Protein AF-A0A932XY97-F1 (afdb_monomer_lite)

Sequence (439 aa):
MEPKPVITNLTKGFKPEEYVVFQGKSLRSVSRAFGKSMSEMTKAYLKWALGGNNLRARRLILNDAQDRLHHLEELAASGALVVDRVNWLRRYLEAFYGYCEGAGISFAEGALLQAEVSPGCQTLGVQDTKTGEIRFIHTEEDASSYGGSEDGYRYKLVQMDLKGRSIRFFAYRGLCGWGPAFGLNETTGLVQAVDDLMLREAYEQGVLWANAVAFMTLDSGDIKTIEKLFLKIESLPGMKFTGGYSIHFAQLGDLPLMRSVEFGGDKIKWLEPDKVRNRLIIAQTNCPLDPEIQPFSVTSPPQKGEYWGRAGAQLYVEMRERQLRLVTIGATVDWLKKNMDESIKKGLEILADPYADVGKSVGGQGRDSFYYTGLPSRWTVAHLVSYVGRDEIGFYVGKLTPKTIKGREYALKFKKNYKFAGKELWKLAERERRIFFKQ

Secondary structure (DSSP, 8-state):
-PPPPEEEEEEES--GGGEEEEE-SSHHHHHHHHHHHHHHHHHHHHHHHTTT--HHHHHHHHHHHHHHHHHHHHHHHHTTTEETTEEHHHHHHHHHHHHHHHHT--HHHHHHHHH----EEEEEEEEETTT--EEEEEEEE-GGGTT--GGG---EEEEEEETTEEEEEEE-TT--SS-SSEEEETTTTEEEEEEE--BGGGGS--SEEHHHHHHHHHHH--HHHHHHHHHHHHTSTT--EESEEEEEEEE-SSS-EEEEEEEETTEEEEPPPEEETTEEEEEEESS-SSTTSPBPSSSSPPPTT----HHHHHHHHHHHHHHHHHHHHHHHS----SSHHHHHHHHHHHHHSTTS--B----TTS-PPB---SSSPTTEEEEEEEEE-SSEEEEEEEESPPPP-TT-TTTT---S-GGGHHHHHHHHHHHHHHHHT--

pLDDT: mean 76.59, std 20.19, range [33.69, 98.0]

Structure (mmCIF, N/CA/C/O backbone):
data_AF-A0A932XY97-F1
#
_entry.id   AF-A0A932XY97-F1
#
loop_
_atom_site.group_PDB
_atom_site.id
_atom_site.type_symbol
_atom_site.label_atom_id
_atom_site.label_alt_id
_atom_site.label_comp_id
_atom_site.label_asym_id
_atom_site.label_entity_id
_atom_site.label_seq_id
_atom_site.pdbx_PDB_ins_code
_atom_site.Cartn_x
_atom_site.Cartn_y
_atom_site.Cartn_z
_atom_site.occupancy
_atom_site.B_iso_or_equiv
_atom_site.auth_seq_id
_atom_site.auth_comp_id
_atom_site.auth_asym_id
_atom_site.auth_atom_id
_atom_site.pdbx_PDB_model_num
ATOM 1 N N . MET A 1 1 ? -29.409 -13.462 -2.166 1.00 41.69 1 MET A N 1
ATOM 2 C CA . MET A 1 1 ? -28.404 -12.416 -2.443 1.00 41.69 1 MET A CA 1
ATOM 3 C C . MET A 1 1 ? -27.903 -11.950 -1.097 1.00 41.69 1 MET A C 1
ATOM 5 O O . MET A 1 1 ? -28.739 -11.569 -0.289 1.00 41.69 1 MET A O 1
ATOM 9 N N . GLU A 1 2 ? -26.604 -12.067 -0.828 1.00 46.44 2 GLU A N 1
ATOM 10 C CA . GLU A 1 2 ? -26.027 -11.476 0.383 1.00 46.44 2 GLU A CA 1
ATOM 11 C C . GLU A 1 2 ? -26.197 -9.948 0.324 1.00 46.44 2 GLU A C 1
ATOM 13 O O . GLU A 1 2 ? -26.080 -9.369 -0.766 1.00 46.44 2 GLU A O 1
ATOM 18 N N . PRO A 1 3 ? -26.557 -9.292 1.441 1.00 54.91 3 PRO A N 1
ATOM 19 C CA . PRO A 1 3 ? -26.663 -7.842 1.482 1.00 54.91 3 PRO A CA 1
ATOM 20 C C . PRO A 1 3 ? -25.299 -7.225 1.157 1.00 54.91 3 PRO A C 1
ATOM 22 O O . PRO A 1 3 ? -24.269 -7.666 1.660 1.00 54.91 3 PRO A O 1
ATOM 25 N N . LYS A 1 4 ? -25.290 -6.214 0.281 1.00 65.25 4 LYS A N 1
ATOM 26 C CA . LYS A 1 4 ? -24.067 -5.464 -0.009 1.00 65.25 4 LYS A CA 1
ATOM 27 C C . LYS A 1 4 ? -23.635 -4.696 1.242 1.00 65.25 4 LYS A C 1
ATOM 29 O O . LYS A 1 4 ? -24.511 -4.156 1.921 1.00 65.25 4 LYS A O 1
ATOM 34 N N . PRO A 1 5 ? -22.326 -4.599 1.509 1.00 71.56 5 PRO A N 1
ATOM 35 C CA . PRO A 1 5 ? -21.837 -3.855 2.655 1.00 71.56 5 PRO A CA 1
ATOM 36 C C . PRO A 1 5 ? -22.220 -2.377 2.571 1.00 71.56 5 PRO A C 1
ATOM 38 O O . PRO A 1 5 ? -22.234 -1.783 1.486 1.00 71.56 5 PRO A O 1
ATOM 41 N N . VAL A 1 6 ? -22.523 -1.780 3.723 1.00 82.19 6 VAL A N 1
ATOM 42 C CA . VAL A 1 6 ? -22.791 -0.344 3.837 1.00 82.19 6 VAL A CA 1
ATOM 43 C C . VAL A 1 6 ? -21.454 0.384 3.886 1.00 82.19 6 VAL A C 1
ATOM 45 O O . VAL A 1 6 ? -20.749 0.350 4.888 1.00 82.19 6 VAL A O 1
ATOM 48 N N . ILE A 1 7 ? -21.081 1.033 2.786 1.00 80.88 7 ILE A N 1
ATOM 49 C CA . ILE A 1 7 ? -19.817 1.766 2.681 1.00 80.88 7 ILE A CA 1
ATOM 50 C C . ILE A 1 7 ? -20.102 3.266 2.739 1.00 80.88 7 ILE A C 1
ATOM 52 O O . ILE A 1 7 ? -20.727 3.822 1.834 1.00 80.88 7 ILE A O 1
ATOM 56 N N . THR A 1 8 ? -19.603 3.925 3.785 1.00 80.81 8 THR A N 1
ATOM 57 C CA . THR A 1 8 ? -19.674 5.382 3.938 1.00 80.81 8 THR A CA 1
ATOM 58 C C . THR A 1 8 ? -18.327 6.006 3.621 1.00 80.81 8 THR A C 1
ATOM 60 O O . THR A 1 8 ? -17.334 5.785 4.315 1.00 80.81 8 THR A O 1
ATOM 63 N N . ASN A 1 9 ? -18.309 6.823 2.570 1.00 74.69 9 ASN A N 1
ATOM 64 C CA . ASN A 1 9 ? -17.102 7.457 2.061 1.00 74.69 9 ASN A CA 1
ATOM 65 C C . ASN A 1 9 ? -17.102 8.942 2.393 1.00 74.69 9 ASN A C 1
ATOM 67 O O . ASN A 1 9 ? -18.002 9.677 1.986 1.00 74.69 9 ASN A O 1
ATOM 71 N N . LEU A 1 10 ? -16.073 9.384 3.108 1.00 73.06 10 LEU A N 1
ATOM 72 C CA . LEU A 1 10 ? -15.916 10.773 3.517 1.00 73.06 10 LEU A CA 1
ATOM 73 C C . LEU A 1 10 ? -14.577 11.301 3.006 1.00 73.06 10 LEU A C 1
ATOM 75 O O . LEU A 1 10 ? -13.529 10.705 3.236 1.00 73.06 10 LEU A O 1
ATOM 79 N N . THR A 1 11 ? -14.598 12.434 2.312 1.00 74.62 11 THR A N 1
ATOM 80 C CA . THR A 1 11 ? -13.390 13.033 1.729 1.00 74.62 11 THR A CA 1
ATOM 81 C C . THR A 1 11 ? -13.267 14.486 2.149 1.00 74.62 11 THR A C 1
ATOM 83 O O . THR A 1 11 ? -14.241 15.235 2.049 1.00 74.62 11 THR A O 1
ATOM 86 N N . LYS A 1 12 ? -12.077 14.919 2.577 1.00 75.06 12 LYS A N 1
ATOM 87 C CA . LYS A 1 12 ? -11.835 16.310 2.990 1.00 75.06 12 LYS A CA 1
ATOM 88 C C . LYS A 1 12 ? -10.550 16.877 2.400 1.00 75.06 12 LYS A C 1
ATOM 90 O O . LYS A 1 12 ? -9.508 16.232 2.420 1.00 75.06 12 LYS A O 1
ATOM 95 N N . GLY A 1 13 ? -10.617 18.121 1.929 1.00 69.31 13 GLY A N 1
ATOM 96 C CA . GLY A 1 13 ? -9.443 18.848 1.435 1.00 69.31 13 GLY A CA 1
ATOM 97 C C . GLY A 1 13 ? -9.002 18.467 0.020 1.00 69.31 13 GLY A C 1
ATOM 98 O O . GLY A 1 13 ? -7.906 18.844 -0.372 1.00 69.31 13 GLY A O 1
ATOM 99 N N . PHE A 1 14 ? -9.833 17.746 -0.739 1.00 74.31 14 PHE A N 1
ATOM 100 C CA . PHE A 1 14 ? -9.612 17.475 -2.161 1.00 74.31 14 PHE A CA 1
ATOM 101 C C . PHE A 1 14 ? -10.379 18.492 -3.008 1.00 74.31 14 PHE A C 1
ATOM 103 O O . PHE A 1 14 ? -11.571 18.715 -2.777 1.00 74.31 14 PHE A O 1
ATOM 110 N N . LYS A 1 15 ? -9.711 19.091 -3.996 1.00 80.31 15 LYS A N 1
ATOM 111 C CA . LYS A 1 15 ? -10.370 19.883 -5.042 1.00 80.31 15 LYS A CA 1
ATOM 112 C C . LYS A 1 15 ? -11.173 18.954 -5.971 1.00 80.31 15 LYS A C 1
ATOM 114 O O . LYS A 1 15 ? -10.835 17.770 -6.071 1.00 80.31 15 LYS A O 1
ATOM 119 N N . PRO A 1 16 ? -12.211 19.448 -6.671 1.00 77.94 16 PRO A N 1
ATOM 120 C CA . PRO A 1 16 ? -13.032 18.621 -7.563 1.00 77.94 16 PRO A CA 1
ATOM 121 C C . PRO A 1 16 ? -12.229 17.801 -8.587 1.00 77.94 16 PRO A C 1
ATOM 123 O O . PRO A 1 16 ? -12.571 16.660 -8.869 1.00 77.94 16 PRO A O 1
ATOM 126 N N . GLU A 1 17 ? -11.128 18.341 -9.108 1.00 80.75 17 GLU A N 1
ATOM 127 C CA . GLU A 1 17 ? -10.237 17.690 -10.079 1.00 80.75 17 GLU A CA 1
ATOM 128 C C . GLU A 1 17 ? -9.288 16.629 -9.481 1.00 80.75 17 GLU A C 1
ATOM 130 O O . GLU A 1 17 ? -8.595 15.905 -10.214 1.00 80.75 17 GLU A O 1
ATOM 135 N N . GLU A 1 18 ? -9.240 16.540 -8.152 1.00 81.81 18 GLU A N 1
ATOM 136 C CA . GLU A 1 18 ? -8.378 15.638 -7.385 1.00 81.81 18 GLU A CA 1
ATOM 137 C C . GLU A 1 18 ? -9.121 14.401 -6.879 1.00 81.81 18 GLU A C 1
ATOM 139 O O . GLU A 1 18 ? -8.466 13.435 -6.489 1.00 81.81 18 GLU A O 1
ATOM 144 N N . TYR A 1 19 ? -10.457 14.411 -6.913 1.00 87.94 19 TYR A N 1
ATOM 145 C CA . TYR A 1 19 ? -11.273 13.211 -6.768 1.00 87.94 19 TYR A CA 1
ATOM 146 C C . TYR A 1 19 ? -11.819 12.793 -8.132 1.00 87.94 19 TYR A C 1
ATOM 148 O O . TYR A 1 19 ? -12.673 13.462 -8.708 1.00 87.94 19 TYR A O 1
ATOM 156 N N . VAL A 1 20 ? -11.301 11.692 -8.671 1.00 89.75 20 VAL A N 1
ATOM 157 C CA . VAL A 1 20 ? -11.606 11.256 -10.039 1.00 89.75 20 VAL A CA 1
ATOM 158 C C . VAL A 1 20 ? -12.188 9.852 -10.056 1.00 89.75 20 VAL A C 1
ATOM 160 O O . VAL A 1 20 ? -11.660 8.935 -9.429 1.00 89.75 20 VAL A O 1
ATOM 163 N N . VAL A 1 21 ? -13.269 9.685 -10.814 1.00 92.25 21 VAL A N 1
ATOM 164 C CA . VAL A 1 21 ? -13.944 8.400 -11.015 1.00 92.25 21 VAL A CA 1
ATOM 165 C C . VAL A 1 21 ? -13.761 7.978 -12.467 1.00 92.25 21 VAL A C 1
ATOM 167 O O . VAL A 1 21 ? -14.040 8.750 -13.386 1.00 92.25 21 VAL A O 1
ATOM 170 N N . PHE A 1 22 ? -13.298 6.751 -12.682 1.00 93.56 22 PHE A N 1
ATOM 171 C CA . PHE A 1 22 ? -13.131 6.167 -14.008 1.00 93.56 22 PHE A CA 1
ATOM 172 C C . PHE A 1 22 ? -13.967 4.905 -14.128 1.00 93.56 22 PHE A C 1
ATOM 174 O O . PHE A 1 22 ? -13.867 4.010 -13.295 1.00 93.56 22 PHE A O 1
ATOM 181 N N . GLN A 1 23 ? -14.745 4.812 -15.203 1.00 94.00 23 GLN A N 1
ATOM 182 C CA . GLN A 1 23 ? -15.601 3.664 -15.476 1.00 94.00 23 GLN A CA 1
ATOM 183 C C . GLN A 1 23 ? -15.196 3.011 -16.791 1.00 94.00 23 GLN A C 1
ATOM 185 O O . GLN A 1 23 ? -14.923 3.696 -17.780 1.00 94.00 23 GLN A O 1
ATOM 190 N N . GLY A 1 24 ? -15.170 1.682 -16.832 1.00 89.44 24 GLY A N 1
ATOM 191 C CA . GLY A 1 24 ? -14.836 0.983 -18.066 1.00 89.44 24 GLY A CA 1
ATOM 192 C C . GLY A 1 24 ? -15.078 -0.516 -18.037 1.00 89.44 24 GLY A C 1
ATOM 193 O O . GLY A 1 24 ? -15.420 -1.121 -17.025 1.00 89.44 24 GLY A O 1
ATOM 194 N N . LYS A 1 25 ? -14.922 -1.131 -19.212 1.00 87.62 25 LYS A N 1
ATOM 195 C CA . LYS A 1 25 ? -15.189 -2.564 -19.418 1.00 87.62 25 LYS A CA 1
ATOM 196 C C . LYS A 1 25 ? -13.968 -3.448 -19.165 1.00 87.62 25 LYS A C 1
ATOM 198 O O . LYS A 1 25 ? -14.131 -4.644 -18.957 1.00 87.62 25 LYS A O 1
ATOM 203 N N . SER A 1 26 ? -12.764 -2.878 -19.208 1.00 92.12 26 SER A N 1
ATOM 204 C CA . SER A 1 26 ? -11.504 -3.598 -19.008 1.00 92.12 26 SER A CA 1
ATOM 205 C C . SER A 1 26 ? -10.545 -2.793 -18.142 1.00 92.12 26 SER A C 1
ATOM 207 O O . SER A 1 26 ? -10.554 -1.558 -18.188 1.00 92.12 26 SER A O 1
ATOM 209 N N . LEU A 1 27 ? -9.687 -3.500 -17.408 1.00 92.06 27 LEU A N 1
ATOM 210 C CA . LEU A 1 27 ? -8.672 -2.900 -16.549 1.00 92.06 27 LEU A CA 1
ATOM 211 C C . LEU A 1 27 ? -7.762 -1.959 -17.347 1.00 92.06 27 LEU A C 1
ATOM 213 O O . LEU A 1 27 ? -7.686 -0.777 -17.032 1.00 92.06 27 LEU A O 1
ATOM 217 N N . ARG A 1 28 ? -7.221 -2.427 -18.480 1.00 94.44 28 ARG A N 1
ATOM 218 C CA . ARG A 1 28 ? -6.397 -1.605 -19.382 1.00 94.44 28 ARG A CA 1
ATOM 219 C C . ARG A 1 28 ? -7.088 -0.307 -19.815 1.00 94.44 28 ARG A C 1
ATOM 221 O O . ARG A 1 28 ? -6.457 0.745 -19.816 1.00 94.44 28 ARG A O 1
ATOM 228 N N . SER A 1 29 ? -8.381 -0.349 -20.161 1.00 94.12 29 SER A N 1
ATOM 229 C CA . SER A 1 29 ? -9.116 0.858 -20.586 1.00 94.12 29 SER A CA 1
ATOM 230 C C . SER A 1 29 ? -9.297 1.884 -19.464 1.00 94.12 29 SER A C 1
ATOM 232 O O . SER A 1 29 ? -9.122 3.080 -19.698 1.00 94.12 29 SER A O 1
ATOM 234 N N . VAL A 1 30 ? -9.604 1.423 -18.248 1.00 94.12 30 VAL A N 1
ATOM 235 C CA . VAL A 1 30 ? -9.778 2.290 -17.074 1.00 94.12 30 VAL A CA 1
ATOM 236 C C . VAL A 1 30 ? -8.433 2.866 -16.641 1.00 94.12 30 VAL A C 1
ATOM 238 O O . VAL A 1 30 ? -8.319 4.074 -16.434 1.00 94.12 30 VAL A O 1
ATOM 241 N N . SER A 1 31 ? -7.384 2.042 -16.614 1.00 94.94 31 SER A N 1
ATOM 242 C CA . SER A 1 31 ? -6.025 2.490 -16.314 1.00 94.94 31 SER A CA 1
ATOM 243 C C . SER A 1 31 ? -5.492 3.470 -17.358 1.00 94.94 31 SER A C 1
ATOM 245 O O . SER A 1 31 ? -4.802 4.415 -16.992 1.00 94.94 31 SER A O 1
ATOM 247 N N . ARG A 1 32 ? -5.874 3.342 -18.637 1.00 96.25 32 ARG A N 1
ATOM 248 C CA . ARG A 1 32 ? -5.558 4.339 -19.675 1.00 96.25 32 ARG A CA 1
ATOM 249 C C . ARG A 1 32 ? -6.229 5.683 -19.429 1.00 96.25 32 ARG A C 1
ATOM 251 O O . ARG A 1 32 ? -5.584 6.722 -19.569 1.00 96.25 32 ARG A O 1
ATOM 258 N N . ALA A 1 33 ? -7.497 5.693 -19.027 1.00 95.25 33 ALA A N 1
ATOM 259 C CA . ALA A 1 33 ? -8.173 6.932 -18.644 1.00 95.25 33 ALA A CA 1
ATOM 260 C C . ALA A 1 33 ? -7.510 7.582 -17.415 1.00 95.25 33 ALA A C 1
ATOM 262 O O . ALA A 1 33 ? -7.283 8.795 -17.399 1.00 95.25 33 ALA A O 1
ATOM 263 N N . PHE A 1 34 ? -7.121 6.768 -16.431 1.00 94.00 34 PHE A N 1
ATOM 264 C CA . PHE A 1 34 ? -6.375 7.224 -15.262 1.00 94.00 34 PHE A CA 1
ATOM 265 C C . PHE A 1 34 ? -5.002 7.801 -15.631 1.00 94.00 34 PHE A C 1
ATOM 267 O O . PHE A 1 34 ? -4.706 8.936 -15.259 1.00 94.00 34 PHE A O 1
ATOM 274 N N . GLY A 1 35 ? -4.210 7.094 -16.440 1.00 94.88 35 GLY A N 1
ATOM 275 C CA . GLY A 1 35 ? -2.922 7.574 -16.945 1.00 94.88 35 GLY A CA 1
ATOM 276 C C . GLY A 1 35 ? -3.045 8.915 -17.663 1.00 94.88 35 GLY A C 1
ATOM 277 O O . GLY A 1 35 ? -2.283 9.838 -17.385 1.00 94.88 35 GLY A O 1
ATOM 278 N N . LYS A 1 36 ? -4.082 9.085 -18.495 1.00 95.62 36 LYS A N 1
ATOM 279 C CA . LYS A 1 36 ? -4.372 10.363 -19.166 1.00 95.62 36 LYS A CA 1
ATOM 280 C C . LYS A 1 36 ? -4.625 11.497 -18.171 1.00 95.62 36 LYS A C 1
ATOM 282 O O . LYS A 1 36 ? -4.100 12.592 -18.349 1.00 95.62 36 LYS A O 1
ATOM 287 N N . SER A 1 37 ? -5.375 11.233 -17.102 1.00 92.44 37 SER A N 1
ATOM 288 C CA . SER A 1 37 ? -5.637 12.203 -16.024 1.00 92.44 37 SER A CA 1
ATOM 289 C C . SER A 1 37 ? -4.392 12.546 -15.191 1.00 92.44 37 SER A C 1
ATOM 291 O O . SER A 1 37 ? -4.345 13.603 -14.557 1.00 92.44 37 SER A O 1
ATOM 293 N N . MET A 1 38 ? -3.378 11.674 -15.200 1.00 90.62 38 MET A N 1
ATOM 294 C CA . MET A 1 38 ? -2.110 11.843 -14.483 1.00 90.62 38 MET A CA 1
ATOM 295 C C . MET A 1 38 ? -0.938 12.274 -15.387 1.00 90.62 38 MET A C 1
ATOM 297 O O . MET A 1 38 ? 0.156 12.468 -14.857 1.00 90.62 38 MET A O 1
ATOM 301 N N . SER A 1 39 ? -1.133 12.441 -16.708 1.00 93.00 39 SER A N 1
ATOM 302 C CA . SER A 1 39 ? -0.068 12.676 -17.714 1.00 93.00 39 SER A CA 1
ATOM 303 C C . SER A 1 39 ? 0.929 13.750 -17.285 1.00 93.00 39 SER A C 1
ATOM 305 O O . SER A 1 39 ? 2.121 13.477 -17.154 1.00 93.00 39 SER A O 1
ATOM 307 N N . GLU A 1 40 ? 0.448 14.961 -17.001 1.00 90.25 40 GLU A N 1
ATOM 308 C CA . GLU A 1 40 ? 1.329 16.100 -16.714 1.00 90.25 40 GLU A CA 1
ATOM 309 C C . GLU A 1 40 ? 2.114 15.915 -15.413 1.00 90.25 40 GLU A C 1
ATOM 311 O O . GLU A 1 40 ? 3.310 16.205 -15.342 1.00 90.25 40 GLU A O 1
ATOM 316 N N . MET A 1 41 ? 1.472 15.358 -14.383 1.00 86.38 41 MET A N 1
ATOM 317 C CA . MET A 1 41 ? 2.133 15.082 -13.107 1.00 86.38 41 MET A CA 1
ATOM 318 C C . MET A 1 41 ? 3.172 13.969 -13.244 1.00 86.38 41 MET A C 1
ATOM 320 O O . MET A 1 41 ? 4.249 14.066 -12.656 1.00 86.38 41 MET A O 1
ATOM 324 N N . THR A 1 42 ? 2.867 12.956 -14.054 1.00 89.50 42 THR A N 1
ATOM 325 C CA . THR A 1 42 ? 3.742 11.817 -14.345 1.00 89.50 42 THR A CA 1
ATOM 326 C C . THR A 1 42 ? 4.968 12.251 -15.131 1.00 89.50 42 THR A C 1
ATOM 328 O O . THR A 1 42 ? 6.085 11.985 -14.703 1.00 89.50 42 THR A O 1
ATOM 331 N N . LYS A 1 43 ? 4.793 13.008 -16.219 1.00 90.75 43 LYS A N 1
ATOM 332 C CA . LYS A 1 43 ? 5.906 13.536 -17.026 1.00 90.75 43 LYS A CA 1
ATOM 333 C C . LYS A 1 43 ? 6.808 14.466 -16.225 1.00 90.75 43 LYS A C 1
ATOM 335 O O . LYS A 1 43 ? 8.029 14.413 -16.353 1.00 90.75 43 LYS A O 1
ATOM 340 N N . ALA A 1 44 ? 6.226 15.303 -15.369 1.00 86.56 44 ALA A N 1
ATOM 341 C CA . ALA A 1 44 ? 7.009 16.164 -14.495 1.00 86.56 44 ALA A CA 1
ATOM 342 C C . ALA A 1 44 ? 7.803 15.368 -13.446 1.00 86.56 44 ALA A C 1
ATOM 344 O O . ALA A 1 44 ? 8.952 15.714 -13.175 1.00 86.56 44 ALA A O 1
ATOM 345 N N . TYR A 1 45 ? 7.227 14.299 -12.887 1.00 84.12 45 TYR A N 1
ATOM 346 C CA . TYR A 1 45 ? 7.944 13.423 -11.961 1.00 84.12 45 TYR A CA 1
ATOM 347 C C . TYR A 1 45 ? 9.041 12.620 -12.659 1.00 84.12 45 TYR A C 1
ATOM 349 O O . TYR A 1 45 ? 10.160 12.569 -12.166 1.00 84.12 45 TYR A O 1
ATOM 357 N N . LEU A 1 46 ? 8.772 12.103 -13.857 1.00 87.06 46 LEU A N 1
ATOM 358 C CA . LEU A 1 46 ? 9.764 11.441 -14.698 1.00 87.06 46 LEU A CA 1
ATOM 359 C C . LEU A 1 46 ? 10.943 12.364 -15.024 1.00 87.06 46 LEU A C 1
ATOM 361 O O . LEU A 1 46 ? 12.100 11.964 -14.923 1.00 87.06 46 LEU A O 1
ATOM 365 N N . LYS A 1 47 ? 10.668 13.631 -15.363 1.00 87.00 47 LYS A N 1
ATOM 366 C CA . LYS A 1 47 ? 11.711 14.641 -15.588 1.00 87.00 47 LYS A CA 1
ATOM 367 C C . LYS A 1 47 ? 12.570 14.861 -14.341 1.00 87.00 47 LYS A C 1
ATOM 369 O O . LYS A 1 47 ? 13.771 15.077 -14.483 1.00 87.00 47 LYS A O 1
ATOM 374 N N . TRP A 1 48 ? 11.966 14.830 -13.154 1.00 82.69 48 TRP A N 1
ATOM 375 C CA . TRP A 1 48 ? 12.686 14.908 -11.884 1.00 82.69 48 TRP A CA 1
ATOM 376 C C . TRP A 1 48 ? 13.525 13.645 -11.635 1.00 82.69 48 TRP A C 1
ATOM 378 O O . TRP A 1 48 ? 14.719 13.776 -11.388 1.00 82.69 48 TRP A O 1
ATOM 388 N N . ALA A 1 49 ? 12.953 12.449 -11.814 1.00 78.62 49 ALA A N 1
ATOM 389 C CA . ALA A 1 49 ? 13.633 11.163 -11.617 1.00 78.62 49 ALA A CA 1
ATOM 390 C C . ALA A 1 49 ? 14.837 10.979 -12.562 1.00 78.62 49 ALA A C 1
ATOM 392 O O . ALA A 1 49 ? 15.882 10.466 -12.178 1.00 78.62 49 ALA A O 1
ATOM 393 N N . LEU A 1 50 ? 14.726 11.466 -13.801 1.00 82.19 50 LEU A N 1
ATOM 394 C CA . LEU A 1 50 ? 15.815 11.477 -14.787 1.00 82.19 50 LEU A CA 1
ATOM 395 C C . LEU A 1 50 ? 16.685 12.750 -14.723 1.00 82.19 50 LEU A C 1
ATOM 397 O O . LEU A 1 50 ? 17.602 12.927 -15.541 1.00 82.19 50 LEU A O 1
ATOM 401 N N . GLY A 1 51 ? 16.378 13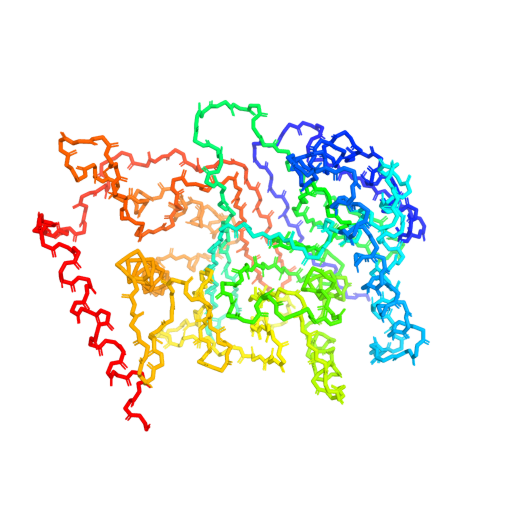.675 -13.811 1.00 78.62 51 GLY A N 1
ATOM 402 C CA . GLY A 1 51 ? 17.059 14.956 -13.644 1.00 78.62 51 GLY A CA 1
ATOM 403 C C . GLY A 1 51 ? 18.536 14.781 -13.285 1.00 78.62 51 GLY A C 1
ATOM 404 O O . GLY A 1 51 ? 18.916 13.815 -12.639 1.00 78.62 51 GLY A O 1
ATOM 405 N N . GLY A 1 52 ? 19.402 15.683 -13.758 1.00 71.62 52 GLY A N 1
ATOM 406 C CA . GLY A 1 52 ? 20.850 15.639 -13.479 1.00 71.62 52 GLY A CA 1
ATOM 407 C C . GLY A 1 52 ? 21.651 14.569 -14.240 1.00 71.62 52 GLY A C 1
ATOM 408 O O . GLY A 1 52 ? 22.864 14.705 -14.374 1.00 71.62 52 GLY A O 1
ATOM 409 N N . ASN A 1 53 ? 20.995 13.556 -14.813 1.00 77.75 53 ASN A N 1
ATOM 410 C CA . ASN A 1 53 ? 21.650 12.508 -15.596 1.00 77.75 53 ASN A CA 1
ATOM 411 C C . ASN A 1 53 ? 21.936 12.944 -17.043 1.00 77.75 53 ASN A C 1
ATOM 413 O O . ASN A 1 53 ? 21.067 13.495 -17.726 1.00 77.75 53 ASN A O 1
ATOM 417 N N . ASN A 1 54 ? 23.137 12.636 -17.545 1.00 82.31 54 ASN A N 1
ATOM 418 C CA . ASN A 1 54 ? 23.469 12.800 -18.964 1.00 82.31 54 ASN A CA 1
ATOM 419 C C . ASN A 1 54 ? 22.748 11.749 -19.839 1.00 82.31 54 ASN A C 1
ATOM 421 O O . ASN A 1 54 ? 22.201 10.766 -19.337 1.00 82.31 54 ASN A O 1
ATOM 425 N N . LEU A 1 55 ? 22.755 11.936 -21.165 1.00 85.62 55 LEU A N 1
ATOM 426 C CA . LEU A 1 55 ? 22.042 11.053 -22.104 1.00 85.62 55 LEU A CA 1
ATOM 427 C C . LEU A 1 55 ? 22.454 9.576 -21.992 1.00 85.62 55 LEU A C 1
ATOM 429 O O . LEU A 1 55 ? 21.604 8.694 -22.100 1.00 85.62 55 LEU A O 1
ATOM 433 N N . ARG A 1 56 ? 23.743 9.299 -21.751 1.00 83.69 56 ARG A N 1
ATOM 434 C CA . ARG A 1 56 ? 24.254 7.930 -21.603 1.00 83.69 56 ARG A CA 1
ATOM 435 C C . ARG A 1 56 ? 23.719 7.279 -20.329 1.00 83.69 56 ARG A C 1
ATOM 437 O O . ARG A 1 56 ? 23.233 6.156 -20.396 1.00 83.69 56 ARG A O 1
ATOM 444 N N . ALA A 1 57 ? 23.766 7.989 -19.203 1.00 83.50 57 ALA A N 1
ATOM 445 C CA . ALA A 1 57 ? 23.242 7.514 -17.925 1.00 83.50 57 ALA A CA 1
ATOM 446 C C . ALA A 1 57 ? 21.733 7.246 -18.002 1.00 83.50 57 ALA A C 1
ATOM 448 O O . ALA A 1 57 ? 21.276 6.188 -17.586 1.00 83.50 57 ALA A O 1
ATOM 449 N N . ARG A 1 58 ? 20.967 8.146 -18.634 1.00 87.62 58 ARG A N 1
ATOM 450 C CA . ARG A 1 58 ? 19.524 7.948 -18.856 1.00 87.62 58 ARG A CA 1
ATOM 451 C C . ARG A 1 58 ? 19.221 6.693 -19.666 1.00 87.62 58 ARG A C 1
ATOM 453 O O . ARG A 1 58 ? 18.332 5.941 -19.293 1.00 87.62 58 ARG A O 1
ATOM 460 N N . ARG A 1 59 ? 19.962 6.449 -20.753 1.00 88.75 59 ARG A N 1
ATOM 461 C CA . ARG A 1 59 ? 19.777 5.240 -21.568 1.00 88.75 59 ARG A CA 1
ATOM 462 C C . ARG A 1 59 ? 20.049 3.969 -20.760 1.00 88.75 59 ARG A C 1
ATOM 464 O O . ARG A 1 59 ? 19.291 3.021 -20.888 1.00 88.75 59 ARG A O 1
ATOM 471 N N . LEU A 1 60 ? 21.094 3.957 -19.931 1.00 87.12 60 LEU A N 1
ATOM 472 C CA . LEU A 1 60 ? 21.405 2.804 -19.080 1.00 87.12 60 LEU A CA 1
ATOM 473 C C . LEU A 1 60 ? 20.291 2.528 -18.063 1.00 87.12 60 LEU A C 1
ATOM 475 O O . LEU A 1 60 ? 19.860 1.389 -17.950 1.00 87.12 60 LEU A O 1
ATOM 479 N N . ILE A 1 61 ? 19.782 3.570 -17.398 1.00 86.25 61 ILE A N 1
ATOM 480 C CA . ILE A 1 61 ? 18.669 3.456 -16.442 1.00 86.25 61 ILE A CA 1
ATOM 481 C C . ILE A 1 61 ? 17.408 2.906 -17.122 1.00 86.25 61 ILE A C 1
ATOM 483 O O . ILE A 1 61 ? 16.745 2.028 -16.582 1.00 86.25 61 ILE A O 1
ATOM 487 N N . LEU A 1 62 ? 17.069 3.409 -18.312 1.00 90.12 62 LEU A N 1
ATOM 488 C CA . LEU A 1 62 ? 15.875 2.958 -19.029 1.00 90.12 62 LEU A CA 1
ATOM 489 C C . LEU A 1 62 ? 16.018 1.535 -19.584 1.00 90.12 62 LEU A C 1
ATOM 491 O O . LEU A 1 62 ? 15.033 0.806 -19.602 1.00 90.12 62 LEU A O 1
ATOM 495 N N . ASN A 1 63 ? 17.218 1.126 -20.0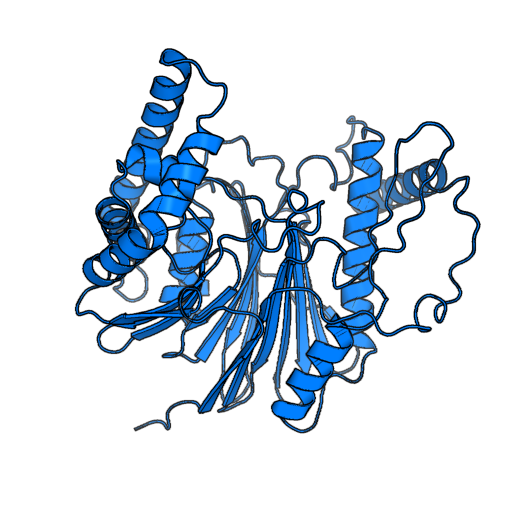02 1.00 90.75 63 ASN A N 1
ATOM 496 C CA . ASN A 1 63 ? 17.470 -0.260 -20.397 1.00 90.75 63 ASN A CA 1
ATOM 497 C C . ASN A 1 63 ? 17.306 -1.210 -19.200 1.00 90.75 63 ASN A C 1
ATOM 499 O O . ASN A 1 63 ? 16.582 -2.189 -19.315 1.00 90.75 63 ASN A O 1
ATOM 503 N N . ASP A 1 64 ? 17.880 -0.869 -18.040 1.00 87.31 64 ASP A N 1
ATOM 504 C CA . ASP A 1 64 ? 17.712 -1.638 -16.795 1.00 87.31 64 ASP A CA 1
ATOM 505 C C . ASP A 1 64 ? 16.227 -1.762 -16.406 1.00 87.31 64 ASP A C 1
ATOM 507 O O . ASP A 1 64 ? 15.734 -2.853 -16.132 1.00 87.31 64 ASP A O 1
ATOM 511 N N . ALA A 1 65 ? 15.469 -0.662 -16.473 1.00 89.12 65 ALA A N 1
ATOM 512 C CA . ALA A 1 65 ? 14.031 -0.679 -16.207 1.00 89.12 65 ALA A CA 1
ATOM 513 C C . ALA A 1 65 ? 13.246 -1.557 -17.203 1.00 89.12 65 ALA A C 1
ATOM 515 O O . ALA A 1 65 ? 12.292 -2.235 -16.814 1.00 89.12 65 ALA A O 1
ATOM 516 N N . GLN A 1 66 ? 13.642 -1.564 -18.479 1.00 92.12 66 GLN A N 1
ATOM 517 C CA . GLN A 1 66 ? 13.031 -2.402 -19.512 1.00 92.12 66 GLN A CA 1
ATOM 518 C C . GLN A 1 66 ? 13.326 -3.891 -19.291 1.00 92.12 66 GLN A C 1
ATOM 520 O O . GLN A 1 66 ? 12.413 -4.707 -19.422 1.00 92.12 66 GLN A O 1
ATOM 525 N N . ASP A 1 67 ? 14.559 -4.241 -18.926 1.00 89.75 67 ASP A N 1
ATOM 526 C CA . ASP A 1 67 ? 14.955 -5.622 -18.628 1.00 89.75 67 ASP A CA 1
ATOM 527 C C . ASP A 1 67 ? 14.179 -6.154 -17.410 1.00 89.75 67 ASP A C 1
ATOM 529 O O . ASP A 1 67 ? 13.648 -7.266 -17.426 1.00 89.75 67 ASP A O 1
ATOM 533 N N . ARG A 1 68 ? 13.991 -5.320 -16.378 1.00 87.31 68 ARG A N 1
ATOM 534 C CA . ARG A 1 68 ? 13.153 -5.664 -15.215 1.00 87.31 68 ARG A CA 1
ATOM 535 C C . ARG A 1 68 ? 11.688 -5.882 -15.578 1.00 87.31 68 ARG A C 1
ATOM 537 O O . ARG A 1 68 ? 11.064 -6.810 -15.065 1.00 87.31 68 ARG A O 1
ATOM 544 N N . LEU A 1 69 ? 11.128 -5.034 -16.441 1.00 93.44 69 LEU A N 1
ATOM 545 C CA . LEU A 1 69 ? 9.765 -5.224 -16.939 1.00 93.44 69 LEU A CA 1
ATOM 546 C C . LEU A 1 69 ? 9.646 -6.556 -17.691 1.00 93.44 69 LEU A C 1
ATOM 548 O O . LEU A 1 69 ? 8.665 -7.271 -17.496 1.00 93.44 69 LEU A O 1
ATOM 552 N N . HIS A 1 70 ? 10.654 -6.917 -18.486 1.00 94.00 70 HIS A N 1
ATOM 553 C CA . HIS A 1 70 ? 10.659 -8.182 -19.213 1.00 94.00 70 HIS A CA 1
ATOM 554 C C . HIS A 1 70 ? 10.608 -9.395 -18.275 1.00 94.00 70 HIS A C 1
ATOM 556 O O . HIS A 1 70 ? 9.792 -10.291 -18.478 1.00 94.00 70 HIS A O 1
ATOM 562 N N . HIS A 1 71 ? 11.371 -9.393 -17.178 1.00 91.25 71 HIS A N 1
ATOM 563 C CA . HIS A 1 71 ? 11.284 -10.473 -16.189 1.00 91.25 71 HIS A CA 1
ATOM 564 C C . HIS A 1 71 ? 9.886 -10.591 -15.550 1.00 91.25 71 HIS A C 1
ATOM 566 O O . HIS A 1 71 ? 9.405 -11.702 -15.309 1.00 91.25 71 HIS A O 1
ATOM 572 N N . LEU A 1 72 ? 9.188 -9.474 -15.300 1.00 92.81 72 LEU A N 1
ATOM 573 C CA . LEU A 1 72 ? 7.792 -9.521 -14.840 1.00 92.81 72 LEU A CA 1
ATOM 574 C C . LEU A 1 72 ? 6.849 -10.101 -15.900 1.00 92.81 72 LEU A C 1
ATOM 576 O O . LEU A 1 72 ? 5.931 -10.852 -15.559 1.00 92.81 72 LEU A O 1
ATOM 580 N N . GLU A 1 73 ? 7.056 -9.764 -17.173 1.00 95.94 73 GLU A N 1
ATOM 581 C CA . GLU A 1 73 ? 6.291 -10.314 -18.296 1.00 95.94 73 GLU A CA 1
ATOM 582 C C . GLU A 1 73 ? 6.470 -11.832 -18.401 1.00 95.94 73 GLU A C 1
ATOM 584 O O . GLU A 1 73 ? 5.479 -12.557 -18.519 1.00 95.94 73 GLU A O 1
ATOM 589 N N . GLU A 1 74 ? 7.703 -12.329 -18.290 1.00 95.31 74 GLU A N 1
ATOM 590 C CA . GLU A 1 74 ? 8.020 -13.762 -18.278 1.00 95.31 74 GLU A CA 1
ATOM 591 C C . GLU A 1 74 ? 7.366 -14.475 -17.086 1.00 95.31 74 GLU A C 1
ATOM 593 O O . GLU A 1 74 ? 6.716 -15.519 -17.241 1.00 95.31 74 GLU A O 1
ATOM 598 N N . LEU A 1 75 ? 7.445 -13.876 -15.893 1.00 94.00 75 LEU A N 1
ATOM 599 C CA . LEU A 1 75 ? 6.801 -14.399 -14.689 1.00 94.00 75 LEU A CA 1
ATOM 600 C C . LEU A 1 75 ? 5.271 -14.465 -14.857 1.00 94.00 75 LEU A C 1
ATOM 602 O O . LEU A 1 75 ? 4.638 -15.462 -14.499 1.00 94.00 75 LEU A O 1
ATOM 606 N N . ALA A 1 76 ? 4.663 -13.448 -15.469 1.00 96.12 76 ALA A N 1
ATOM 607 C CA . ALA A 1 76 ? 3.235 -13.432 -15.777 1.00 96.12 76 ALA A CA 1
ATOM 608 C C . ALA A 1 76 ? 2.853 -14.418 -16.896 1.00 96.12 76 ALA A C 1
ATOM 610 O O . ALA A 1 76 ? 1.746 -14.971 -16.884 1.00 96.12 76 ALA A O 1
ATOM 611 N N . ALA A 1 77 ? 3.726 -14.645 -17.877 1.00 96.69 77 ALA A N 1
ATOM 612 C CA . ALA A 1 77 ? 3.509 -15.584 -18.975 1.00 96.69 77 ALA A CA 1
ATOM 613 C C . ALA A 1 77 ? 3.540 -17.039 -18.490 1.00 96.69 77 ALA A C 1
ATOM 615 O O . ALA A 1 77 ? 2.661 -17.815 -18.866 1.00 96.69 77 ALA A O 1
ATOM 616 N N . SER A 1 78 ? 4.471 -17.373 -17.591 1.00 95.19 78 SER A N 1
ATOM 617 C CA . SER A 1 78 ? 4.602 -18.712 -16.993 1.00 95.19 78 SER A CA 1
ATOM 618 C C . SER A 1 78 ? 3.423 -19.116 -16.097 1.00 95.19 78 SER A C 1
ATOM 620 O O . SER A 1 78 ? 3.249 -20.292 -15.787 1.00 95.19 78 SER A O 1
ATOM 622 N N . GLY A 1 79 ? 2.601 -18.152 -15.667 1.00 94.19 79 GLY A N 1
ATOM 623 C CA . GLY A 1 79 ? 1.507 -18.403 -14.731 1.00 94.19 79 GLY A CA 1
ATOM 624 C C . GLY A 1 79 ? 1.975 -18.630 -13.290 1.00 94.19 79 GLY A C 1
ATOM 625 O O . GLY A 1 79 ? 1.219 -19.177 -12.487 1.00 94.19 79 GLY A O 1
ATOM 626 N N . ALA A 1 80 ? 3.188 -18.188 -12.943 1.00 92.44 80 ALA A N 1
ATOM 627 C CA . ALA A 1 80 ? 3.769 -18.369 -11.614 1.00 92.44 80 ALA A CA 1
ATOM 628 C C . ALA A 1 80 ? 2.888 -17.826 -10.478 1.00 92.44 80 ALA A C 1
ATOM 630 O O . ALA A 1 80 ? 2.854 -18.420 -9.407 1.00 92.44 80 ALA A O 1
ATOM 631 N N . LEU A 1 81 ? 2.129 -16.752 -10.718 1.00 95.75 81 LEU A N 1
ATOM 632 C CA . LEU A 1 81 ? 1.236 -16.117 -9.736 1.00 95.75 81 LEU A CA 1
ATOM 633 C C . LEU A 1 81 ? -0.253 -16.302 -10.080 1.00 95.75 81 LEU A C 1
ATOM 635 O O . LEU A 1 81 ? -1.072 -15.392 -9.927 1.00 95.75 81 LEU A O 1
ATOM 639 N N . VAL A 1 82 ? -0.611 -17.492 -10.575 1.00 97.56 82 VAL A N 1
ATOM 640 C CA . VAL A 1 82 ? -2.009 -17.919 -10.720 1.00 97.56 82 VAL A CA 1
ATOM 641 C C . VAL A 1 82 ? -2.524 -18.453 -9.382 1.00 97.56 82 VAL A C 1
ATOM 643 O O . VAL A 1 82 ? -2.092 -19.509 -8.922 1.00 97.56 82 VAL A O 1
ATOM 646 N N . VAL A 1 83 ? -3.487 -17.751 -8.787 1.00 97.06 83 VAL A N 1
ATOM 647 C CA . VAL A 1 83 ? -4.197 -18.150 -7.560 1.00 97.06 83 VAL A CA 1
ATOM 648 C C . VAL A 1 83 ? -5.693 -18.060 -7.826 1.00 97.06 83 VAL A C 1
ATOM 650 O O . VAL A 1 83 ? -6.154 -17.098 -8.436 1.00 97.06 83 VAL A O 1
ATOM 653 N N . ASP A 1 84 ? -6.447 -19.086 -7.425 1.00 94.75 84 ASP A N 1
ATOM 654 C CA . ASP A 1 84 ? -7.898 -19.178 -7.647 1.00 94.75 84 ASP A CA 1
ATOM 655 C C . ASP A 1 84 ? -8.302 -18.921 -9.115 1.00 94.75 84 ASP A C 1
ATOM 657 O O . ASP A 1 84 ? -9.300 -18.274 -9.425 1.00 94.75 84 ASP A O 1
ATOM 661 N N . ARG A 1 85 ? -7.499 -19.472 -10.043 1.00 95.75 85 ARG A N 1
ATOM 662 C CA . ARG A 1 85 ? -7.635 -19.352 -11.512 1.00 95.75 85 ARG A CA 1
ATOM 663 C C . ARG A 1 85 ? -7.442 -17.934 -12.067 1.00 95.75 85 ARG A C 1
ATOM 665 O O . ARG A 1 85 ? -7.672 -17.716 -13.255 1.00 95.75 85 ARG A O 1
ATOM 672 N N . VAL A 1 86 ? -6.983 -16.985 -11.254 1.00 96.81 86 VAL A N 1
ATOM 673 C CA . VAL A 1 86 ? -6.665 -15.616 -11.674 1.00 96.81 86 VAL A CA 1
ATOM 674 C C . VAL A 1 86 ? -5.153 -15.430 -11.690 1.00 96.81 86 VAL A C 1
ATOM 676 O O . VAL A 1 86 ? -4.476 -15.698 -10.704 1.00 96.81 86 VAL A O 1
ATOM 679 N N . ASN A 1 87 ? -4.614 -14.958 -12.816 1.00 97.31 87 ASN A N 1
ATOM 680 C CA . ASN A 1 87 ? -3.220 -14.529 -12.909 1.00 97.31 87 ASN A CA 1
ATOM 681 C C . ASN A 1 87 ? -3.113 -13.071 -12.449 1.00 97.31 87 ASN A C 1
ATOM 683 O O . ASN A 1 87 ? -3.405 -12.149 -13.216 1.00 97.31 87 ASN A O 1
ATOM 687 N N . TRP A 1 88 ? -2.740 -12.869 -11.189 1.00 95.75 88 TRP A N 1
ATOM 688 C CA . TRP A 1 88 ? -2.756 -11.548 -10.560 1.00 95.75 88 TRP A CA 1
ATOM 689 C C . TRP A 1 88 ? -1.687 -10.614 -11.127 1.00 95.75 88 TRP A C 1
ATOM 691 O O . TRP A 1 88 ? -1.971 -9.444 -11.383 1.00 95.75 88 TRP A O 1
ATOM 701 N N . LEU A 1 89 ? -0.505 -11.142 -11.454 1.00 96.12 89 LEU A N 1
ATOM 702 C CA . LEU A 1 89 ? 0.558 -10.339 -12.055 1.00 96.12 89 LEU A CA 1
ATOM 703 C C . LEU A 1 89 ? 0.199 -9.876 -13.470 1.00 96.12 89 LEU A C 1
ATOM 705 O O . LEU A 1 89 ? 0.457 -8.732 -13.835 1.00 96.12 89 LEU A O 1
ATOM 709 N N . ARG A 1 90 ? -0.476 -10.718 -14.263 1.00 97.12 90 ARG A N 1
ATOM 710 C CA . ARG A 1 90 ? -0.982 -10.306 -15.581 1.00 97.12 90 ARG A CA 1
ATOM 711 C C . ARG A 1 90 ? -1.986 -9.161 -15.471 1.00 97.12 90 ARG A C 1
ATOM 713 O O . ARG A 1 90 ? -1.956 -8.255 -16.297 1.00 97.12 90 ARG A O 1
ATOM 720 N N . ARG A 1 91 ? -2.848 -9.174 -14.451 1.00 94.88 91 ARG A N 1
ATOM 721 C CA . ARG A 1 91 ? -3.788 -8.073 -14.196 1.00 94.88 91 ARG A CA 1
ATOM 722 C C . ARG A 1 91 ? -3.055 -6.783 -13.833 1.00 94.88 91 ARG A C 1
ATOM 724 O O . ARG A 1 91 ? -3.389 -5.739 -14.386 1.00 94.88 91 ARG A O 1
ATOM 731 N N . TYR A 1 92 ? -2.025 -6.854 -12.988 1.00 95.75 92 TYR A N 1
ATOM 732 C CA . TYR A 1 92 ? -1.147 -5.707 -12.737 1.00 95.75 92 TYR A CA 1
ATOM 733 C C . TYR A 1 92 ? -0.541 -5.162 -14.038 1.00 95.75 92 TYR A C 1
ATOM 735 O O . TYR A 1 92 ? -0.675 -3.973 -14.323 1.00 95.75 92 TYR A O 1
ATOM 743 N N . LEU A 1 93 ? 0.038 -6.028 -14.877 1.00 96.62 93 LEU A N 1
ATOM 744 C CA . LEU A 1 93 ? 0.628 -5.618 -16.154 1.00 96.62 93 LEU A CA 1
ATOM 745 C C . LEU A 1 93 ? -0.408 -4.983 -17.102 1.00 96.62 93 LEU A C 1
ATOM 747 O O . LEU A 1 93 ? -0.124 -3.971 -17.738 1.00 96.62 93 LEU A O 1
ATOM 751 N N . GLU A 1 94 ? -1.642 -5.496 -17.161 1.00 96.06 94 GLU A N 1
ATOM 752 C CA . GLU A 1 94 ? -2.730 -4.863 -17.925 1.00 96.06 94 GLU A CA 1
ATOM 753 C C . GLU A 1 94 ? -3.014 -3.425 -17.466 1.00 96.06 94 GLU A C 1
ATOM 755 O O . GLU A 1 94 ? -3.209 -2.537 -18.307 1.00 96.06 94 GLU A O 1
ATOM 760 N N . ALA A 1 95 ? -3.032 -3.186 -16.151 1.00 95.44 95 ALA A N 1
ATOM 761 C CA . ALA A 1 95 ? -3.194 -1.849 -15.589 1.00 95.44 95 ALA A CA 1
ATOM 762 C C . ALA A 1 95 ? -1.984 -0.958 -15.896 1.00 95.44 95 ALA A C 1
ATOM 764 O O . ALA A 1 95 ? -2.152 0.183 -16.331 1.00 95.44 95 ALA A O 1
ATOM 765 N N . PHE A 1 96 ? -0.776 -1.495 -15.728 1.00 96.38 96 PHE A N 1
ATOM 766 C CA . PHE A 1 96 ? 0.488 -0.826 -16.013 1.00 96.38 96 PHE A CA 1
ATOM 767 C C . PHE A 1 96 ? 0.573 -0.324 -17.459 1.00 96.38 96 PHE A C 1
ATOM 769 O O . PHE A 1 96 ? 0.786 0.872 -17.682 1.00 96.38 96 PHE A O 1
ATOM 776 N N . TYR A 1 97 ? 0.334 -1.189 -18.451 1.00 97.81 97 TYR A N 1
ATOM 777 C CA . TYR A 1 97 ? 0.377 -0.775 -19.856 1.00 97.81 97 TYR A CA 1
ATOM 778 C C . TYR A 1 97 ? -0.709 0.242 -20.176 1.00 97.81 97 TYR A C 1
ATOM 780 O O . TYR A 1 97 ? -0.436 1.230 -20.856 1.00 97.81 97 TYR A O 1
ATOM 788 N N . GLY A 1 98 ? -1.929 0.029 -19.666 1.00 97.12 98 GLY A N 1
ATOM 789 C CA . GLY A 1 98 ? -3.014 0.992 -19.825 1.00 97.12 98 GLY A CA 1
ATOM 790 C C . GLY A 1 98 ? -2.595 2.370 -19.322 1.00 97.12 98 GLY A C 1
ATOM 791 O O . GLY A 1 98 ? -2.692 3.350 -20.059 1.00 97.12 98 GLY A O 1
ATOM 792 N N . TYR A 1 99 ? -2.055 2.441 -18.106 1.00 96.62 99 TYR A N 1
ATOM 793 C CA . TYR A 1 99 ? -1.570 3.684 -17.515 1.00 96.62 99 TYR A CA 1
ATOM 794 C C . TYR A 1 99 ? -0.486 4.363 -18.353 1.00 96.62 99 TYR A C 1
ATOM 796 O O . TYR A 1 99 ? -0.623 5.550 -18.647 1.00 96.62 99 TYR A O 1
ATOM 804 N N . CYS A 1 100 ? 0.550 3.633 -18.779 1.00 97.19 100 CYS A N 1
ATOM 805 C CA . CYS A 1 100 ? 1.647 4.198 -19.572 1.00 97.19 100 CYS A CA 1
ATOM 806 C C . CYS A 1 100 ? 1.150 4.781 -20.903 1.00 97.19 100 CYS A C 1
ATOM 808 O O . CYS A 1 100 ? 1.492 5.912 -21.252 1.00 97.19 100 CYS A O 1
ATOM 810 N N . GLU A 1 101 ? 0.269 4.057 -21.602 1.00 98.00 101 GLU A N 1
ATOM 811 C CA . GLU A 1 101 ? -0.379 4.540 -22.829 1.00 98.00 101 GLU A CA 1
ATOM 812 C C . GLU A 1 101 ? -1.173 5.825 -22.586 1.00 98.00 101 GLU A C 1
ATOM 814 O O . GLU A 1 101 ? -1.130 6.753 -23.390 1.00 98.00 101 GLU A O 1
ATOM 819 N N . GLY A 1 102 ? -1.911 5.883 -21.475 1.00 97.12 102 GLY A N 1
ATOM 820 C CA . GLY A 1 102 ? -2.701 7.049 -21.097 1.00 97.12 102 GLY A CA 1
ATOM 821 C C . GLY A 1 102 ? -1.837 8.256 -20.748 1.00 97.12 102 GLY A C 1
ATOM 822 O O . GLY A 1 102 ? -2.122 9.369 -21.186 1.00 97.12 102 GLY A O 1
ATOM 823 N N . ALA A 1 103 ? -0.780 8.032 -19.969 1.00 96.19 103 ALA A N 1
ATOM 824 C CA . ALA A 1 103 ? 0.158 9.062 -19.540 1.00 96.19 103 ALA A CA 1
ATOM 825 C C . ALA A 1 103 ? 1.065 9.548 -20.684 1.00 96.19 103 ALA A C 1
ATOM 827 O O . ALA A 1 103 ? 1.651 10.626 -20.581 1.00 96.19 103 ALA A O 1
ATOM 828 N N . GLY A 1 104 ? 1.166 8.789 -21.781 1.00 97.31 104 GLY A N 1
ATOM 829 C CA . GLY A 1 104 ? 2.022 9.115 -22.918 1.00 97.31 104 GLY A CA 1
ATOM 830 C C . GLY A 1 104 ? 3.505 9.012 -22.569 1.00 97.31 104 GLY A C 1
ATOM 831 O O . GLY A 1 104 ? 4.270 9.914 -22.909 1.00 97.31 104 GLY A O 1
ATOM 832 N N . ILE A 1 105 ? 3.876 7.949 -21.854 1.00 96.00 105 ILE A N 1
ATOM 833 C CA . ILE A 1 105 ? 5.259 7.578 -21.526 1.00 96.00 105 ILE A CA 1
ATOM 834 C C . ILE A 1 105 ? 5.558 6.181 -22.079 1.00 96.00 105 ILE A C 1
ATOM 836 O O . ILE A 1 105 ? 4.646 5.374 -22.280 1.00 96.00 105 ILE A O 1
ATOM 840 N N . SER A 1 106 ? 6.829 5.886 -22.329 1.00 97.12 106 SER A N 1
ATOM 841 C CA . SER A 1 106 ? 7.267 4.538 -22.699 1.00 97.12 106 SER A CA 1
ATOM 842 C C . SER A 1 106 ? 7.122 3.559 -21.530 1.00 97.12 106 SER A C 1
ATOM 844 O O . SER A 1 106 ? 7.073 3.954 -20.364 1.00 97.12 106 SER A O 1
ATOM 846 N N . PHE A 1 107 ? 7.083 2.259 -21.826 1.00 97.00 107 PHE A N 1
ATOM 847 C CA . PHE A 1 107 ? 7.002 1.235 -20.783 1.00 97.00 107 PHE A CA 1
ATOM 848 C C . PHE A 1 107 ? 8.272 1.170 -19.929 1.00 97.00 107 PHE A C 1
ATOM 850 O O . PHE A 1 107 ? 8.164 0.978 -18.726 1.00 97.00 107 PHE A O 1
ATOM 857 N N . ALA A 1 108 ? 9.450 1.435 -20.499 1.00 94.50 108 ALA A N 1
ATOM 858 C CA . ALA A 1 108 ? 10.690 1.573 -19.735 1.00 94.50 108 ALA A CA 1
ATOM 859 C C . ALA A 1 108 ? 10.629 2.738 -18.728 1.00 94.50 108 ALA A C 1
ATOM 861 O O . ALA A 1 108 ? 10.992 2.586 -17.564 1.00 94.50 108 ALA A O 1
ATOM 862 N N . GLU A 1 109 ? 10.120 3.901 -19.152 1.00 94.44 109 GLU A N 1
ATOM 863 C CA . GLU A 1 109 ? 9.904 5.044 -18.254 1.00 94.44 109 GLU A CA 1
ATOM 864 C C . GLU A 1 109 ? 8.851 4.728 -17.189 1.00 94.44 109 GLU A C 1
ATOM 866 O O . GLU A 1 109 ? 9.026 5.090 -16.031 1.00 94.44 109 GLU A O 1
ATOM 871 N N . GLY A 1 110 ? 7.775 4.028 -17.556 1.00 93.19 110 GLY A N 1
ATOM 872 C CA . GLY A 1 110 ? 6.782 3.543 -16.604 1.00 93.19 110 GLY A CA 1
ATOM 873 C C . GLY A 1 110 ? 7.393 2.606 -15.565 1.00 93.19 110 GLY A C 1
ATOM 874 O O . GLY A 1 110 ? 7.181 2.809 -14.375 1.00 93.19 110 GLY A O 1
ATOM 875 N N . ALA A 1 111 ? 8.170 1.613 -16.001 1.00 91.62 111 ALA A N 1
ATOM 876 C CA . ALA A 1 111 ? 8.818 0.624 -15.142 1.00 91.62 111 ALA A CA 1
ATOM 877 C C . ALA A 1 111 ? 9.776 1.280 -14.141 1.00 91.62 111 ALA A C 1
ATOM 879 O O . ALA A 1 111 ? 9.740 0.948 -12.959 1.00 91.62 111 ALA A O 1
ATOM 880 N N . LEU A 1 112 ? 10.544 2.283 -14.583 1.00 88.25 112 LEU A N 1
ATOM 881 C CA . LEU A 1 112 ? 11.382 3.101 -13.703 1.00 88.25 112 LEU A CA 1
ATOM 882 C C . LEU A 1 112 ? 10.565 3.730 -12.564 1.00 88.25 112 LEU A C 1
ATOM 884 O O . LEU A 1 112 ? 11.000 3.714 -11.419 1.00 88.25 112 LEU A O 1
ATOM 888 N N . LEU A 1 113 ? 9.382 4.274 -12.869 1.00 86.81 113 LEU A N 1
ATOM 889 C CA . LEU A 1 113 ? 8.524 4.914 -11.867 1.00 86.81 113 LEU A CA 1
ATOM 890 C C . LEU A 1 113 ? 7.802 3.912 -10.954 1.00 86.81 113 LEU A C 1
ATOM 892 O O . LEU A 1 113 ? 7.466 4.270 -9.832 1.00 86.81 113 LEU A O 1
ATOM 896 N N . GLN A 1 114 ? 7.537 2.683 -11.416 1.00 86.69 114 GLN A N 1
ATOM 897 C CA . GLN A 1 114 ? 6.907 1.634 -10.598 1.00 86.69 114 GLN A CA 1
ATOM 898 C C . GLN A 1 114 ? 7.882 0.936 -9.651 1.00 86.69 114 GLN A C 1
ATOM 900 O O . GLN A 1 114 ? 7.448 0.364 -8.653 1.00 86.69 114 GLN A O 1
ATOM 905 N N . ALA A 1 115 ? 9.171 0.911 -9.982 1.00 72.25 115 ALA A N 1
ATOM 906 C CA . ALA A 1 115 ? 10.148 0.124 -9.245 1.00 72.25 115 ALA A CA 1
ATOM 907 C C . ALA A 1 115 ? 10.448 0.695 -7.848 1.00 72.25 115 ALA A C 1
ATOM 909 O O . ALA A 1 115 ? 10.830 -0.067 -6.968 1.00 72.25 115 ALA A O 1
ATOM 910 N N . GLU A 1 116 ? 10.255 1.997 -7.614 1.00 63.56 116 GLU A N 1
ATOM 911 C CA . GLU A 1 116 ? 10.649 2.624 -6.350 1.00 63.56 116 GLU A CA 1
ATOM 912 C C . GLU A 1 116 ? 9.795 3.855 -6.026 1.00 63.56 116 GLU A C 1
ATOM 914 O O . GLU A 1 116 ? 9.726 4.803 -6.808 1.00 63.56 116 GLU A O 1
ATOM 919 N N . VAL A 1 117 ? 9.180 3.866 -4.841 1.00 59.34 117 VAL A N 1
ATOM 920 C CA . VAL A 1 117 ? 8.657 5.077 -4.193 1.00 59.34 117 VAL A CA 1
ATOM 921 C C . VAL A 1 117 ? 8.935 4.936 -2.702 1.00 59.34 117 VAL A C 1
ATOM 923 O O . VAL A 1 117 ? 8.574 3.912 -2.135 1.00 59.34 117 VAL A O 1
ATOM 926 N N . SER A 1 118 ? 9.542 5.954 -2.083 1.00 61.06 118 SER A N 1
ATOM 927 C CA . SER A 1 118 ? 9.828 5.965 -0.642 1.00 61.06 118 SER A CA 1
ATOM 928 C C . SER A 1 118 ? 9.135 7.145 0.053 1.00 61.06 118 SER A C 1
ATOM 930 O O . SER A 1 118 ? 9.768 8.173 0.323 1.00 61.06 118 SER A O 1
ATOM 932 N N . PRO A 1 119 ? 7.803 7.081 0.255 1.00 59.41 119 PRO A N 1
ATOM 933 C CA . PRO A 1 119 ? 7.120 8.015 1.134 1.00 59.41 119 PRO A CA 1
ATOM 934 C C . PRO A 1 119 ? 7.371 7.623 2.598 1.00 59.41 119 PRO A C 1
ATOM 936 O O . PRO A 1 119 ? 7.446 6.444 2.945 1.00 59.41 119 PRO A O 1
ATOM 939 N N . GLY A 1 120 ? 7.485 8.612 3.486 1.00 73.44 120 GLY A N 1
ATOM 940 C CA . GLY A 1 120 ? 7.415 8.320 4.918 1.00 73.44 120 GLY A CA 1
ATOM 941 C C . GLY A 1 120 ? 5.975 7.959 5.277 1.00 73.44 120 GLY A C 1
ATOM 942 O O . GLY A 1 120 ? 5.049 8.510 4.689 1.00 73.44 120 GLY A O 1
ATOM 943 N N . CYS A 1 121 ? 5.753 7.054 6.221 1.00 82.31 121 CYS A N 1
ATOM 944 C CA . CYS A 1 121 ? 4.400 6.614 6.551 1.00 82.31 121 CYS A CA 1
ATOM 945 C C . CYS A 1 121 ? 4.307 6.026 7.961 1.00 82.31 121 CYS A C 1
ATOM 947 O O . CYS A 1 121 ? 5.310 5.671 8.594 1.00 82.31 121 CYS A O 1
ATOM 949 N N . GLN A 1 122 ? 3.086 6.011 8.489 1.00 86.06 122 GLN A N 1
ATOM 950 C CA . GLN A 1 122 ? 2.782 5.435 9.795 1.00 86.06 122 GLN A CA 1
ATOM 951 C C . GLN A 1 122 ? 1.369 4.850 9.791 1.00 86.06 122 GLN A C 1
ATOM 953 O O . GLN A 1 122 ? 0.426 5.532 9.377 1.00 86.06 122 GLN A O 1
ATOM 958 N N . THR A 1 123 ? 1.204 3.654 10.362 1.00 91.75 123 THR A N 1
ATOM 959 C CA . THR A 1 123 ? -0.096 2.986 10.517 1.00 91.75 123 THR A CA 1
ATOM 960 C C . THR A 1 123 ? -0.355 2.566 11.960 1.00 91.75 123 THR A C 1
ATOM 962 O O . THR A 1 123 ? 0.496 1.991 12.637 1.00 91.75 123 THR A O 1
ATOM 965 N N . LEU A 1 124 ? -1.583 2.803 12.422 1.00 91.81 124 LEU A N 1
ATOM 966 C CA . LEU A 1 124 ? -2.143 2.248 13.650 1.00 91.81 124 LEU A CA 1
ATOM 967 C C . LEU A 1 124 ? -3.439 1.495 13.332 1.00 91.81 124 LEU A C 1
ATOM 969 O O . LEU A 1 124 ? -4.445 2.110 12.975 1.00 91.81 124 LEU A O 1
ATOM 973 N N . GLY A 1 125 ? -3.425 0.179 13.525 1.00 94.31 125 GLY A N 1
ATOM 974 C CA . GLY A 1 125 ? -4.605 -0.684 13.523 1.00 94.31 125 GLY A CA 1
ATOM 975 C C . GLY A 1 125 ? -4.980 -1.093 14.947 1.00 94.31 125 GLY A C 1
ATOM 976 O O . GLY A 1 125 ? -4.114 -1.474 15.734 1.00 94.31 125 GLY A O 1
ATOM 977 N N . VAL A 1 126 ? -6.262 -1.021 15.303 1.00 95.00 126 VAL A N 1
ATOM 978 C CA . VAL A 1 126 ? -6.779 -1.480 16.601 1.00 95.00 126 VAL A CA 1
ATOM 979 C C . VAL A 1 126 ? -8.040 -2.300 16.385 1.00 95.00 126 VAL A C 1
ATOM 981 O O . VAL A 1 126 ? -9.036 -1.782 15.882 1.00 95.00 126 VAL A O 1
ATOM 984 N N . GLN A 1 127 ? -8.028 -3.549 16.836 1.00 94.81 127 GLN A N 1
ATOM 985 C CA . GLN A 1 127 ? -9.179 -4.445 16.795 1.00 94.81 127 GLN A CA 1
ATOM 986 C C . GLN A 1 127 ? -9.687 -4.753 18.208 1.00 94.81 127 GLN A C 1
ATOM 988 O O . GLN A 1 127 ? -8.909 -5.118 19.095 1.00 94.81 127 GLN A O 1
ATOM 993 N N . ASP A 1 128 ? -10.998 -4.622 18.428 1.00 92.50 128 ASP A N 1
ATOM 994 C CA . ASP A 1 128 ? -11.639 -5.062 19.672 1.00 92.50 128 ASP A CA 1
ATOM 995 C C . ASP A 1 128 ? -11.771 -6.591 19.677 1.00 92.50 128 ASP A C 1
ATOM 997 O O . ASP A 1 128 ? -12.401 -7.181 18.806 1.00 92.50 128 ASP A O 1
ATOM 1001 N N . THR A 1 129 ? -11.206 -7.249 20.687 1.00 91.19 129 THR A N 1
ATOM 1002 C CA . THR A 1 129 ? -11.275 -8.717 20.828 1.00 91.19 129 THR A CA 1
ATOM 1003 C C . THR A 1 129 ? -12.679 -9.269 21.099 1.00 91.19 129 THR A C 1
ATOM 1005 O O . THR A 1 129 ? -12.885 -10.471 20.950 1.00 91.19 129 THR A O 1
ATOM 1008 N N . LYS A 1 130 ? -13.634 -8.436 21.535 1.00 88.75 130 LYS A N 1
ATOM 1009 C CA . LYS A 1 130 ? -15.016 -8.844 21.832 1.00 88.75 130 LYS A CA 1
ATOM 1010 C C . LYS A 1 130 ? -15.931 -8.715 20.623 1.00 88.75 130 LYS A C 1
ATOM 1012 O O . LYS A 1 130 ? -16.714 -9.622 20.372 1.00 88.75 130 LYS A O 1
ATOM 1017 N N . THR A 1 131 ? -15.874 -7.578 19.931 1.00 89.12 131 THR A N 1
ATOM 1018 C CA . THR A 1 131 ? -16.758 -7.288 18.788 1.00 89.12 131 THR A CA 1
ATOM 1019 C C . THR A 1 131 ? -16.110 -7.620 17.448 1.00 89.12 131 THR A C 1
ATOM 1021 O O . THR A 1 131 ? -16.806 -7.743 16.448 1.00 89.12 131 THR A O 1
ATOM 1024 N N . GLY A 1 132 ? -14.783 -7.759 17.408 1.00 91.88 132 GLY A N 1
ATOM 1025 C CA . GLY A 1 132 ? -14.006 -7.942 16.184 1.00 91.88 132 GLY A CA 1
ATOM 1026 C C . GLY A 1 132 ? -13.843 -6.671 15.354 1.00 91.88 132 GLY A C 1
ATOM 1027 O O . GLY A 1 132 ? -13.049 -6.681 14.424 1.00 91.88 132 GLY A O 1
ATOM 1028 N N . GLU A 1 133 ? -14.539 -5.583 15.687 1.00 93.81 133 GLU A N 1
ATOM 1029 C CA . GLU A 1 133 ? -14.486 -4.312 14.965 1.00 93.81 133 GLU A CA 1
ATOM 1030 C C . GLU A 1 133 ? -13.078 -3.720 14.949 1.00 93.81 133 GLU A C 1
ATOM 1032 O O . GLU A 1 133 ? -12.395 -3.651 15.981 1.00 93.81 133 GLU A O 1
ATOM 1037 N N . ILE A 1 134 ? -12.689 -3.194 13.793 1.00 94.88 134 ILE A N 1
ATOM 1038 C CA . ILE A 1 134 ? -11.339 -2.699 13.550 1.00 94.88 134 ILE A CA 1
ATOM 1039 C C . ILE A 1 134 ? -11.379 -1.199 13.272 1.00 94.88 134 ILE A C 1
ATOM 1041 O O . ILE A 1 134 ? -12.259 -0.706 12.568 1.00 94.88 134 ILE A O 1
ATOM 1045 N N . ARG A 1 135 ? -10.415 -0.460 13.819 1.00 93.19 135 ARG A N 1
ATOM 1046 C CA . ARG A 1 135 ? -10.153 0.935 13.463 1.00 93.19 135 ARG A CA 1
ATOM 1047 C C . ARG A 1 135 ? -8.740 1.080 12.929 1.00 93.19 135 ARG A C 1
ATOM 1049 O O . ARG A 1 135 ? -7.810 0.496 13.478 1.00 93.19 135 ARG A O 1
ATOM 1056 N N . PHE A 1 136 ? -8.603 1.888 11.888 1.00 91.25 136 PHE A N 1
ATOM 1057 C CA . PHE A 1 136 ? -7.340 2.168 11.220 1.00 91.25 136 PHE A CA 1
ATOM 1058 C C . PHE A 1 136 ? -7.088 3.669 11.154 1.00 91.25 136 PHE A C 1
ATOM 1060 O O . PHE A 1 136 ? -7.990 4.445 10.840 1.00 91.25 136 PHE A O 1
ATOM 1067 N N . ILE A 1 137 ? -5.853 4.064 11.437 1.00 89.25 137 ILE A N 1
ATOM 1068 C CA . ILE A 1 137 ? -5.278 5.357 11.083 1.00 89.25 137 ILE A CA 1
ATOM 1069 C C . ILE A 1 137 ? -4.053 5.048 10.246 1.00 89.25 137 ILE A C 1
ATOM 1071 O O . ILE A 1 137 ? -3.228 4.236 10.651 1.00 89.25 137 ILE A O 1
ATOM 1075 N N . HIS A 1 138 ? -3.923 5.723 9.118 1.00 91.12 138 HIS A N 1
ATOM 1076 C CA . HIS A 1 138 ? -2.700 5.711 8.337 1.00 91.12 138 HIS A CA 1
ATOM 1077 C C . HIS A 1 138 ? -2.373 7.138 7.895 1.00 91.12 138 HIS A C 1
ATOM 1079 O O . HIS A 1 138 ? -3.281 7.920 7.593 1.00 91.12 138 HIS A O 1
ATOM 1085 N N . THR A 1 139 ? -1.092 7.490 7.874 1.00 84.88 139 THR A N 1
ATOM 1086 C CA . THR A 1 139 ? -0.607 8.798 7.425 1.00 84.88 139 THR A CA 1
ATOM 1087 C C . THR A 1 139 ? 0.503 8.651 6.406 1.00 84.88 139 THR A C 1
ATOM 1089 O O . THR A 1 139 ? 1.442 7.898 6.636 1.00 84.88 139 THR A O 1
ATOM 1092 N N . GLU A 1 140 ? 0.432 9.478 5.371 1.00 82.88 140 GLU A N 1
ATOM 1093 C CA . GLU A 1 140 ? 1.464 9.660 4.353 1.00 82.88 140 GLU A CA 1
ATOM 1094 C C . GLU A 1 140 ? 2.308 10.886 4.676 1.00 82.88 140 GLU A C 1
ATOM 1096 O O . GLU A 1 140 ? 1.745 11.935 4.991 1.00 82.88 140 GLU A O 1
ATOM 1101 N N . GLU A 1 141 ? 3.630 10.795 4.561 1.00 76.69 141 GLU A N 1
ATOM 1102 C CA . GLU A 1 141 ? 4.599 11.836 4.912 1.00 76.69 141 GLU A CA 1
ATOM 1103 C C . GLU A 1 141 ? 5.492 12.214 3.720 1.00 76.69 141 GLU A C 1
ATOM 1105 O O . GLU A 1 141 ? 6.079 11.357 3.059 1.00 76.69 141 GLU A O 1
ATOM 1110 N N . ASP A 1 142 ? 5.665 13.519 3.480 1.00 68.50 142 ASP A N 1
ATOM 1111 C CA . ASP A 1 142 ? 6.570 14.039 2.447 1.00 68.50 142 ASP A CA 1
ATOM 1112 C C . ASP A 1 142 ? 7.448 15.172 2.999 1.00 68.50 142 ASP A C 1
ATOM 1114 O O . ASP A 1 142 ? 7.004 16.306 3.214 1.00 68.50 142 ASP A O 1
ATOM 1118 N N . ALA A 1 143 ? 8.736 14.880 3.189 1.00 51.19 143 ALA A N 1
ATOM 1119 C CA . ALA A 1 143 ? 9.716 15.848 3.674 1.00 51.19 143 ALA A CA 1
ATOM 1120 C C . ALA A 1 143 ? 10.021 16.971 2.659 1.00 51.19 143 ALA A C 1
ATOM 1122 O O . ALA A 1 143 ? 10.510 18.031 3.058 1.00 51.19 143 ALA A O 1
ATOM 1123 N N . SER A 1 144 ? 9.718 16.780 1.366 1.00 48.16 144 SER A N 1
ATOM 1124 C CA . SER A 1 144 ? 9.960 17.780 0.312 1.00 48.16 144 SER A CA 1
ATOM 1125 C C . SER A 1 144 ? 8.974 18.954 0.342 1.00 48.16 144 SER A C 1
ATOM 1127 O O . SER A 1 144 ? 9.205 19.979 -0.296 1.00 48.16 144 SER A O 1
ATOM 1129 N N . SER A 1 145 ? 7.919 18.852 1.153 1.00 46.88 145 SER A N 1
ATOM 1130 C CA . SER A 1 145 ? 6.845 19.847 1.266 1.00 46.88 145 SER A CA 1
ATOM 1131 C C . SER A 1 145 ? 7.107 20.955 2.296 1.00 46.88 145 SER A C 1
ATOM 1133 O O . SER A 1 145 ? 6.197 21.672 2.723 1.00 46.88 145 SER A O 1
ATOM 1135 N N . TYR A 1 146 ? 8.365 21.121 2.711 1.00 33.91 146 TYR A N 1
ATOM 1136 C CA . TYR A 1 146 ? 8.792 22.197 3.600 1.00 33.91 146 TYR A CA 1
ATOM 1137 C C . TYR A 1 146 ? 8.711 23.546 2.865 1.00 33.91 146 TYR A C 1
ATOM 1139 O O . TYR A 1 146 ? 9.599 23.903 2.096 1.00 33.91 146 TYR A O 1
ATOM 1147 N N . GLY A 1 147 ? 7.623 24.294 3.074 1.00 35.28 147 GLY A N 1
ATOM 1148 C CA . GLY A 1 147 ? 7.446 25.611 2.446 1.00 35.28 147 GLY A CA 1
ATOM 1149 C C . GLY A 1 147 ? 6.026 26.174 2.403 1.00 35.28 147 GLY A C 1
ATOM 1150 O O . GLY A 1 147 ? 5.868 27.340 2.059 1.00 35.28 147 GLY A O 1
ATOM 1151 N N . GLY A 1 148 ? 4.993 25.405 2.767 1.00 33.72 148 GLY A N 1
ATOM 1152 C CA . GLY A 1 148 ? 3.633 25.943 2.900 1.00 33.72 148 GLY A CA 1
ATOM 1153 C C . GLY A 1 148 ? 2.988 26.433 1.598 1.00 33.72 148 GLY A C 1
ATOM 1154 O O . GLY A 1 148 ? 1.981 27.132 1.665 1.00 33.72 148 GLY A O 1
ATOM 1155 N N . SER A 1 149 ? 3.518 26.079 0.422 1.00 37.09 149 SER A N 1
ATOM 1156 C CA . SER A 1 149 ? 2.789 26.294 -0.825 1.00 37.09 149 SER A CA 1
ATOM 1157 C C . SER A 1 149 ? 1.751 25.183 -1.005 1.00 37.09 149 SER A C 1
ATOM 1159 O O . SER A 1 149 ? 2.077 24.000 -1.099 1.00 37.09 149 SER A O 1
ATOM 1161 N N . GLU A 1 150 ? 0.477 25.573 -1.085 1.00 39.97 150 GLU A N 1
ATOM 1162 C CA . GLU A 1 150 ? -0.636 24.691 -1.472 1.00 39.97 150 GLU A CA 1
ATOM 1163 C C . GLU A 1 150 ? -0.431 24.053 -2.867 1.00 39.97 150 GLU A C 1
ATOM 1165 O O . GLU A 1 150 ? -1.099 23.080 -3.211 1.00 39.97 150 GLU A O 1
ATOM 1170 N N . ASP A 1 151 ? 0.537 24.551 -3.646 1.00 38.53 151 ASP A N 1
ATOM 1171 C CA . ASP A 1 151 ? 0.881 24.111 -5.003 1.00 38.53 151 ASP A CA 1
ATOM 1172 C C . ASP A 1 151 ? 1.764 22.842 -5.072 1.00 38.53 151 ASP A C 1
ATOM 1174 O O . ASP A 1 151 ? 2.060 22.343 -6.163 1.00 38.53 151 ASP A O 1
ATOM 1178 N N . GLY A 1 152 ? 2.214 22.306 -3.929 1.00 41.84 152 GLY A N 1
ATOM 1179 C CA . GLY A 1 152 ? 3.185 21.202 -3.871 1.00 41.84 152 GLY A CA 1
ATOM 1180 C C . GLY A 1 152 ? 2.622 19.784 -4.053 1.00 41.84 152 GLY A C 1
ATOM 1181 O O . GLY A 1 152 ? 3.360 18.884 -4.465 1.00 41.84 152 GLY A O 1
ATOM 1182 N N . TYR A 1 153 ? 1.329 19.555 -3.795 1.00 53.28 153 TYR A N 1
ATOM 1183 C CA . TYR A 1 153 ? 0.784 18.195 -3.682 1.00 53.28 153 TYR A CA 1
ATOM 1184 C C . TYR A 1 153 ? 0.056 17.712 -4.938 1.00 53.28 153 TYR A C 1
ATOM 1186 O O . TYR A 1 153 ? -0.979 18.236 -5.333 1.00 53.28 153 TYR A O 1
ATOM 1194 N N . ARG A 1 154 ? 0.584 16.641 -5.543 1.00 66.56 154 ARG A N 1
ATOM 1195 C CA . ARG A 1 154 ? 0.143 16.057 -6.826 1.00 66.56 154 ARG A CA 1
ATOM 1196 C C . ARG A 1 154 ? -0.483 14.667 -6.661 1.00 66.56 154 ARG A C 1
ATOM 1198 O O . ARG A 1 154 ? -0.196 13.758 -7.439 1.00 66.56 154 ARG A O 1
ATOM 1205 N N . TYR A 1 155 ? -1.300 14.504 -5.624 1.00 76.88 155 TYR A N 1
ATOM 1206 C CA . TYR A 1 155 ? -2.018 13.263 -5.329 1.00 76.88 155 TYR A CA 1
ATOM 1207 C C . TYR A 1 155 ? -3.488 13.368 -5.711 1.00 76.88 155 TYR A C 1
ATOM 1209 O O . TYR A 1 155 ? -4.109 14.423 -5.527 1.00 76.88 155 TYR A O 1
ATOM 1217 N N . LYS A 1 156 ? -4.049 12.254 -6.182 1.00 86.00 156 LYS A N 1
ATOM 1218 C CA . LYS A 1 156 ? -5.483 12.122 -6.450 1.00 86.00 156 LYS A CA 1
ATOM 1219 C C . LYS A 1 156 ? -6.080 11.007 -5.611 1.00 86.00 156 LYS A C 1
ATOM 1221 O O . LYS A 1 156 ? -5.449 9.976 -5.403 1.00 86.00 156 LYS A O 1
ATOM 1226 N N . LEU A 1 157 ? -7.314 11.206 -5.175 1.00 87.88 157 LEU A N 1
ATOM 1227 C CA . LEU A 1 157 ? -8.168 10.113 -4.745 1.00 87.88 157 LEU A CA 1
ATOM 1228 C C . LEU A 1 157 ? -8.873 9.580 -5.990 1.00 87.88 157 LEU A C 1
ATOM 1230 O O . LEU A 1 157 ? -9.520 10.330 -6.722 1.00 87.88 157 LEU A O 1
ATOM 1234 N N . VAL A 1 158 ? -8.709 8.295 -6.260 1.00 91.44 158 VAL A N 1
ATOM 1235 C CA . VAL A 1 158 ? -9.170 7.677 -7.501 1.00 91.44 158 VAL A CA 1
ATOM 1236 C C . VAL A 1 158 ? -10.162 6.583 -7.168 1.00 91.44 158 VAL A C 1
ATOM 1238 O O . VAL A 1 158 ? -9.884 5.752 -6.310 1.00 91.44 158 VAL A O 1
ATOM 1241 N N . GLN A 1 159 ? -11.290 6.557 -7.868 1.00 92.69 159 GLN A N 1
ATOM 1242 C CA . GLN A 1 159 ? -12.197 5.416 -7.907 1.00 92.69 159 GLN A CA 1
ATOM 1243 C C . GLN A 1 159 ? -12.177 4.803 -9.308 1.00 92.69 159 GLN A C 1
ATOM 1245 O O . GLN A 1 159 ? -12.299 5.507 -10.313 1.00 92.69 159 GLN A O 1
ATOM 1250 N N . MET A 1 160 ? -12.004 3.488 -9.375 1.00 92.06 160 MET A N 1
ATOM 1251 C CA . MET A 1 160 ? -12.032 2.712 -10.609 1.00 92.06 160 MET A CA 1
ATOM 1252 C C . MET A 1 160 ? -13.173 1.704 -10.558 1.00 92.06 160 MET A C 1
ATOM 1254 O O . MET A 1 160 ? -13.113 0.740 -9.795 1.00 92.06 160 MET A O 1
ATOM 1258 N N . ASP A 1 161 ? -14.162 1.903 -11.427 1.00 92.31 161 ASP A N 1
ATOM 1259 C CA . ASP A 1 161 ? -15.303 1.011 -11.591 1.00 92.31 161 ASP A CA 1
ATOM 1260 C C . ASP A 1 161 ? -15.118 0.151 -12.851 1.00 92.31 161 ASP A C 1
ATOM 1262 O O . ASP A 1 161 ? -15.111 0.625 -13.994 1.00 92.31 161 ASP A O 1
ATOM 1266 N N . LEU A 1 162 ? -14.998 -1.151 -12.636 1.00 89.38 162 LEU A N 1
ATOM 1267 C CA . LEU A 1 162 ? -15.020 -2.201 -13.647 1.00 89.38 162 LEU A CA 1
ATOM 1268 C C . LEU A 1 162 ? -16.312 -3.012 -13.499 1.00 89.38 162 LEU A C 1
ATOM 1270 O O . LEU A 1 162 ? -16.996 -2.964 -12.476 1.00 89.38 162 LEU A O 1
ATOM 1274 N N . LYS A 1 163 ? -16.663 -3.817 -14.509 1.00 83.56 163 LYS A N 1
ATOM 1275 C CA . LYS A 1 163 ? -17.838 -4.699 -14.419 1.00 83.56 163 LYS A CA 1
ATOM 1276 C C . LYS A 1 163 ? -17.708 -5.641 -13.2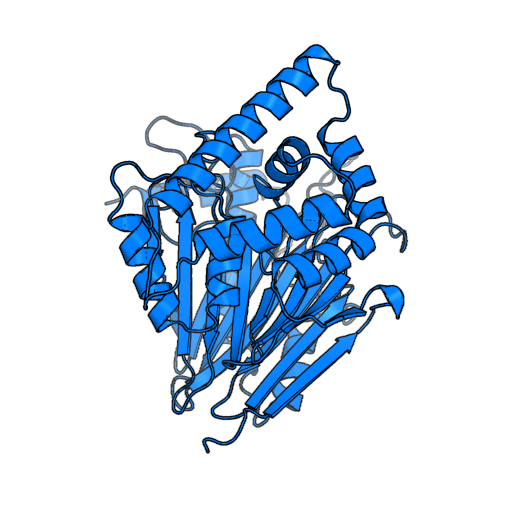11 1.00 83.56 163 LYS A C 1
ATOM 1278 O O . LYS A 1 163 ? -16.950 -6.605 -13.259 1.00 83.56 163 LYS A O 1
ATOM 1283 N N . GLY A 1 164 ? -18.478 -5.365 -12.157 1.00 82.31 164 GLY A N 1
ATOM 1284 C CA . GLY A 1 164 ? -18.488 -6.149 -10.921 1.00 82.31 164 GLY A CA 1
ATOM 1285 C C . GLY A 1 164 ? -17.294 -5.917 -9.992 1.00 82.31 164 GLY A C 1
ATOM 1286 O O . GLY A 1 164 ? -17.106 -6.732 -9.098 1.00 82.31 164 GLY A O 1
ATOM 1287 N N . ARG A 1 165 ? -16.491 -4.859 -10.193 1.00 87.81 165 ARG A N 1
ATOM 1288 C CA . ARG A 1 165 ? -15.428 -4.449 -9.259 1.00 87.81 165 ARG A CA 1
ATOM 1289 C C . ARG A 1 165 ? -15.391 -2.929 -9.118 1.00 87.81 165 ARG A C 1
ATOM 1291 O O . ARG A 1 165 ? -15.404 -2.235 -10.124 1.00 87.81 165 ARG A O 1
ATOM 1298 N N . SER A 1 166 ? -15.297 -2.430 -7.897 1.00 92.12 166 SER A N 1
ATOM 1299 C CA . SER A 1 166 ? -15.076 -1.020 -7.567 1.00 92.12 166 SER A CA 1
ATOM 1300 C C . SER A 1 166 ? -13.938 -0.938 -6.561 1.00 92.12 166 SER A C 1
ATOM 1302 O O . SER A 1 166 ? -13.967 -1.630 -5.539 1.00 92.12 166 SER A O 1
ATOM 1304 N N . ILE A 1 167 ? -12.923 -0.134 -6.873 1.00 93.00 167 ILE A N 1
ATOM 1305 C CA . ILE A 1 167 ? -11.756 0.079 -6.013 1.00 93.00 167 ILE A CA 1
ATOM 1306 C C . ILE A 1 167 ? -11.501 1.577 -5.894 1.00 93.00 167 ILE A C 1
ATOM 1308 O O . ILE A 1 167 ? -11.335 2.262 -6.908 1.00 93.00 167 ILE A O 1
ATOM 1312 N N . ARG A 1 168 ? -11.419 2.079 -4.659 1.00 92.31 168 ARG A N 1
ATOM 1313 C CA . ARG A 1 168 ? -10.986 3.445 -4.346 1.00 92.31 168 ARG A CA 1
ATOM 1314 C C . ARG A 1 168 ? -9.594 3.427 -3.727 1.00 92.31 168 ARG A C 1
ATOM 1316 O O . ARG A 1 168 ? -9.316 2.591 -2.881 1.00 92.31 168 ARG A O 1
ATOM 1323 N N . PHE A 1 169 ? -8.718 4.347 -4.110 1.00 92.00 169 PHE A N 1
ATOM 1324 C CA . PHE A 1 169 ? -7.346 4.387 -3.603 1.00 92.00 169 PHE A CA 1
ATOM 1325 C C . PHE A 1 169 ? -6.724 5.777 -3.715 1.00 92.00 169 PHE A C 1
ATOM 1327 O O . PHE A 1 169 ? -7.126 6.597 -4.547 1.00 92.00 169 PHE A O 1
ATOM 1334 N N . PHE A 1 170 ? -5.727 6.033 -2.874 1.00 88.50 170 PHE A N 1
ATOM 1335 C CA . PHE A 1 170 ? -4.892 7.225 -2.952 1.00 88.50 170 PHE A CA 1
ATOM 1336 C C . PHE A 1 170 ? -3.736 6.996 -3.931 1.00 88.50 170 PHE A C 1
ATOM 1338 O O . PHE A 1 170 ? -3.017 6.003 -3.840 1.00 88.50 170 PHE A O 1
ATOM 1345 N N . ALA A 1 171 ? -3.593 7.887 -4.911 1.00 87.94 171 ALA A N 1
ATOM 1346 C CA . ALA A 1 171 ? -2.724 7.685 -6.062 1.00 87.94 171 ALA A CA 1
ATOM 1347 C C . ALA A 1 171 ? -1.543 8.662 -6.098 1.00 87.94 171 ALA A C 1
ATOM 1349 O O . ALA A 1 171 ? -1.735 9.884 -6.105 1.00 87.94 171 ALA A O 1
ATOM 1350 N N . TYR A 1 172 ? -0.334 8.109 -6.241 1.00 83.88 172 TYR A N 1
ATOM 1351 C CA . TYR A 1 172 ? 0.894 8.859 -6.507 1.00 83.88 172 TYR A CA 1
ATOM 1352 C C . TYR A 1 172 ? 1.067 9.144 -7.997 1.00 83.88 172 TYR A C 1
ATOM 1354 O O . TYR A 1 172 ? 0.619 8.402 -8.875 1.00 83.88 172 TYR A O 1
ATOM 1362 N N . ARG A 1 173 ? 1.776 10.235 -8.288 1.00 80.12 173 ARG A N 1
ATOM 1363 C CA . ARG A 1 173 ? 2.270 10.541 -9.633 1.00 80.12 173 ARG A CA 1
ATOM 1364 C C . ARG A 1 173 ? 3.223 9.437 -10.110 1.00 80.12 173 ARG A C 1
ATOM 1366 O O . ARG A 1 173 ? 4.109 9.040 -9.366 1.00 80.12 173 ARG A O 1
ATOM 1373 N N . GLY A 1 174 ? 3.056 8.968 -11.345 1.00 82.12 174 GLY A N 1
ATOM 1374 C CA . GLY A 1 174 ? 3.895 7.911 -11.916 1.00 82.12 174 GLY A CA 1
ATOM 1375 C C . GLY A 1 174 ? 3.490 6.478 -11.573 1.00 82.12 174 GLY A C 1
ATOM 1376 O O . GLY A 1 174 ? 4.003 5.565 -12.214 1.00 82.12 174 GLY A O 1
ATOM 1377 N N . LEU A 1 175 ? 2.545 6.265 -10.648 1.00 87.75 175 LEU A N 1
ATOM 1378 C CA . LEU A 1 175 ? 2.076 4.930 -10.273 1.00 87.75 175 LEU A CA 1
ATOM 1379 C C . LEU A 1 175 ? 0.781 4.534 -10.991 1.00 87.75 175 LEU A C 1
ATOM 1381 O O . LEU A 1 175 ? -0.130 5.352 -11.133 1.00 87.75 175 LEU A O 1
ATOM 1385 N N . CYS A 1 176 ? 0.687 3.276 -11.445 1.00 82.38 176 CYS A N 1
ATOM 1386 C CA . CYS A 1 176 ? -0.372 2.837 -12.358 1.00 82.38 176 CYS A CA 1
ATOM 1387 C C . CYS A 1 176 ? -1.664 2.383 -11.664 1.00 82.38 176 CYS A C 1
ATOM 1389 O O . CYS A 1 176 ? -2.665 2.149 -12.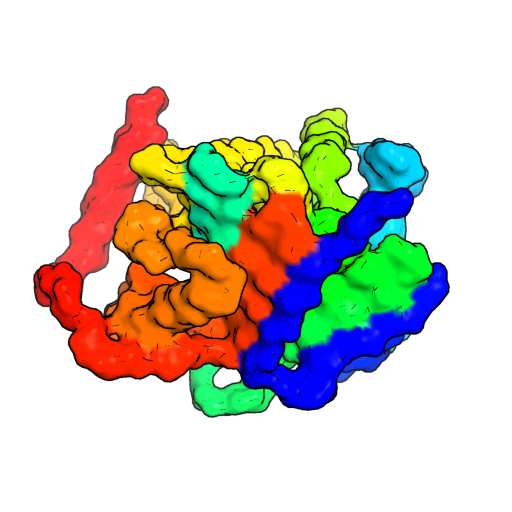345 1.00 82.38 176 CYS A O 1
ATOM 1391 N N . GLY A 1 177 ? -1.679 2.326 -10.330 1.00 68.94 177 GLY A N 1
ATOM 1392 C CA . GLY A 1 177 ? -2.892 2.124 -9.538 1.00 68.94 177 GLY A CA 1
ATOM 1393 C C . GLY A 1 177 ? -2.688 1.294 -8.268 1.00 68.94 177 GLY A C 1
ATOM 1394 O O . GLY A 1 177 ? -1.637 0.703 -8.070 1.00 68.94 177 GLY A O 1
ATOM 1395 N N . TRP A 1 178 ? -3.729 1.273 -7.433 1.00 63.00 178 TRP A N 1
ATOM 1396 C CA . TRP A 1 178 ? -4.063 0.313 -6.356 1.00 63.00 178 TRP A CA 1
ATOM 1397 C C . TRP A 1 178 ? -3.045 -0.028 -5.249 1.00 63.00 178 TRP A C 1
ATOM 1399 O O . TRP A 1 178 ? -3.320 -0.893 -4.430 1.00 63.00 178 TRP A O 1
ATOM 1409 N N . GLY A 1 179 ? -1.926 0.669 -5.133 1.00 57.91 179 GLY A N 1
ATOM 1410 C CA . GLY A 1 179 ? -0.994 0.519 -4.011 1.00 57.91 179 GLY A CA 1
ATOM 1411 C C . GLY A 1 179 ? 0.239 1.337 -4.341 1.00 57.91 179 GLY A C 1
ATOM 1412 O O . GLY A 1 179 ? 0.731 1.215 -5.461 1.00 57.91 179 GLY A O 1
ATOM 1413 N N . PRO A 1 180 ? 0.605 2.302 -3.488 1.00 63.56 180 PRO A N 1
ATOM 1414 C CA . PRO A 1 180 ? 1.304 1.967 -2.248 1.00 63.56 180 PRO A CA 1
ATOM 1415 C C . PRO A 1 180 ? 0.962 2.849 -1.039 1.00 63.56 180 PRO A C 1
ATOM 1417 O O . PRO A 1 180 ? 1.750 2.896 -0.112 1.00 63.56 180 PRO A O 1
ATOM 1420 N N . ALA A 1 181 ? -0.168 3.561 -1.052 1.00 79.44 181 ALA A N 1
ATOM 1421 C CA . ALA A 1 181 ? -0.616 4.326 0.115 1.00 79.44 181 ALA A CA 1
ATOM 1422 C C . ALA A 1 181 ? -1.688 3.541 0.865 1.00 79.44 181 ALA A C 1
ATOM 1424 O O . ALA A 1 181 ? -1.445 2.713 1.734 1.00 79.44 181 ALA A O 1
ATOM 1425 N N . PHE A 1 182 ? -2.932 3.743 0.452 1.00 90.06 182 PHE A N 1
ATOM 1426 C CA . PHE A 1 182 ? -4.080 3.090 1.040 1.00 90.06 182 PHE A CA 1
ATOM 1427 C C . PHE A 1 182 ? -5.239 3.043 0.051 1.00 90.06 182 PHE A C 1
ATOM 1429 O O . PHE A 1 182 ? -5.326 3.835 -0.898 1.00 90.06 182 PHE A O 1
ATOM 1436 N N . GLY A 1 183 ? -6.158 2.113 0.281 1.00 93.00 183 GLY A N 1
ATOM 1437 C CA . GLY A 1 183 ? -7.313 1.914 -0.576 1.00 93.00 183 GLY A CA 1
ATOM 1438 C C . GLY A 1 183 ? -8.394 1.042 0.042 1.00 93.00 183 GLY A C 1
ATOM 1439 O O . GLY A 1 183 ? -8.237 0.474 1.118 1.00 93.00 183 GLY A O 1
ATOM 1440 N N . LEU A 1 184 ? -9.509 0.974 -0.669 1.00 93.81 184 LEU A N 1
ATOM 1441 C CA . LEU A 1 184 ? -10.692 0.197 -0.361 1.00 93.81 184 LEU A CA 1
ATOM 1442 C C . LEU A 1 184 ? -11.108 -0.552 -1.624 1.00 93.81 184 LEU A C 1
ATOM 1444 O O . LEU A 1 184 ? -11.448 0.061 -2.639 1.00 93.81 184 LEU A O 1
ATOM 1448 N N . ASN A 1 185 ? -11.129 -1.876 -1.546 1.00 94.19 185 ASN A N 1
ATOM 1449 C CA . ASN A 1 185 ? -11.874 -2.689 -2.488 1.00 94.19 185 ASN A CA 1
ATOM 1450 C C . ASN A 1 185 ? -13.342 -2.674 -2.052 1.00 94.19 185 ASN A C 1
ATOM 1452 O O . ASN A 1 185 ? -13.747 -3.407 -1.152 1.00 94.19 185 ASN A O 1
ATOM 1456 N N . GLU A 1 186 ? -14.148 -1.810 -2.668 1.00 92.06 186 GLU A N 1
ATOM 1457 C CA . GLU A 1 186 ? -15.559 -1.625 -2.301 1.00 92.06 186 GLU A CA 1
ATOM 1458 C C . GLU A 1 186 ? -16.419 -2.850 -2.621 1.00 92.06 186 GLU A C 1
ATOM 1460 O O . GLU A 1 186 ? -17.544 -2.974 -2.148 1.00 92.06 186 GLU A O 1
ATOM 1465 N N . THR A 1 187 ? -15.912 -3.750 -3.462 1.00 90.94 187 THR A N 1
ATOM 1466 C CA . THR A 1 187 ? -16.653 -4.950 -3.868 1.00 90.94 187 THR A CA 1
ATOM 1467 C C . THR A 1 187 ? -16.613 -6.017 -2.794 1.00 90.94 187 THR A C 1
ATOM 1469 O O . THR A 1 187 ? -17.615 -6.689 -2.568 1.00 90.94 187 THR A O 1
ATOM 1472 N N . THR A 1 188 ? -15.464 -6.170 -2.144 1.00 91.38 188 THR A N 1
ATOM 1473 C CA . THR A 1 188 ? -15.240 -7.184 -1.111 1.00 91.38 188 THR A CA 1
ATOM 1474 C C . THR A 1 188 ? -15.256 -6.605 0.300 1.00 91.38 188 THR A C 1
ATOM 1476 O O . THR A 1 188 ? -15.369 -7.355 1.264 1.00 91.38 188 THR A O 1
ATOM 1479 N N . GLY A 1 189 ? -15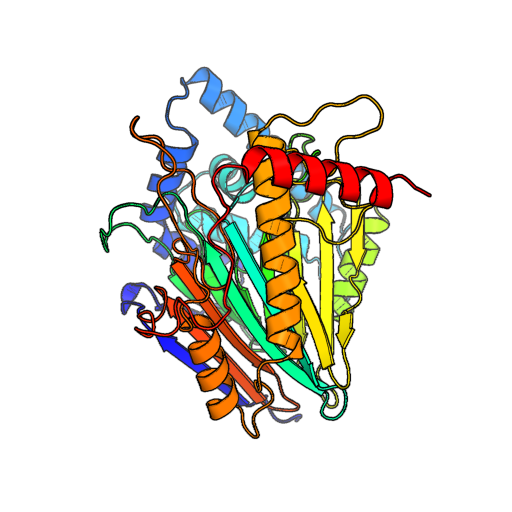.144 -5.280 0.431 1.00 92.44 189 GLY A N 1
ATOM 1480 C CA . GLY A 1 189 ? -15.043 -4.608 1.718 1.00 92.44 189 GLY A CA 1
ATOM 1481 C C . GLY A 1 189 ? -13.696 -4.815 2.402 1.00 92.44 189 GLY A C 1
ATOM 1482 O O . GLY A 1 189 ? -13.642 -5.008 3.616 1.00 92.44 189 GLY A O 1
ATOM 1483 N N . LEU A 1 190 ? -12.612 -4.804 1.624 1.00 94.81 190 LEU A N 1
ATOM 1484 C CA . LEU A 1 190 ? -11.248 -4.844 2.146 1.00 94.81 190 LEU A CA 1
ATOM 1485 C C . LEU A 1 190 ? -10.622 -3.451 2.112 1.00 94.81 190 LEU A C 1
ATOM 1487 O O . LEU A 1 190 ? -10.511 -2.843 1.048 1.00 94.81 190 LEU A O 1
ATOM 1491 N N . VAL A 1 191 ? -10.184 -2.971 3.270 1.00 95.50 191 VAL A N 1
ATOM 1492 C CA . VAL A 1 191 ? -9.339 -1.785 3.425 1.00 95.50 191 VAL A CA 1
ATOM 1493 C C . VAL A 1 191 ? -7.882 -2.233 3.474 1.00 95.50 191 VAL A C 1
ATOM 1495 O O . VAL A 1 191 ? -7.546 -3.191 4.170 1.00 95.50 191 VAL A O 1
ATOM 1498 N N . GLN A 1 192 ? -7.025 -1.524 2.747 1.00 95.50 192 GLN A N 1
ATOM 1499 C CA . GLN A 1 192 ? -5.581 -1.725 2.715 1.00 95.50 192 GLN A CA 1
ATOM 1500 C C . GLN A 1 192 ? -4.878 -0.421 3.098 1.00 95.50 192 GLN A C 1
ATOM 1502 O O . GLN A 1 192 ? -5.220 0.633 2.560 1.00 95.50 192 GLN A O 1
ATOM 1507 N N . ALA A 1 193 ? -3.878 -0.505 3.968 1.00 94.25 193 ALA A N 1
ATOM 1508 C CA . ALA A 1 193 ? -2.862 0.524 4.185 1.00 94.25 193 ALA A CA 1
ATOM 1509 C C . ALA A 1 193 ? -1.482 -0.098 3.943 1.00 94.25 193 ALA A C 1
ATOM 1511 O O . ALA A 1 193 ? -1.290 -1.282 4.213 1.00 94.25 193 ALA A O 1
ATOM 1512 N N . VAL A 1 194 ? -0.558 0.665 3.381 1.00 92.75 194 VAL A N 1
ATOM 1513 C CA . VAL A 1 194 ? 0.755 0.197 2.941 1.00 92.75 194 VAL A CA 1
ATOM 1514 C C . VAL A 1 194 ? 1.794 1.144 3.517 1.00 92.75 194 VAL A C 1
ATOM 1516 O O . VAL A 1 194 ? 1.668 2.356 3.378 1.00 92.75 194 VAL A O 1
ATOM 1519 N N . ASP A 1 195 ? 2.813 0.586 4.153 1.00 89.88 195 ASP A N 1
ATOM 1520 C CA . ASP A 1 195 ? 3.943 1.323 4.687 1.00 89.88 195 ASP A CA 1
ATOM 1521 C C . ASP A 1 195 ? 5.234 0.921 3.964 1.00 89.88 195 ASP A C 1
ATOM 1523 O O . ASP A 1 195 ? 5.583 -0.260 3.919 1.00 89.88 195 ASP A O 1
ATOM 1527 N N . ASP A 1 196 ? 5.959 1.901 3.416 1.00 85.19 196 ASP A N 1
ATOM 1528 C CA . ASP A 1 196 ? 7.280 1.688 2.817 1.00 85.19 196 ASP A CA 1
ATOM 1529 C C . ASP A 1 196 ? 8.324 1.318 3.870 1.00 85.19 196 ASP A C 1
ATOM 1531 O O . ASP A 1 196 ? 8.474 2.026 4.867 1.00 85.19 196 ASP A O 1
ATOM 1535 N N . LEU A 1 197 ? 9.065 0.228 3.662 1.00 81.88 197 LEU A N 1
ATOM 1536 C CA . LEU A 1 197 ? 10.075 -0.234 4.611 1.00 81.88 197 LEU A CA 1
ATOM 1537 C C . LEU A 1 197 ? 11.482 0.205 4.195 1.00 81.88 197 LEU A C 1
ATOM 1539 O O . LEU A 1 197 ? 11.926 0.010 3.065 1.00 81.88 197 LEU A O 1
ATOM 1543 N N . MET A 1 198 ? 12.248 0.716 5.158 1.00 74.19 198 MET A N 1
ATOM 1544 C CA . MET A 1 198 ? 13.665 1.038 4.970 1.00 74.19 198 MET A CA 1
ATOM 1545 C C . MET A 1 198 ? 14.522 -0.241 5.033 1.00 74.19 198 MET A C 1
ATOM 1547 O O . MET A 1 198 ? 14.919 -0.665 6.117 1.00 74.19 198 MET A O 1
ATOM 1551 N N . LEU A 1 199 ? 14.828 -0.864 3.886 1.00 70.06 199 LEU A N 1
ATOM 1552 C CA . LEU A 1 199 ? 15.459 -2.200 3.789 1.00 70.06 199 LEU A CA 1
ATOM 1553 C C . LEU A 1 199 ? 16.900 -2.223 3.265 1.00 70.06 199 LEU A C 1
ATOM 1555 O O . LEU A 1 199 ? 17.219 -1.515 2.312 1.00 70.06 199 LEU A O 1
ATOM 1559 N N . ARG A 1 200 ? 17.766 -3.090 3.836 1.00 54.62 200 ARG A N 1
ATOM 1560 C CA . ARG A 1 200 ? 19.218 -3.195 3.512 1.00 54.62 200 ARG A CA 1
ATOM 1561 C C . ARG A 1 200 ? 19.459 -3.637 2.091 1.00 54.62 200 ARG A C 1
ATOM 1563 O O . ARG A 1 200 ? 20.346 -3.123 1.415 1.00 54.62 200 ARG A O 1
ATOM 1570 N N . GLU A 1 201 ? 18.641 -4.578 1.666 1.00 52.66 201 GLU A N 1
ATOM 1571 C CA . GLU A 1 201 ? 18.700 -5.204 0.358 1.00 52.66 201 GLU A CA 1
ATOM 1572 C C . GLU A 1 201 ? 17.917 -4.415 -0.697 1.00 52.66 201 GLU A C 1
ATOM 1574 O O . GLU A 1 201 ? 17.798 -4.886 -1.818 1.00 52.66 201 GLU A O 1
ATOM 1579 N N . ALA A 1 202 ? 17.439 -3.194 -0.410 1.00 47.59 202 ALA A N 1
ATOM 1580 C CA . ALA A 1 202 ? 16.753 -2.355 -1.403 1.00 47.59 202 ALA A CA 1
ATOM 1581 C C . ALA A 1 202 ? 17.617 -2.041 -2.649 1.00 47.59 202 ALA A C 1
ATOM 1583 O O . ALA A 1 202 ? 17.091 -1.628 -3.680 1.00 47.59 202 ALA A O 1
ATOM 1584 N N . TYR A 1 203 ? 18.935 -2.269 -2.572 1.00 44.78 203 TYR A N 1
ATOM 1585 C CA . TYR A 1 203 ? 19.867 -2.176 -3.700 1.00 44.78 203 TYR A CA 1
ATOM 1586 C C . TYR A 1 203 ? 20.075 -3.497 -4.459 1.00 44.78 203 TYR A C 1
ATOM 1588 O O . TYR A 1 203 ? 20.600 -3.475 -5.574 1.00 44.78 203 TYR A O 1
ATOM 1596 N N . GLU A 1 204 ? 19.681 -4.641 -3.891 1.00 50.28 204 GLU A N 1
ATOM 1597 C CA . GLU A 1 204 ? 19.626 -5.902 -4.625 1.00 50.28 204 GLU A CA 1
ATOM 1598 C C . GLU A 1 204 ? 18.342 -5.918 -5.454 1.00 50.28 204 GLU A C 1
ATOM 1600 O O . GLU A 1 204 ? 17.228 -5.971 -4.941 1.00 50.28 204 GLU A O 1
ATOM 1605 N N . GLN A 1 205 ? 18.499 -5.814 -6.771 1.00 62.09 205 GLN A N 1
ATOM 1606 C CA . GLN A 1 205 ? 17.377 -5.745 -7.696 1.00 62.09 205 GLN A CA 1
ATOM 1607 C C . GLN A 1 205 ? 16.611 -7.081 -7.703 1.00 62.09 205 GLN A C 1
ATOM 1609 O O . GLN A 1 205 ? 17.062 -8.064 -8.292 1.00 62.09 205 GLN A O 1
ATOM 1614 N N . GLY A 1 206 ? 15.453 -7.129 -7.040 1.00 68.50 206 GLY A N 1
ATOM 1615 C CA . GLY A 1 206 ? 14.534 -8.263 -7.108 1.00 68.50 206 GLY A CA 1
ATOM 1616 C C . GLY A 1 206 ? 13.641 -8.231 -8.351 1.00 68.50 206 GLY A C 1
ATOM 1617 O O . GLY A 1 206 ? 13.375 -7.174 -8.921 1.00 68.50 206 GLY A O 1
ATOM 1618 N N . VAL A 1 207 ? 13.133 -9.388 -8.776 1.00 80.56 207 VAL A N 1
ATOM 1619 C CA . VAL A 1 207 ? 12.276 -9.488 -9.970 1.00 80.56 207 VAL A CA 1
ATOM 1620 C C . VAL A 1 207 ? 10.875 -8.924 -9.713 1.00 80.56 207 VAL A C 1
ATOM 1622 O O . VAL A 1 207 ? 10.306 -8.281 -10.592 1.00 80.56 207 VAL A O 1
ATOM 1625 N N . LEU A 1 208 ? 10.314 -9.127 -8.515 1.00 89.94 208 LEU A N 1
ATOM 1626 C CA . LEU A 1 208 ? 8.936 -8.740 -8.206 1.00 89.94 208 LEU A CA 1
ATOM 1627 C C . LEU A 1 208 ? 8.870 -7.365 -7.528 1.00 89.94 208 LEU A C 1
ATOM 1629 O O . LEU A 1 208 ? 9.458 -7.154 -6.474 1.00 89.94 208 LEU A O 1
ATOM 1633 N N . TRP A 1 209 ? 8.149 -6.408 -8.107 1.00 90.25 209 TRP A N 1
ATOM 1634 C CA . TRP A 1 209 ? 8.077 -5.050 -7.551 1.00 90.25 209 TRP A CA 1
ATOM 1635 C C . TRP A 1 209 ? 7.097 -4.973 -6.375 1.00 90.25 209 TRP A C 1
ATOM 1637 O O . TRP A 1 209 ? 5.965 -5.450 -6.487 1.00 90.25 209 TRP A O 1
ATOM 1647 N N . ALA A 1 210 ? 7.480 -4.309 -5.280 1.00 89.69 210 ALA A N 1
ATOM 1648 C CA . ALA A 1 210 ? 6.609 -4.135 -4.113 1.00 89.69 210 ALA A CA 1
ATOM 1649 C C . ALA A 1 210 ? 5.278 -3.434 -4.461 1.00 89.69 210 ALA A C 1
ATOM 1651 O O . ALA A 1 210 ? 4.210 -3.868 -4.027 1.00 89.69 210 ALA A O 1
ATOM 1652 N N . ASN A 1 211 ? 5.317 -2.436 -5.353 1.00 90.50 211 ASN A N 1
ATOM 1653 C CA . ASN A 1 211 ? 4.128 -1.780 -5.914 1.00 90.50 211 ASN A CA 1
ATOM 1654 C C . ASN A 1 211 ? 3.192 -2.750 -6.655 1.00 90.50 211 ASN A C 1
ATOM 1656 O O . ASN A 1 211 ? 1.970 -2.647 -6.545 1.00 90.50 211 ASN A O 1
ATOM 1660 N N . ALA A 1 212 ? 3.748 -3.726 -7.382 1.00 93.12 212 ALA A N 1
ATOM 1661 C CA . ALA A 1 212 ? 2.949 -4.748 -8.052 1.00 93.12 212 ALA A CA 1
ATOM 1662 C C . ALA A 1 212 ? 2.258 -5.665 -7.034 1.00 93.12 212 ALA A C 1
ATOM 1664 O O . ALA A 1 212 ? 1.090 -6.007 -7.211 1.00 93.12 212 ALA A O 1
ATOM 1665 N N . VAL A 1 213 ? 2.943 -6.024 -5.943 1.00 94.50 213 VAL A N 1
ATOM 1666 C CA . VAL A 1 213 ? 2.354 -6.806 -4.844 1.00 94.50 213 VAL A CA 1
ATOM 1667 C C . VAL A 1 213 ? 1.210 -6.037 -4.191 1.00 94.50 213 VAL A C 1
ATOM 1669 O O . VAL A 1 213 ? 0.105 -6.569 -4.123 1.00 94.50 213 VAL A O 1
ATOM 1672 N N . ALA A 1 214 ? 1.427 -4.773 -3.814 1.00 94.19 214 ALA A N 1
ATOM 1673 C CA . ALA A 1 214 ? 0.393 -3.930 -3.209 1.00 94.19 214 ALA A CA 1
ATOM 1674 C C . ALA A 1 214 ? -0.841 -3.750 -4.111 1.00 94.19 214 ALA A C 1
ATOM 1676 O O . ALA A 1 214 ? -1.972 -3.741 -3.620 1.00 94.19 214 ALA A O 1
ATOM 1677 N N . PHE A 1 215 ? -0.637 -3.654 -5.430 1.00 94.62 215 PHE A N 1
ATOM 1678 C CA . PHE A 1 215 ? -1.723 -3.665 -6.409 1.00 94.62 215 PHE A CA 1
ATOM 1679 C C . PHE A 1 215 ? -2.482 -4.995 -6.396 1.00 94.62 215 PHE A C 1
ATOM 1681 O O . PHE A 1 215 ? -3.712 -5.001 -6.348 1.00 94.62 215 PHE A O 1
ATOM 1688 N N . MET A 1 216 ? -1.766 -6.125 -6.475 1.00 95.38 216 MET A N 1
ATOM 1689 C CA . MET A 1 216 ? -2.379 -7.456 -6.540 1.00 95.38 216 MET A CA 1
ATOM 1690 C C . MET A 1 216 ? -3.215 -7.741 -5.291 1.00 95.38 216 MET A C 1
ATOM 1692 O O . MET A 1 216 ? -4.311 -8.292 -5.408 1.00 95.38 216 MET A O 1
ATOM 1696 N N . THR A 1 217 ? -2.739 -7.334 -4.111 1.00 95.94 217 THR A N 1
ATOM 1697 C CA . THR A 1 217 ? -3.472 -7.528 -2.858 1.00 95.94 217 THR A CA 1
ATOM 1698 C C . THR A 1 217 ? -4.752 -6.698 -2.821 1.00 95.94 217 THR A C 1
ATOM 1700 O O . THR A 1 217 ? -5.818 -7.267 -2.570 1.00 95.94 217 THR A O 1
ATOM 1703 N N . LEU A 1 218 ? -4.707 -5.410 -3.186 1.00 95.56 218 LEU A N 1
ATOM 1704 C CA . LEU A 1 218 ? -5.912 -4.573 -3.204 1.00 95.56 218 LEU A CA 1
ATOM 1705 C C . LEU A 1 218 ? -6.913 -5.016 -4.286 1.00 95.56 218 LEU A C 1
ATOM 1707 O O . LEU A 1 218 ? -8.117 -5.054 -4.024 1.00 95.56 218 LEU A O 1
ATOM 1711 N N . ASP A 1 219 ? -6.440 -5.395 -5.480 1.00 94.19 219 ASP A N 1
ATOM 1712 C CA . ASP A 1 219 ? -7.296 -5.924 -6.558 1.00 94.19 219 ASP A CA 1
ATOM 1713 C C . ASP A 1 219 ? -7.996 -7.220 -6.156 1.00 94.19 219 ASP A C 1
ATOM 1715 O O . ASP A 1 219 ? -9.156 -7.440 -6.515 1.00 94.19 219 ASP A O 1
ATOM 1719 N N . SER A 1 220 ? -7.294 -8.089 -5.423 1.00 94.19 220 SER A N 1
ATOM 1720 C CA . SER A 1 220 ? -7.885 -9.330 -4.928 1.00 94.19 220 SER A CA 1
ATOM 1721 C C . SER A 1 220 ? -8.983 -9.066 -3.908 1.00 94.19 220 SER A C 1
ATOM 1723 O O . SER A 1 220 ? -10.033 -9.703 -3.972 1.00 94.19 220 SER A O 1
ATOM 1725 N N . GLY A 1 221 ? -8.770 -8.088 -3.022 1.00 92.81 221 GLY A N 1
ATOM 1726 C CA . GLY A 1 221 ? -9.754 -7.662 -2.037 1.00 92.81 221 GLY A CA 1
ATOM 1727 C C . GLY A 1 221 ? -10.132 -8.735 -1.014 1.00 92.81 221 GLY A C 1
ATOM 1728 O O . GLY A 1 221 ? -11.115 -8.552 -0.306 1.00 92.81 221 GLY A O 1
ATOM 1729 N N . ASP A 1 222 ? -9.399 -9.843 -0.923 1.00 95.12 222 ASP A N 1
ATOM 1730 C CA . ASP A 1 222 ? -9.739 -10.964 -0.048 1.00 95.12 222 ASP A CA 1
ATOM 1731 C C . ASP A 1 222 ? -8.494 -11.504 0.656 1.00 95.12 222 ASP A C 1
ATOM 1733 O O . ASP A 1 222 ? -7.567 -11.990 0.007 1.00 95.12 222 ASP A O 1
ATOM 1737 N N . ILE A 1 223 ? -8.489 -11.463 1.990 1.00 96.44 223 ILE A N 1
ATOM 1738 C CA . ILE A 1 223 ? -7.336 -11.856 2.811 1.00 96.44 223 ILE A CA 1
ATOM 1739 C C . ILE A 1 223 ? -6.915 -13.304 2.536 1.00 96.44 223 ILE A C 1
ATOM 1741 O O . ILE A 1 223 ? -5.721 -13.574 2.446 1.00 96.44 223 ILE A O 1
ATOM 1745 N N . LYS A 1 224 ? -7.854 -14.233 2.316 1.00 96.31 224 LYS A N 1
ATOM 1746 C CA . LYS A 1 224 ? -7.506 -15.639 2.029 1.00 96.31 224 LYS A CA 1
ATOM 1747 C C . LYS A 1 224 ? -6.802 -15.790 0.681 1.00 96.31 224 LYS A C 1
ATOM 1749 O O . LYS A 1 224 ? -5.873 -16.583 0.541 1.00 96.31 224 LYS A O 1
ATOM 1754 N N . THR A 1 225 ? -7.243 -15.042 -0.325 1.00 97.19 225 THR A N 1
ATOM 1755 C CA . THR A 1 225 ? -6.581 -14.981 -1.634 1.00 97.19 225 THR A CA 1
ATOM 1756 C C . THR A 1 225 ? -5.190 -14.360 -1.512 1.00 97.19 225 THR A C 1
ATOM 1758 O O . THR A 1 225 ? -4.242 -14.863 -2.115 1.00 97.19 225 THR A O 1
ATOM 1761 N N . ILE A 1 226 ? -5.045 -13.319 -0.690 1.00 97.62 226 ILE A N 1
ATOM 1762 C CA . ILE A 1 226 ? -3.761 -12.668 -0.395 1.00 97.62 226 ILE A CA 1
ATOM 1763 C C . ILE A 1 226 ? -2.793 -13.644 0.290 1.00 97.62 226 ILE A C 1
ATOM 1765 O O . ILE A 1 226 ? -1.648 -13.763 -0.137 1.00 97.62 226 ILE A O 1
ATOM 1769 N N . GLU A 1 227 ? -3.244 -14.399 1.293 1.00 97.75 227 GLU A N 1
ATOM 1770 C CA . GLU A 1 227 ? -2.440 -15.436 1.960 1.00 97.75 227 GLU A CA 1
ATOM 1771 C C . GLU A 1 227 ? -1.919 -16.475 0.959 1.00 97.75 227 GLU A C 1
ATOM 1773 O O . GLU A 1 227 ? -0.721 -16.761 0.915 1.00 97.75 227 GLU A O 1
ATOM 1778 N N . LYS A 1 228 ? -2.789 -16.977 0.073 1.00 98.00 228 LYS A N 1
ATOM 1779 C CA . LYS A 1 228 ? -2.383 -17.887 -1.011 1.00 98.00 228 LYS A CA 1
ATOM 1780 C C . LYS A 1 228 ? -1.391 -17.242 -1.982 1.00 98.00 228 LYS A C 1
ATOM 1782 O O . LYS A 1 228 ? -0.506 -17.938 -2.477 1.00 98.00 228 LYS A O 1
ATOM 1787 N N . LEU A 1 229 ? -1.538 -15.948 -2.283 1.00 97.50 229 LEU A N 1
ATOM 1788 C CA . LEU A 1 229 ? -0.604 -15.212 -3.139 1.00 97.50 229 LEU A CA 1
ATOM 1789 C C . LEU A 1 229 ? 0.790 -15.156 -2.520 1.00 97.50 229 LEU A C 1
ATOM 1791 O O . LEU A 1 229 ? 1.753 -15.501 -3.200 1.00 97.50 229 LEU A O 1
ATOM 1795 N N . PHE A 1 230 ? 0.903 -14.804 -1.240 1.00 97.56 230 PHE A N 1
ATOM 1796 C CA . PHE A 1 230 ? 2.192 -14.779 -0.546 1.00 97.56 230 PHE A CA 1
ATOM 1797 C C . PHE A 1 230 ? 2.822 -16.171 -0.426 1.00 97.56 230 PHE A C 1
ATOM 1799 O O . PHE A 1 230 ? 3.997 -16.314 -0.750 1.00 97.56 230 PHE A O 1
ATOM 1806 N N . LEU A 1 231 ? 2.044 -17.210 -0.096 1.00 96.69 231 LEU A N 1
ATOM 1807 C CA . LEU A 1 231 ? 2.529 -18.601 -0.113 1.00 96.69 231 LEU A CA 1
ATOM 1808 C C . LEU A 1 231 ? 3.041 -19.011 -1.499 1.00 96.69 231 LEU A C 1
ATOM 1810 O O . LEU A 1 231 ? 4.035 -19.728 -1.630 1.00 96.69 231 LEU A O 1
ATOM 1814 N N . LYS A 1 232 ? 2.369 -18.553 -2.562 1.00 96.44 232 LYS A N 1
ATOM 1815 C CA . LYS A 1 232 ? 2.810 -18.822 -3.928 1.00 96.44 232 LYS A CA 1
ATOM 1816 C C . LYS A 1 232 ? 4.126 -18.116 -4.234 1.00 96.44 232 LYS A C 1
ATOM 1818 O O . LYS A 1 232 ? 4.997 -18.764 -4.804 1.00 96.44 232 LYS A O 1
ATOM 1823 N N . ILE A 1 233 ? 4.281 -16.850 -3.844 1.00 95.88 233 ILE A N 1
ATOM 1824 C CA . ILE A 1 233 ? 5.526 -16.086 -4.020 1.00 95.88 233 ILE A CA 1
ATOM 1825 C C . ILE A 1 233 ? 6.683 -16.765 -3.276 1.00 95.88 233 ILE A C 1
ATOM 1827 O O . ILE A 1 233 ? 7.725 -16.994 -3.881 1.00 95.88 233 ILE A O 1
ATOM 1831 N N . GLU A 1 234 ? 6.479 -17.157 -2.017 1.00 93.31 234 GLU A N 1
ATOM 1832 C CA . GLU A 1 234 ? 7.485 -17.840 -1.189 1.00 93.31 234 GLU A CA 1
ATOM 1833 C C . GLU A 1 234 ? 7.938 -19.180 -1.796 1.00 93.31 234 GLU A C 1
ATOM 1835 O O . GLU A 1 234 ? 9.103 -19.558 -1.701 1.00 93.31 234 GLU A O 1
ATOM 1840 N N . SER A 1 235 ? 7.037 -19.886 -2.488 1.00 94.12 235 SER A N 1
ATOM 1841 C CA . SER A 1 235 ? 7.360 -21.156 -3.152 1.00 94.12 235 SER A CA 1
ATOM 1842 C C . SER A 1 235 ? 8.219 -21.023 -4.419 1.00 94.12 235 SER A C 1
ATOM 1844 O O . SER A 1 235 ? 8.652 -22.041 -4.963 1.00 94.12 235 SER A O 1
ATOM 1846 N N . LEU A 1 236 ? 8.435 -19.806 -4.934 1.00 93.00 236 LEU A N 1
ATOM 1847 C CA . LEU A 1 236 ? 9.198 -19.577 -6.163 1.00 93.00 236 LEU A CA 1
ATOM 1848 C C . LEU A 1 236 ? 10.706 -19.512 -5.856 1.00 93.00 236 LEU A C 1
ATOM 1850 O O . LEU A 1 236 ? 11.142 -18.615 -5.132 1.00 93.00 236 LEU A O 1
ATOM 1854 N N . PRO A 1 237 ? 11.531 -20.417 -6.420 1.00 88.50 237 PRO A N 1
ATOM 1855 C CA . PRO A 1 237 ? 12.961 -20.452 -6.128 1.00 88.50 237 PRO A CA 1
ATOM 1856 C C . PRO A 1 237 ? 13.666 -19.139 -6.482 1.00 88.50 237 PRO A C 1
ATOM 1858 O O . PRO A 1 237 ? 13.556 -18.656 -7.608 1.00 88.50 237 PRO A O 1
ATOM 1861 N N . GLY A 1 238 ? 14.423 -18.589 -5.530 1.00 85.00 238 GLY A N 1
ATOM 1862 C CA . GLY A 1 238 ? 15.241 -17.389 -5.740 1.00 85.00 238 GLY A CA 1
ATOM 1863 C C . GLY A 1 238 ? 14.446 -16.098 -5.950 1.00 85.00 238 GLY A C 1
ATOM 1864 O O . GLY A 1 238 ? 15.016 -15.113 -6.419 1.00 85.00 238 GLY A O 1
ATOM 1865 N N . MET A 1 239 ? 13.148 -16.089 -5.631 1.00 88.25 239 MET A N 1
ATOM 1866 C CA . MET A 1 239 ? 12.325 -14.893 -5.767 1.00 88.25 239 MET A CA 1
ATOM 1867 C C . MET A 1 239 ? 12.778 -13.805 -4.790 1.00 88.25 239 MET A C 1
ATOM 1869 O O . MET A 1 239 ? 12.924 -14.051 -3.595 1.00 88.25 239 MET A O 1
ATOM 1873 N N . LYS A 1 240 ? 12.974 -12.593 -5.317 1.00 88.38 240 LYS A N 1
ATOM 1874 C CA . LYS A 1 240 ? 13.318 -11.395 -4.548 1.00 88.38 240 LYS A CA 1
ATOM 1875 C C . LYS A 1 240 ? 12.423 -10.222 -4.928 1.00 88.38 240 LYS A C 1
ATOM 1877 O O . LYS A 1 240 ? 11.991 -10.118 -6.083 1.00 88.38 240 LYS A O 1
ATOM 1882 N N . PHE A 1 241 ? 12.205 -9.318 -3.983 1.00 87.31 241 PHE A N 1
ATOM 1883 C CA . PHE A 1 241 ? 11.453 -8.086 -4.170 1.00 87.31 241 PHE A CA 1
ATOM 1884 C C . PHE A 1 241 ? 12.365 -6.912 -4.542 1.00 87.31 241 PHE A C 1
ATOM 1886 O O . PHE A 1 241 ? 13.443 -6.755 -3.977 1.00 87.31 241 PHE A O 1
ATOM 1893 N N . THR A 1 242 ? 11.926 -6.067 -5.478 1.00 84.06 242 THR A N 1
ATOM 1894 C CA . THR A 1 242 ? 12.443 -4.693 -5.587 1.00 84.06 242 THR A CA 1
ATOM 1895 C C . THR A 1 242 ? 11.621 -3.809 -4.644 1.00 84.06 242 THR A C 1
ATOM 1897 O O . THR A 1 242 ? 10.404 -3.686 -4.828 1.00 84.06 242 THR A O 1
ATOM 1900 N N . GLY A 1 243 ? 12.289 -3.212 -3.650 1.00 81.56 243 GLY A N 1
ATOM 1901 C CA . GLY A 1 243 ? 11.657 -2.508 -2.528 1.00 81.56 243 GLY A CA 1
ATOM 1902 C C . GLY A 1 243 ? 11.116 -3.467 -1.461 1.00 81.56 243 GLY A C 1
ATOM 1903 O O . GLY A 1 243 ? 11.394 -4.668 -1.487 1.00 81.56 243 GLY A O 1
ATOM 1904 N N . GLY A 1 244 ? 10.318 -2.953 -0.528 1.00 86.19 244 GLY A N 1
ATOM 1905 C CA . GLY A 1 244 ? 9.582 -3.797 0.410 1.00 86.19 244 GLY A CA 1
ATOM 1906 C C . GLY A 1 244 ? 8.625 -3.008 1.284 1.00 86.19 244 GLY A C 1
ATOM 1907 O O . GLY A 1 244 ? 8.894 -1.856 1.610 1.00 86.19 244 GLY A O 1
ATOM 1908 N N . TYR A 1 245 ? 7.499 -3.632 1.624 1.00 90.56 245 TYR A N 1
ATOM 1909 C CA . TYR A 1 245 ? 6.367 -2.993 2.288 1.00 90.56 245 TYR A CA 1
ATOM 1910 C C . TYR A 1 245 ? 5.917 -3.778 3.512 1.00 90.56 245 TYR A C 1
ATOM 1912 O O . TYR A 1 245 ? 6.035 -5.004 3.554 1.00 90.56 245 TYR A O 1
ATOM 1920 N N . SER A 1 246 ? 5.333 -3.062 4.470 1.00 93.31 246 SER A N 1
ATOM 1921 C CA . SER A 1 246 ? 4.351 -3.620 5.393 1.00 93.31 246 SER A CA 1
ATOM 1922 C C . SER A 1 246 ? 2.967 -3.306 4.841 1.00 93.31 246 SER A C 1
ATOM 1924 O O . SER A 1 246 ? 2.674 -2.159 4.517 1.00 93.31 246 SER A O 1
ATOM 1926 N N . ILE A 1 247 ? 2.116 -4.310 4.659 1.00 95.62 247 ILE A N 1
ATOM 1927 C CA . ILE A 1 247 ? 0.742 -4.113 4.195 1.00 95.62 247 ILE A CA 1
ATOM 1928 C C . ILE A 1 247 ? -0.216 -4.574 5.279 1.00 95.62 247 ILE A C 1
ATOM 1930 O O . ILE A 1 247 ? -0.156 -5.713 5.743 1.00 95.62 247 ILE A O 1
ATOM 1934 N N . HIS A 1 248 ? -1.136 -3.690 5.642 1.00 96.88 248 HIS A N 1
ATOM 1935 C CA . HIS A 1 248 ? -2.146 -3.899 6.664 1.00 96.88 248 HIS A CA 1
ATOM 1936 C C . HIS A 1 248 ? -3.527 -4.006 6.030 1.00 96.88 248 HIS A C 1
ATOM 1938 O O . HIS A 1 248 ? -3.948 -3.136 5.265 1.00 96.88 248 HIS A O 1
ATOM 1944 N N . PHE A 1 249 ? -4.245 -5.065 6.384 1.00 96.44 249 PHE A N 1
ATOM 1945 C CA . PHE A 1 249 ? -5.553 -5.398 5.843 1.00 96.44 249 PHE A CA 1
ATOM 1946 C C . PHE A 1 249 ? -6.616 -5.378 6.933 1.00 96.44 249 PHE A C 1
ATOM 1948 O O . PHE A 1 249 ? -6.410 -5.891 8.037 1.00 96.44 249 PHE A O 1
ATOM 1955 N N . ALA A 1 250 ? -7.780 -4.856 6.569 1.00 95.94 250 ALA A N 1
ATOM 1956 C CA . ALA A 1 250 ? -9.021 -4.954 7.319 1.00 95.94 250 ALA A CA 1
ATOM 1957 C C . ALA A 1 250 ? -10.102 -5.467 6.376 1.00 95.94 250 ALA A C 1
ATOM 1959 O O . ALA A 1 250 ? -10.347 -4.838 5.349 1.00 95.94 250 ALA A O 1
ATOM 1960 N N . GLN A 1 251 ? -10.770 -6.562 6.709 1.00 95.06 251 GLN A N 1
ATOM 1961 C CA . GLN A 1 251 ? -11.866 -7.081 5.894 1.00 95.06 251 GLN A CA 1
ATOM 1962 C C . GLN A 1 251 ? -13.122 -7.229 6.743 1.00 95.06 251 GLN A C 1
ATOM 1964 O O . GLN A 1 251 ? -13.063 -7.756 7.857 1.00 95.06 251 GLN A O 1
ATOM 1969 N N . LEU A 1 252 ? -14.249 -6.757 6.212 1.00 92.31 252 LEU A N 1
ATOM 1970 C CA . LEU A 1 252 ? -15.555 -6.969 6.831 1.00 92.31 252 LEU A CA 1
ATOM 1971 C C . LEU A 1 252 ? -15.916 -8.460 6.893 1.00 92.31 252 LEU A C 1
ATOM 1973 O O . LEU A 1 252 ? -15.408 -9.277 6.123 1.00 92.31 252 LEU A O 1
ATOM 1977 N N . GLY A 1 253 ? -16.815 -8.814 7.803 1.00 89.50 253 GLY A N 1
ATOM 1978 C CA . GLY A 1 253 ? -17.295 -10.181 7.988 1.00 89.50 253 GLY A CA 1
ATOM 1979 C C . GLY A 1 253 ? -17.932 -10.372 9.360 1.00 89.50 253 GLY A C 1
ATOM 1980 O O . GLY A 1 253 ? -17.851 -9.487 10.206 1.00 89.50 253 GLY A O 1
ATOM 1981 N N . ASP A 1 254 ? -18.539 -11.539 9.607 1.00 86.94 254 ASP A N 1
ATOM 1982 C CA . ASP A 1 254 ? -19.192 -11.856 10.893 1.00 86.94 254 ASP A CA 1
ATOM 1983 C C . ASP A 1 254 ? -18.302 -11.579 12.109 1.00 86.94 254 ASP A C 1
ATOM 1985 O O . ASP A 1 254 ? -18.771 -11.065 13.124 1.00 86.94 254 ASP A O 1
ATOM 1989 N N . LEU A 1 255 ? -17.012 -11.874 11.961 1.00 89.31 255 LEU A N 1
ATOM 1990 C CA . LEU A 1 255 ? -15.946 -11.328 12.779 1.00 89.31 255 LEU A CA 1
ATOM 1991 C C . LEU A 1 255 ? -14.969 -10.635 11.819 1.00 89.31 255 LEU A C 1
ATOM 1993 O O . LEU A 1 255 ? -14.312 -11.343 11.047 1.00 89.31 255 LEU A O 1
ATOM 1997 N N . PRO A 1 256 ? -14.879 -9.293 11.823 1.00 92.38 256 PRO A N 1
ATOM 1998 C CA . PRO A 1 256 ? -13.961 -8.591 10.937 1.00 92.38 256 PRO A CA 1
ATOM 1999 C C . PRO A 1 256 ? -12.527 -9.080 11.141 1.00 92.38 256 PRO A C 1
ATOM 2001 O O . PRO A 1 256 ? -12.118 -9.417 12.256 1.00 92.38 256 PRO A O 1
ATOM 2004 N N . LEU A 1 257 ? -11.761 -9.151 10.058 1.00 93.50 257 LEU A N 1
ATOM 2005 C CA . LEU A 1 257 ? -10.431 -9.750 10.064 1.00 93.50 257 LEU A CA 1
ATOM 2006 C C . LEU A 1 257 ? -9.358 -8.685 9.861 1.00 93.50 257 LEU A C 1
ATOM 2008 O O . LEU A 1 257 ? -9.376 -7.963 8.866 1.00 93.50 257 LEU A O 1
ATOM 2012 N N . MET A 1 258 ? -8.409 -8.624 10.797 1.00 95.50 258 MET A N 1
ATOM 2013 C CA . MET A 1 258 ? -7.197 -7.821 10.678 1.00 95.50 258 MET A CA 1
ATOM 2014 C C . MET A 1 258 ? -6.005 -8.732 10.374 1.00 95.50 258 MET A C 1
ATOM 2016 O O . MET A 1 258 ? -5.785 -9.733 11.067 1.00 95.50 258 MET A O 1
ATOM 2020 N N . ARG A 1 259 ? -5.229 -8.390 9.346 1.00 96.31 259 ARG A N 1
ATOM 2021 C CA . ARG A 1 259 ? -3.976 -9.078 8.998 1.00 96.31 259 ARG A CA 1
ATOM 2022 C C . ARG A 1 259 ? -2.910 -8.086 8.585 1.00 96.31 259 ARG A C 1
ATOM 2024 O O . ARG A 1 259 ? -3.215 -6.975 8.162 1.00 96.31 259 ARG A O 1
ATOM 2031 N N . SER A 1 260 ? -1.652 -8.466 8.737 1.00 96.81 260 SER A N 1
ATOM 2032 C CA . SER A 1 260 ? -0.521 -7.626 8.361 1.00 96.81 260 SER A CA 1
ATOM 2033 C C . SER A 1 260 ? 0.632 -8.491 7.884 1.00 96.81 260 SER A C 1
ATOM 2035 O O . SER A 1 260 ? 0.841 -9.579 8.417 1.00 96.81 260 SER A O 1
ATOM 2037 N N . VAL A 1 261 ? 1.347 -8.026 6.868 1.00 96.94 261 VAL A N 1
ATOM 2038 C CA . VAL A 1 261 ? 2.471 -8.745 6.268 1.00 96.94 261 VAL A CA 1
ATOM 2039 C C . VAL A 1 261 ? 3.588 -7.770 5.944 1.00 96.94 261 VAL A C 1
ATOM 2041 O O . VAL A 1 261 ? 3.338 -6.744 5.323 1.00 96.94 261 VAL A O 1
ATOM 2044 N N . GLU A 1 262 ? 4.808 -8.108 6.332 1.00 94.19 262 GLU A N 1
ATOM 2045 C CA . GLU A 1 262 ? 6.030 -7.440 5.901 1.00 94.19 262 GLU A CA 1
ATOM 2046 C C . GLU A 1 262 ? 6.730 -8.286 4.849 1.00 94.19 262 GLU A C 1
ATOM 2048 O O . GLU A 1 262 ? 6.792 -9.511 4.955 1.00 94.19 262 GLU A O 1
ATOM 2053 N N . PHE A 1 263 ? 7.271 -7.651 3.819 1.00 92.06 263 PHE A N 1
ATOM 2054 C CA . PHE A 1 263 ? 8.084 -8.343 2.829 1.00 92.06 263 PHE A CA 1
ATOM 2055 C C . PHE A 1 263 ? 9.154 -7.432 2.245 1.00 92.06 263 PHE A C 1
ATOM 2057 O O . PHE A 1 263 ? 9.007 -6.210 2.193 1.00 92.06 263 PHE A O 1
ATOM 2064 N N . GLY A 1 264 ? 10.228 -8.051 1.770 1.00 87.88 264 GLY A N 1
ATOM 2065 C CA . GLY A 1 264 ? 11.369 -7.370 1.177 1.00 87.88 264 GLY A CA 1
ATOM 2066 C C . GLY A 1 264 ? 12.574 -8.294 1.064 1.00 87.88 264 GLY A C 1
ATOM 2067 O O . GLY A 1 264 ? 12.661 -9.287 1.788 1.00 87.88 264 GLY A O 1
ATOM 2068 N N . GLY A 1 265 ? 13.485 -8.006 0.131 1.00 84.50 265 GLY A N 1
ATOM 2069 C CA . GLY A 1 265 ? 14.574 -8.939 -0.174 1.00 84.50 265 GLY A CA 1
ATOM 2070 C C . GLY A 1 265 ? 14.005 -10.276 -0.652 1.00 84.50 265 GLY A C 1
ATOM 2071 O O . GLY A 1 265 ? 13.191 -10.295 -1.569 1.00 84.50 265 GLY A O 1
ATOM 2072 N N . ASP A 1 266 ? 14.379 -11.385 -0.021 1.00 85.94 266 ASP A N 1
ATOM 2073 C CA . ASP A 1 266 ? 13.823 -12.726 -0.270 1.00 85.94 266 ASP A CA 1
ATOM 2074 C C . ASP A 1 266 ? 12.811 -13.184 0.803 1.00 85.94 266 ASP A C 1
ATOM 2076 O O . ASP A 1 266 ? 12.467 -14.366 0.870 1.00 85.94 266 ASP A O 1
ATOM 2080 N N . LYS A 1 267 ? 12.357 -12.277 1.678 1.00 89.88 267 LYS A N 1
ATOM 2081 C CA . LYS A 1 267 ? 11.572 -12.616 2.872 1.00 89.88 267 LYS A CA 1
ATOM 2082 C C . LYS A 1 267 ? 10.141 -12.094 2.821 1.00 89.88 267 LYS A C 1
ATOM 2084 O O . LYS A 1 267 ? 9.866 -11.011 2.307 1.00 89.88 267 LYS A O 1
ATOM 2089 N N . ILE A 1 268 ? 9.242 -12.871 3.423 1.00 93.69 268 ILE A N 1
ATOM 2090 C CA . ILE A 1 268 ? 7.837 -12.541 3.686 1.00 93.69 268 ILE A CA 1
ATOM 2091 C C . ILE A 1 268 ? 7.532 -12.963 5.125 1.00 93.69 268 ILE A C 1
ATOM 2093 O O . ILE A 1 268 ? 7.869 -14.079 5.527 1.00 93.69 268 ILE A O 1
ATOM 2097 N N . LYS A 1 269 ? 6.889 -12.092 5.904 1.00 94.81 269 LYS A N 1
ATOM 2098 C CA . LYS A 1 269 ? 6.532 -12.337 7.302 1.00 94.81 269 LYS A CA 1
ATOM 2099 C C . LYS A 1 269 ? 5.143 -11.823 7.618 1.00 94.81 269 LYS A C 1
ATOM 2101 O O . LYS A 1 269 ? 4.863 -10.637 7.505 1.00 94.81 269 LYS A O 1
ATOM 2106 N N . TRP A 1 270 ? 4.269 -12.730 8.039 1.00 95.81 270 TRP A N 1
ATOM 2107 C CA . TRP A 1 270 ? 2.974 -12.365 8.598 1.00 95.81 270 TRP A CA 1
ATOM 2108 C C . TRP A 1 270 ? 3.160 -11.892 10.035 1.00 95.81 270 TRP A C 1
ATOM 2110 O O . TRP A 1 270 ? 3.762 -12.590 10.847 1.00 95.81 270 TRP A O 1
ATOM 2120 N N . LEU A 1 271 ? 2.652 -10.700 10.329 1.00 92.62 271 LEU A N 1
ATOM 2121 C CA . LEU A 1 271 ? 2.776 -10.075 11.636 1.00 92.62 271 LEU A CA 1
ATOM 2122 C C . LEU A 1 271 ? 1.596 -10.446 12.530 1.00 92.62 271 LEU A C 1
ATOM 2124 O O . LEU A 1 271 ? 0.432 -10.327 12.134 1.00 92.62 271 LEU A O 1
ATOM 2128 N N . GLU A 1 272 ? 1.907 -10.808 13.769 1.00 91.00 272 GLU A N 1
ATOM 2129 C CA . GLU A 1 272 ? 0.912 -10.990 14.819 1.00 91.00 272 GLU A CA 1
ATOM 2130 C C . GLU A 1 272 ? 0.660 -9.660 15.548 1.00 91.00 272 GLU A C 1
ATOM 2132 O O . GLU A 1 272 ? 1.613 -9.015 15.992 1.00 91.00 272 GLU A O 1
ATOM 2137 N N . PRO A 1 273 ? -0.604 -9.226 15.703 1.00 91.62 273 PRO A N 1
ATOM 2138 C CA . PRO A 1 273 ? -0.921 -8.034 16.479 1.00 91.62 273 PRO A CA 1
ATOM 2139 C C . PRO A 1 273 ? -0.533 -8.158 17.957 1.00 91.62 273 PRO A C 1
ATOM 2141 O O . PRO A 1 273 ? -0.778 -9.181 18.602 1.00 91.62 273 PRO A O 1
ATOM 2144 N N . ASP A 1 274 ? -0.072 -7.057 18.548 1.00 90.44 274 ASP A N 1
ATOM 2145 C CA . ASP A 1 274 ? 0.166 -6.963 19.985 1.00 90.44 274 ASP A CA 1
ATOM 2146 C C . ASP A 1 274 ? -1.155 -7.053 20.755 1.00 90.44 274 ASP A C 1
ATOM 2148 O O . ASP A 1 274 ? -2.060 -6.222 20.601 1.00 90.44 274 ASP A O 1
ATOM 2152 N N . LYS A 1 275 ? -1.273 -8.041 21.645 1.00 92.44 275 LYS A N 1
ATOM 2153 C CA . LYS A 1 275 ? -2.447 -8.186 22.510 1.00 92.44 275 LYS A CA 1
ATOM 2154 C C . LYS A 1 275 ? -2.297 -7.350 23.777 1.00 92.44 275 LYS A C 1
ATOM 2156 O O . LYS A 1 275 ? -1.564 -7.711 24.697 1.00 92.44 275 LYS A O 1
ATOM 2161 N N . VAL A 1 276 ? -3.083 -6.280 23.883 1.00 87.88 276 VAL A N 1
ATOM 2162 C CA . VAL A 1 276 ? -3.126 -5.411 25.065 1.00 87.88 276 VAL A CA 1
ATOM 2163 C C . VAL A 1 276 ? -4.549 -5.341 25.610 1.00 87.88 276 VAL A C 1
ATOM 2165 O O . VAL A 1 276 ? -5.439 -4.728 25.023 1.00 87.88 276 VAL A O 1
ATOM 2168 N N . ARG A 1 277 ? -4.772 -5.949 26.783 1.00 87.62 277 ARG A N 1
ATOM 2169 C CA . ARG A 1 277 ? -6.098 -6.061 27.421 1.00 87.62 277 ARG A CA 1
ATOM 2170 C C . ARG A 1 277 ? -7.118 -6.711 26.469 1.00 87.62 277 ARG A C 1
ATOM 2172 O O . ARG A 1 277 ? -6.963 -7.877 26.125 1.00 87.62 277 ARG A O 1
ATOM 2179 N N . ASN A 1 278 ? -8.154 -5.975 26.067 1.00 89.06 278 ASN A N 1
ATOM 2180 C CA . ASN A 1 278 ? -9.213 -6.411 25.156 1.00 89.06 278 ASN A CA 1
ATOM 2181 C C . ASN A 1 278 ? -8.983 -5.946 23.708 1.00 89.06 278 ASN A C 1
ATOM 2183 O O . ASN A 1 278 ? -9.949 -5.812 22.955 1.00 89.06 278 ASN A O 1
ATOM 2187 N N . ARG A 1 279 ? -7.733 -5.657 23.333 1.00 91.94 279 ARG A N 1
ATOM 2188 C CA . ARG A 1 279 ? -7.370 -5.093 22.032 1.00 91.94 279 ARG A CA 1
ATOM 2189 C C . ARG A 1 279 ? -6.243 -5.881 21.386 1.00 91.94 279 ARG A C 1
ATOM 2191 O O . ARG A 1 279 ? -5.340 -6.346 22.081 1.00 91.94 279 ARG A O 1
ATOM 2198 N N . LEU A 1 280 ? -6.305 -5.976 20.067 1.00 94.50 280 LEU A N 1
ATOM 2199 C CA . LEU A 1 280 ? -5.198 -6.363 19.201 1.00 94.50 280 LEU A CA 1
ATOM 2200 C C . LEU A 1 280 ? -4.713 -5.103 18.486 1.00 94.50 280 LEU A C 1
ATOM 2202 O O . LEU A 1 280 ? -5.538 -4.344 17.975 1.00 94.50 280 LEU A O 1
ATOM 2206 N N . ILE A 1 281 ? -3.408 -4.847 18.498 1.00 93.31 281 ILE A N 1
ATOM 2207 C CA . ILE A 1 281 ? -2.826 -3.592 18.017 1.00 93.31 281 ILE A CA 1
ATOM 2208 C C . ILE A 1 281 ? -1.754 -3.894 16.975 1.00 93.31 281 ILE A C 1
ATOM 2210 O O . ILE A 1 281 ? -0.863 -4.702 17.210 1.00 93.31 281 ILE A O 1
ATOM 2214 N N . ILE A 1 282 ? -1.827 -3.205 15.842 1.00 92.81 282 ILE A N 1
ATOM 2215 C CA . ILE A 1 282 ? -0.749 -3.124 14.859 1.00 92.81 282 ILE A CA 1
ATOM 2216 C C . ILE A 1 282 ? -0.242 -1.688 14.854 1.00 92.81 282 ILE A C 1
ATOM 2218 O O . ILE A 1 282 ? -1.028 -0.749 14.733 1.00 92.81 282 ILE A O 1
ATOM 2222 N N . ALA A 1 283 ? 1.064 -1.523 15.011 1.00 90.06 283 ALA A N 1
ATOM 2223 C CA . ALA A 1 283 ? 1.732 -0.234 15.073 1.00 90.06 283 ALA A CA 1
ATOM 2224 C C . ALA A 1 283 ? 2.947 -0.271 14.149 1.00 90.06 283 ALA A C 1
ATOM 2226 O O . ALA A 1 283 ? 3.977 -0.840 14.509 1.00 90.06 283 ALA A O 1
ATOM 2227 N N . GLN A 1 284 ? 2.810 0.337 12.976 1.00 89.50 284 GLN A N 1
ATOM 2228 C CA . GLN A 1 284 ? 3.806 0.317 11.915 1.00 89.50 284 GLN A CA 1
ATOM 2229 C C . GLN A 1 284 ? 4.347 1.720 11.646 1.00 89.50 284 GLN A C 1
ATOM 2231 O O . GLN A 1 284 ? 3.625 2.716 11.686 1.00 89.50 284 GLN A O 1
ATOM 2236 N N . THR A 1 285 ? 5.638 1.776 11.349 1.00 84.75 285 THR A N 1
ATOM 2237 C CA . THR A 1 285 ? 6.313 2.932 10.747 1.00 84.75 285 THR A CA 1
ATOM 2238 C C . THR A 1 285 ? 7.110 2.424 9.543 1.00 84.75 285 THR A C 1
ATOM 2240 O O . THR A 1 285 ? 7.008 1.252 9.186 1.00 84.75 285 THR A O 1
ATOM 2243 N N . ASN A 1 286 ? 8.005 3.229 8.980 1.00 80.25 286 ASN A N 1
ATOM 2244 C CA . ASN A 1 286 ? 8.922 2.764 7.937 1.00 80.25 286 ASN A CA 1
ATOM 2245 C C . ASN A 1 286 ? 9.982 1.731 8.395 1.00 80.25 286 ASN A C 1
ATOM 2247 O O . ASN A 1 286 ? 10.855 1.349 7.616 1.00 80.25 286 ASN A O 1
ATOM 2251 N N . CYS A 1 287 ? 9.976 1.309 9.664 1.00 77.25 287 CYS A N 1
ATOM 2252 C CA . CYS A 1 287 ? 10.869 0.263 10.167 1.00 77.25 287 CYS A CA 1
ATOM 2253 C C . CYS A 1 287 ? 10.165 -1.090 10.207 1.00 77.25 287 CYS A C 1
ATOM 2255 O O . CYS A 1 287 ? 9.077 -1.144 10.777 1.00 77.25 287 CYS A O 1
ATOM 2257 N N . PRO A 1 288 ? 10.801 -2.162 9.701 1.00 80.44 288 PRO A N 1
ATOM 2258 C CA . PRO A 1 288 ? 10.305 -3.519 9.871 1.00 80.44 288 PRO A CA 1
ATOM 2259 C C . PRO A 1 288 ? 10.126 -3.887 11.348 1.00 80.44 288 PRO A C 1
ATOM 2261 O O . PRO A 1 288 ? 10.947 -3.508 12.192 1.00 80.44 288 PRO A O 1
ATOM 2264 N N . LEU A 1 289 ? 9.066 -4.630 11.650 1.00 80.81 289 LEU A N 1
ATOM 2265 C CA . LEU A 1 289 ? 8.784 -5.184 12.972 1.00 80.81 289 LEU A CA 1
ATOM 2266 C C . LEU A 1 289 ? 9.410 -6.566 13.141 1.00 80.81 289 LEU A C 1
ATOM 2268 O O . LEU A 1 289 ? 9.835 -6.912 14.247 1.00 80.81 289 LEU A O 1
ATOM 2272 N N . ASP A 1 290 ? 9.468 -7.348 12.062 1.00 82.81 290 ASP A N 1
ATOM 2273 C CA . ASP A 1 290 ? 10.057 -8.680 12.081 1.00 82.81 290 ASP A CA 1
ATOM 2274 C C . ASP A 1 290 ? 11.586 -8.616 11.883 1.00 82.81 290 ASP A C 1
ATOM 2276 O O . ASP A 1 290 ? 12.073 -7.995 10.933 1.00 82.81 290 ASP A O 1
ATOM 2280 N N . PRO A 1 291 ? 12.379 -9.263 12.758 1.00 72.62 291 PRO A N 1
ATOM 2281 C CA . PRO A 1 291 ? 13.837 -9.225 12.690 1.00 72.62 291 PRO A CA 1
ATOM 2282 C C . PRO A 1 291 ? 14.431 -9.895 11.439 1.00 72.62 291 PRO A C 1
ATOM 2284 O O . PRO A 1 291 ? 15.590 -9.628 11.114 1.00 72.62 291 PRO A O 1
ATOM 2287 N N . GLU A 1 292 ? 13.690 -10.773 10.754 1.00 77.81 292 GLU A N 1
ATOM 2288 C CA . GLU A 1 292 ? 14.144 -11.413 9.515 1.00 77.81 292 GLU A CA 1
ATOM 2289 C C . GLU A 1 292 ? 14.024 -10.489 8.297 1.00 77.81 292 GLU A C 1
ATOM 2291 O O . GLU A 1 292 ? 14.791 -10.641 7.344 1.00 77.81 292 GLU A O 1
ATOM 2296 N N . ILE A 1 293 ? 13.121 -9.503 8.333 1.00 77.19 293 ILE A N 1
ATOM 2297 C CA . ILE A 1 293 ? 13.024 -8.450 7.318 1.00 77.19 293 ILE A CA 1
ATOM 2298 C C . ILE A 1 293 ? 14.115 -7.409 7.616 1.00 77.19 293 ILE A C 1
ATOM 2300 O O . ILE A 1 293 ? 13.907 -6.431 8.334 1.00 77.19 293 ILE A O 1
ATOM 2304 N N . GLN A 1 294 ? 15.332 -7.653 7.115 1.00 57.88 294 GLN A N 1
ATOM 2305 C CA . GLN A 1 294 ? 16.518 -6.869 7.481 1.00 57.88 294 GLN A CA 1
ATOM 2306 C C . GLN A 1 294 ? 16.424 -5.398 7.022 1.00 57.88 294 GLN A C 1
ATOM 2308 O O . GLN A 1 294 ? 16.453 -5.119 5.815 1.00 57.88 294 GLN A O 1
ATOM 2313 N N . PRO A 1 295 ? 16.414 -4.415 7.942 1.00 52.94 295 PRO A N 1
ATOM 2314 C CA . PRO A 1 295 ? 16.354 -3.014 7.547 1.00 52.94 295 PRO A CA 1
ATOM 2315 C C . PRO A 1 295 ? 17.728 -2.488 7.073 1.00 52.94 295 PRO A C 1
ATOM 2317 O O . PRO A 1 295 ? 18.767 -3.014 7.481 1.00 52.94 295 PRO A O 1
ATOM 2320 N N . PHE A 1 296 ? 17.772 -1.447 6.223 1.00 49.97 296 PHE A N 1
ATOM 2321 C CA . PHE A 1 296 ? 19.012 -0.681 5.986 1.00 49.97 296 PHE A CA 1
ATOM 2322 C C . PHE A 1 296 ? 19.051 0.451 6.987 1.00 49.97 296 PHE A C 1
ATOM 2324 O O . PHE A 1 296 ? 18.057 1.158 7.143 1.00 49.97 296 PHE A O 1
ATOM 2331 N N . SER A 1 297 ? 20.243 0.654 7.566 1.00 36.69 297 SER A N 1
ATOM 2332 C CA . SER A 1 297 ? 20.871 1.956 7.856 1.00 36.69 297 SER A CA 1
ATOM 2333 C C . SER A 1 297 ? 19.899 3.120 7.665 1.00 36.69 297 SER A C 1
ATOM 2335 O O . SER A 1 297 ? 19.788 3.671 6.575 1.00 36.69 297 SER A O 1
ATOM 2337 N N . VAL A 1 298 ? 19.076 3.426 8.659 1.00 35.34 298 VAL A N 1
ATOM 2338 C CA . VAL A 1 298 ? 19.392 4.258 9.828 1.00 35.34 298 VAL A CA 1
ATOM 2339 C C . VAL A 1 298 ? 18.594 3.724 11.047 1.00 35.34 298 VAL A C 1
ATOM 2341 O O . VAL A 1 298 ? 18.333 4.444 12.003 1.00 35.34 298 VAL A O 1
ATOM 2344 N N . THR A 1 299 ? 18.077 2.492 10.961 1.00 35.91 299 THR A N 1
ATOM 2345 C CA . THR A 1 299 ? 16.985 1.997 11.817 1.00 35.91 299 THR A CA 1
ATOM 2346 C C . THR A 1 299 ? 17.051 0.492 12.145 1.00 35.91 299 THR A C 1
ATOM 2348 O O . THR A 1 299 ? 16.064 -0.113 12.549 1.00 35.91 299 THR A O 1
ATOM 2351 N N . SER A 1 300 ? 18.218 -0.142 12.043 1.00 37.00 300 SER A N 1
ATOM 2352 C CA . SER A 1 300 ? 18.429 -1.530 12.511 1.00 37.00 300 SER A CA 1
ATOM 2353 C C . SER A 1 300 ? 19.709 -1.606 13.304 1.00 37.00 300 SER A C 1
ATOM 2355 O O . SER A 1 300 ? 20.709 -1.051 12.839 1.00 37.00 300 SER A O 1
ATOM 2357 N N . PRO A 1 301 ? 19.729 -2.252 14.483 1.00 37.44 301 PRO A N 1
ATOM 2358 C CA . PRO A 1 301 ? 20.959 -2.391 15.252 1.00 37.44 301 PRO A CA 1
ATOM 2359 C C . PRO A 1 301 ? 22.071 -2.970 14.351 1.00 37.44 301 PRO A C 1
ATOM 2361 O O . PRO A 1 301 ? 21.816 -3.925 13.618 1.00 37.44 301 PRO A O 1
ATOM 2364 N N . PRO A 1 302 ? 23.289 -2.389 14.351 1.00 41.19 302 PRO A N 1
ATOM 2365 C CA . PRO A 1 302 ? 24.338 -2.807 13.427 1.00 41.19 302 PRO A CA 1
ATOM 2366 C C . PRO A 1 302 ? 24.758 -4.240 13.747 1.00 41.19 302 PRO A C 1
ATOM 2368 O O . PRO A 1 302 ? 24.811 -4.612 14.928 1.00 41.19 302 PRO A O 1
ATOM 2371 N N . GLN A 1 303 ? 25.094 -5.023 12.720 1.00 46.50 303 GLN A N 1
ATOM 2372 C CA . GLN A 1 303 ? 25.553 -6.400 12.900 1.00 46.50 303 GLN A CA 1
ATOM 2373 C C . GLN A 1 303 ? 26.837 -6.464 13.749 1.00 46.50 303 GLN A C 1
ATOM 2375 O O . GLN A 1 303 ? 27.520 -5.466 14.004 1.00 46.50 303 GLN A O 1
ATOM 2380 N N . LYS A 1 304 ? 27.185 -7.662 14.229 1.00 38.72 304 LYS A N 1
ATOM 2381 C CA . LYS A 1 304 ? 28.391 -7.896 15.036 1.00 38.72 304 LYS A CA 1
ATOM 2382 C C . LYS A 1 304 ? 29.650 -7.532 14.231 1.00 38.72 304 LYS A C 1
ATOM 2384 O O . LYS A 1 304 ? 30.106 -8.317 13.413 1.00 38.72 304 LYS A O 1
ATOM 2389 N N . GLY A 1 305 ? 30.215 -6.356 14.507 1.00 38.62 305 GLY A N 1
ATOM 2390 C CA . GLY A 1 305 ? 31.407 -5.827 13.829 1.00 38.62 305 GLY A CA 1
ATOM 2391 C C . GLY A 1 305 ? 31.161 -4.553 13.014 1.00 38.62 305 GLY A C 1
ATOM 2392 O O . GLY A 1 305 ? 32.124 -3.903 12.623 1.00 38.62 305 GLY A O 1
ATOM 2393 N N . GLU A 1 306 ? 29.903 -4.150 12.815 1.00 44.25 306 GLU A N 1
ATOM 2394 C CA . GLU A 1 306 ? 29.536 -2.894 12.154 1.00 44.25 306 GLU A CA 1
ATOM 2395 C C . GLU A 1 306 ? 29.284 -1.771 13.184 1.00 44.25 306 GLU A C 1
ATOM 2397 O O . GLU A 1 306 ? 28.856 -2.015 14.318 1.00 44.25 306 GLU A O 1
ATOM 2402 N N . TYR A 1 307 ? 29.540 -0.519 12.790 1.00 42.53 307 TYR A N 1
ATOM 2403 C CA . TYR A 1 307 ? 29.268 0.671 13.604 1.00 42.53 307 TYR A CA 1
ATOM 2404 C C . TYR A 1 307 ? 28.116 1.476 13.012 1.00 42.53 307 TYR A C 1
ATOM 2406 O O . TYR A 1 307 ? 28.052 1.706 11.807 1.00 42.53 307 TYR A O 1
ATOM 2414 N N . TRP A 1 308 ? 27.245 1.989 13.875 1.00 48.59 308 TRP A N 1
ATOM 2415 C CA . TRP A 1 308 ? 26.298 3.021 13.477 1.00 48.59 308 TRP A CA 1
ATOM 2416 C C . TRP A 1 308 ? 26.987 4.365 13.270 1.00 48.59 308 TRP A C 1
ATOM 2418 O O . TRP A 1 308 ? 27.696 4.860 14.147 1.00 48.59 308 TRP A O 1
ATOM 2428 N N . GLY A 1 309 ? 26.689 5.015 12.145 1.00 52.00 309 GLY A N 1
ATOM 2429 C CA . GLY A 1 309 ? 26.837 6.463 12.047 1.00 52.00 309 GLY A CA 1
ATOM 2430 C C . GLY A 1 309 ? 25.875 7.164 13.016 1.00 52.00 309 GLY A C 1
ATOM 2431 O O . GLY A 1 309 ? 24.818 6.640 13.353 1.00 52.00 309 GLY A O 1
ATOM 2432 N N . ARG A 1 310 ? 26.201 8.378 13.468 1.00 55.47 310 ARG A N 1
ATOM 2433 C CA . ARG A 1 310 ? 25.370 9.121 14.438 1.00 55.47 310 ARG A CA 1
ATOM 2434 C C . ARG A 1 310 ? 23.952 9.422 13.929 1.00 55.47 310 ARG A C 1
ATOM 2436 O O . ARG A 1 310 ? 23.009 9.308 14.703 1.00 55.47 310 ARG A O 1
ATOM 2443 N N . ALA A 1 311 ? 23.808 9.785 12.652 1.00 55.34 311 ALA A N 1
ATOM 2444 C CA . ALA A 1 311 ? 22.498 9.942 12.012 1.00 55.34 311 ALA A CA 1
ATOM 2445 C C . ALA A 1 311 ? 21.752 8.598 11.999 1.00 55.34 311 ALA A C 1
ATOM 2447 O O . ALA A 1 311 ? 20.615 8.545 12.455 1.00 55.34 311 ALA A O 1
ATOM 2448 N N . GLY A 1 312 ? 22.493 7.538 11.625 1.00 55.88 312 GLY A N 1
ATOM 2449 C CA . GLY A 1 312 ? 22.207 6.100 11.770 1.00 55.88 312 GLY A CA 1
ATOM 2450 C C . GLY A 1 312 ? 21.525 5.713 13.071 1.00 55.88 312 GLY A C 1
ATOM 2451 O O . GLY A 1 312 ? 20.631 4.894 13.092 1.00 55.88 312 GLY A O 1
ATOM 2452 N N . ALA A 1 313 ? 21.963 6.296 14.175 1.00 56.59 313 ALA A N 1
ATOM 2453 C CA . ALA A 1 313 ? 21.429 5.951 15.477 1.00 56.59 313 ALA A CA 1
ATOM 2454 C C . ALA A 1 313 ? 20.162 6.704 15.846 1.00 56.59 313 ALA A C 1
ATOM 2456 O O . ALA A 1 313 ? 19.304 6.199 16.569 1.00 56.59 313 ALA A O 1
ATOM 2457 N N . GLN A 1 314 ? 20.091 7.947 15.393 1.00 59.12 314 GLN A N 1
ATOM 2458 C CA . GLN A 1 314 ? 19.033 8.858 15.764 1.00 59.12 314 GLN A CA 1
ATOM 2459 C C . GLN A 1 314 ? 17.711 8.458 15.103 1.00 59.12 314 GLN A C 1
ATOM 2461 O O . GLN A 1 314 ? 16.712 8.365 15.812 1.00 59.12 314 GLN A O 1
ATOM 2466 N N . LEU A 1 315 ? 17.717 8.149 13.800 1.00 61.47 315 LEU A N 1
ATOM 2467 C CA . LEU A 1 315 ? 16.486 7.769 13.100 1.00 61.47 315 LEU A CA 1
ATOM 2468 C C . LEU A 1 315 ? 15.899 6.467 13.654 1.00 61.47 315 LEU A C 1
ATOM 2470 O O . LEU A 1 315 ? 14.687 6.379 13.801 1.00 61.47 315 LEU A O 1
ATOM 2474 N N . TYR A 1 316 ? 16.726 5.484 14.038 1.00 64.56 316 TYR A N 1
ATOM 2475 C CA . TYR A 1 316 ? 16.234 4.255 14.669 1.00 64.56 316 TYR A CA 1
ATOM 2476 C C . TYR A 1 316 ? 15.406 4.545 15.901 1.00 64.56 316 TYR A C 1
ATOM 2478 O O . TYR A 1 316 ? 14.294 4.046 16.047 1.00 64.56 316 TYR A O 1
ATOM 2486 N N . VAL A 1 317 ? 15.984 5.323 16.817 1.00 64.56 317 VAL A N 1
ATOM 2487 C CA . VAL A 1 317 ? 15.312 5.600 18.075 1.00 64.56 317 VAL A CA 1
ATOM 2488 C C . VAL A 1 317 ? 14.067 6.436 17.810 1.00 64.56 317 VAL A C 1
ATOM 2490 O O . VAL A 1 317 ? 13.044 6.167 18.419 1.00 64.56 317 VAL A O 1
ATOM 2493 N N . GLU A 1 318 ? 14.107 7.375 16.862 1.00 68.88 318 GLU A N 1
ATOM 2494 C CA . GLU A 1 318 ? 12.917 8.121 16.436 1.00 68.88 318 GLU A CA 1
ATOM 2495 C C . GLU A 1 318 ? 11.803 7.190 15.936 1.00 68.88 318 GLU A C 1
ATOM 2497 O O . GLU A 1 318 ? 10.672 7.293 16.407 1.00 68.88 318 GLU A O 1
ATOM 2502 N N . MET A 1 319 ? 12.104 6.236 15.053 1.00 71.00 319 MET A N 1
ATOM 2503 C CA . MET A 1 319 ? 11.099 5.303 14.530 1.00 71.00 319 MET A CA 1
ATOM 2504 C C . MET A 1 319 ? 10.589 4.329 15.590 1.00 71.00 319 MET A C 1
ATOM 2506 O O . MET A 1 319 ? 9.388 4.081 15.679 1.00 71.00 319 MET A O 1
ATOM 2510 N N . ARG A 1 320 ? 11.468 3.841 16.464 1.00 70.56 320 ARG A N 1
ATOM 2511 C CA . ARG A 1 320 ? 11.074 2.981 17.581 1.00 70.56 320 ARG A CA 1
ATOM 2512 C C . ARG A 1 320 ? 10.197 3.712 18.596 1.00 70.56 320 ARG A C 1
ATOM 2514 O O . ARG A 1 320 ? 9.208 3.157 19.064 1.00 70.56 320 ARG A O 1
ATOM 2521 N N . GLU A 1 321 ? 10.545 4.941 18.962 1.00 70.75 321 GLU A N 1
ATOM 2522 C CA . GLU A 1 321 ? 9.740 5.758 19.877 1.00 70.75 321 GLU A CA 1
ATOM 2523 C C . GLU A 1 321 ? 8.382 6.101 19.248 1.00 70.75 321 GLU A C 1
ATOM 2525 O O . GLU A 1 321 ? 7.360 6.024 19.934 1.00 70.75 321 GLU A O 1
ATOM 2530 N N . ARG A 1 322 ? 8.343 6.394 17.936 1.00 74.94 322 ARG A N 1
ATOM 2531 C CA . ARG A 1 322 ? 7.088 6.510 17.172 1.00 74.94 322 ARG A CA 1
ATOM 2532 C C . ARG A 1 322 ? 6.266 5.231 17.317 1.00 74.94 322 ARG A C 1
ATOM 2534 O O . ARG A 1 322 ? 5.121 5.307 17.753 1.00 74.94 322 ARG A O 1
ATOM 2541 N N . GLN A 1 323 ? 6.855 4.065 17.063 1.00 77.25 323 GLN A N 1
ATOM 2542 C CA . GLN A 1 323 ? 6.171 2.777 17.174 1.00 77.25 323 GLN A CA 1
ATOM 2543 C C . GLN A 1 323 ? 5.628 2.506 18.590 1.00 77.25 323 GLN A C 1
ATOM 2545 O O . GLN A 1 323 ? 4.443 2.218 18.758 1.00 77.25 323 GLN A O 1
ATOM 2550 N N . LEU A 1 324 ? 6.445 2.671 19.636 1.00 75.25 324 LEU A N 1
ATOM 2551 C CA . LEU A 1 324 ? 6.015 2.512 21.036 1.00 75.25 324 LEU A CA 1
ATOM 2552 C C . LEU A 1 324 ? 4.857 3.453 21.389 1.00 75.25 324 LEU A C 1
ATOM 2554 O O . LEU A 1 324 ? 3.957 3.111 22.170 1.00 75.25 324 LEU A O 1
ATOM 2558 N N . ARG A 1 325 ? 4.852 4.651 20.806 1.00 76.62 325 ARG A N 1
ATOM 2559 C CA . ARG A 1 325 ? 3.766 5.604 20.995 1.00 76.62 325 ARG A CA 1
ATOM 2560 C C . ARG A 1 325 ? 2.500 5.200 20.261 1.00 76.62 325 ARG A C 1
ATOM 2562 O O . ARG A 1 325 ? 1.434 5.327 20.855 1.00 76.62 325 ARG A O 1
ATOM 2569 N N . LEU A 1 326 ? 2.595 4.697 19.032 1.00 82.00 326 LEU A N 1
ATOM 2570 C CA . LEU A 1 326 ? 1.457 4.120 18.312 1.00 82.00 326 LEU A CA 1
ATOM 2571 C C . LEU A 1 326 ? 0.797 3.021 19.153 1.00 82.00 326 LEU A C 1
ATOM 2573 O O . LEU A 1 326 ? -0.410 3.077 19.391 1.00 82.00 326 LEU A O 1
ATOM 2577 N N . VAL A 1 327 ? 1.597 2.104 19.711 1.00 83.81 327 VAL A N 1
ATOM 2578 C CA . VAL A 1 327 ? 1.114 1.059 20.631 1.00 83.81 327 VAL A CA 1
ATOM 2579 C C . VAL A 1 327 ? 0.416 1.674 21.847 1.00 83.81 327 VAL A C 1
ATOM 2581 O O . VAL A 1 327 ? -0.688 1.271 22.212 1.00 83.81 327 VAL A O 1
ATOM 2584 N N . THR A 1 328 ? 1.014 2.702 22.456 1.00 80.69 328 THR A N 1
ATOM 2585 C CA . THR A 1 328 ? 0.427 3.402 23.610 1.00 80.69 328 THR A CA 1
ATOM 2586 C C . THR A 1 328 ? -0.908 4.062 23.258 1.00 80.69 328 THR A C 1
ATOM 2588 O O . THR A 1 328 ? -1.867 3.947 24.025 1.00 80.69 328 THR A O 1
ATOM 2591 N N . ILE A 1 329 ? -1.006 4.724 22.102 1.00 78.94 329 ILE A N 1
ATOM 2592 C CA . ILE A 1 329 ? -2.246 5.336 21.606 1.00 78.94 329 ILE A CA 1
ATOM 2593 C C . ILE A 1 329 ? -3.306 4.251 21.413 1.00 78.94 329 ILE A C 1
ATOM 2595 O O . ILE A 1 329 ? -4.400 4.366 21.973 1.00 78.94 329 ILE A O 1
ATOM 2599 N N . GLY A 1 330 ? -2.967 3.167 20.708 1.00 83.25 330 GLY A N 1
ATOM 2600 C CA . GLY A 1 330 ? -3.871 2.042 20.471 1.00 83.25 330 GLY A CA 1
ATOM 2601 C C . GLY A 1 330 ? -4.360 1.376 21.759 1.00 83.25 330 GLY A C 1
ATOM 2602 O O . GLY A 1 330 ? -5.521 0.971 21.851 1.00 83.25 330 GLY A O 1
ATOM 2603 N N . ALA A 1 331 ? -3.517 1.323 22.792 1.00 82.06 331 ALA A N 1
ATOM 2604 C CA . ALA A 1 331 ? -3.837 0.707 24.077 1.00 82.06 331 ALA A CA 1
ATOM 2605 C C . ALA A 1 331 ? -4.668 1.601 25.009 1.00 82.06 331 ALA A C 1
ATOM 2607 O O . ALA A 1 331 ? -5.479 1.093 25.788 1.00 82.06 331 ALA A O 1
ATOM 2608 N N . THR A 1 332 ? -4.443 2.917 24.981 1.00 73.75 332 THR A N 1
ATOM 2609 C CA . THR A 1 332 ? -4.928 3.829 26.035 1.00 73.75 332 THR A CA 1
ATOM 2610 C C . THR A 1 332 ? -6.015 4.788 25.583 1.00 73.75 332 THR A C 1
ATOM 2612 O O . THR A 1 332 ? -6.840 5.187 26.407 1.00 73.75 332 THR A O 1
ATOM 2615 N N . VAL A 1 333 ? -6.062 5.153 24.299 1.00 69.81 333 VAL A N 1
ATOM 2616 C CA . VAL A 1 333 ? -7.076 6.088 23.815 1.00 69.81 333 VAL A CA 1
ATOM 2617 C C . VAL A 1 333 ? -8.409 5.368 23.672 1.00 69.81 333 VAL A C 1
ATOM 2619 O O . VAL A 1 333 ? -8.511 4.265 23.131 1.00 69.81 333 VAL A O 1
ATOM 2622 N N . ASP A 1 334 ? -9.462 6.009 24.166 1.00 72.69 334 ASP A N 1
ATOM 2623 C CA . ASP A 1 334 ? -10.833 5.539 24.018 1.00 72.69 334 ASP A CA 1
ATOM 2624 C C . ASP A 1 334 ? -11.329 5.747 22.577 1.00 72.69 334 ASP A C 1
ATOM 2626 O O . ASP A 1 334 ? -12.061 6.694 22.287 1.00 72.69 334 ASP A O 1
ATOM 2630 N N . TRP A 1 335 ? -10.833 4.909 21.663 1.00 76.31 335 TRP A N 1
ATOM 2631 C CA . TRP A 1 335 ? -11.145 4.925 20.231 1.00 76.31 335 TRP A CA 1
ATOM 2632 C C . TRP A 1 335 ? -12.246 3.929 19.842 1.00 76.31 335 TRP A C 1
ATOM 2634 O O . TRP A 1 335 ? -12.908 4.098 18.822 1.00 76.31 335 TRP A O 1
ATOM 2644 N N . LEU A 1 336 ? -12.495 2.920 20.679 1.00 73.38 336 LEU A N 1
ATOM 2645 C CA . LEU A 1 336 ? -13.534 1.912 20.465 1.00 73.38 336 LEU A CA 1
ATOM 2646 C C . LEU A 1 336 ? -14.918 2.498 20.801 1.00 73.38 336 LEU A C 1
ATOM 2648 O O . LEU A 1 336 ? -15.486 2.227 21.858 1.00 73.38 336 LEU A O 1
ATOM 2652 N N . LYS A 1 337 ? -15.416 3.388 19.936 1.00 78.31 337 LYS A N 1
ATOM 2653 C CA . LYS A 1 337 ? -16.710 4.067 20.090 1.00 78.31 337 LYS A CA 1
ATOM 2654 C C . LYS A 1 337 ? -17.872 3.210 19.594 1.00 78.31 337 LYS A C 1
ATOM 2656 O O . LYS A 1 337 ? -17.664 2.253 18.856 1.00 78.31 337 LYS A O 1
ATOM 2661 N N . LYS A 1 338 ? -19.090 3.576 20.014 1.00 71.38 338 LYS A N 1
ATOM 2662 C CA . LYS A 1 338 ? -20.314 2.774 19.833 1.00 71.38 338 LYS A CA 1
ATOM 2663 C C . LYS A 1 338 ? -20.798 2.676 18.385 1.00 71.38 338 LYS A C 1
ATOM 2665 O O . LYS A 1 338 ? -21.630 1.824 18.104 1.00 71.38 338 LYS A O 1
ATOM 2670 N N . ASN A 1 339 ? -20.355 3.574 17.509 1.00 81.62 339 ASN A N 1
ATOM 2671 C CA . ASN A 1 339 ? -20.738 3.596 16.100 1.00 81.62 339 ASN A CA 1
ATOM 2672 C C . ASN A 1 339 ? -19.582 4.092 15.214 1.00 81.62 339 ASN A C 1
ATOM 2674 O O . ASN A 1 339 ? -18.565 4.607 15.706 1.00 81.62 339 ASN A O 1
ATOM 2678 N N . MET A 1 340 ? -19.756 3.924 13.902 1.00 84.12 340 MET A N 1
ATOM 2679 C CA . MET A 1 340 ? -18.812 4.343 12.868 1.00 84.12 340 MET A CA 1
ATOM 2680 C C . MET A 1 340 ? -18.482 5.842 12.948 1.00 84.12 340 MET A C 1
ATOM 2682 O O . MET A 1 340 ? -17.306 6.194 13.021 1.00 84.12 340 MET A O 1
ATOM 2686 N N . ASP A 1 341 ? -19.483 6.726 12.992 1.00 76.38 341 ASP A N 1
ATOM 2687 C CA . ASP A 1 341 ? -19.276 8.184 12.967 1.00 76.38 341 ASP A CA 1
ATOM 2688 C C . ASP A 1 341 ? -18.442 8.680 14.156 1.00 76.38 341 ASP A C 1
ATOM 2690 O O . ASP A 1 341 ? -17.495 9.458 13.994 1.00 76.38 341 ASP A O 1
ATOM 2694 N N . GLU A 1 342 ? -18.741 8.197 15.363 1.00 80.31 342 GLU A N 1
ATOM 2695 C CA . GLU A 1 342 ? -17.962 8.495 16.563 1.00 80.31 342 GLU A CA 1
ATOM 2696 C C . GLU A 1 342 ? -16.542 7.926 16.473 1.00 80.31 342 GLU A C 1
ATOM 2698 O O . GLU A 1 342 ? -15.599 8.576 16.932 1.00 80.31 342 GLU A O 1
ATOM 2703 N N . SER A 1 343 ? -16.369 6.745 15.871 1.00 84.06 343 SER A N 1
ATOM 2704 C CA . SER A 1 343 ? -15.054 6.117 15.677 1.00 84.06 343 SER A CA 1
ATOM 2705 C C . SER A 1 343 ? -14.191 6.905 14.689 1.00 84.06 343 SER A C 1
ATOM 2707 O O . SER A 1 343 ? -13.017 7.158 14.974 1.00 84.06 343 SER A O 1
ATOM 2709 N N . ILE A 1 344 ? -14.769 7.358 13.570 1.00 80.00 344 ILE A N 1
ATOM 2710 C CA . ILE A 1 344 ? -14.093 8.218 12.589 1.00 80.00 344 ILE A CA 1
ATOM 2711 C C . ILE A 1 344 ? -13.743 9.560 13.225 1.00 80.00 344 ILE A C 1
ATOM 2713 O O . ILE A 1 344 ? -12.582 9.969 13.193 1.00 80.00 344 ILE A O 1
ATOM 2717 N N . LYS A 1 345 ? -14.705 10.223 13.881 1.00 76.19 345 LYS A N 1
ATOM 2718 C CA . LYS A 1 345 ? -14.456 11.480 14.601 1.00 76.19 345 LYS A CA 1
ATOM 2719 C C . LYS A 1 345 ? -13.323 11.320 15.609 1.00 76.19 345 LYS A C 1
ATOM 2721 O O . LYS A 1 345 ? -12.441 12.173 15.678 1.00 76.19 345 LYS A O 1
ATOM 2726 N N . LYS A 1 346 ? -13.314 10.223 16.368 1.00 78.94 346 LYS A N 1
ATOM 2727 C CA . LYS A 1 346 ? -12.276 9.981 17.364 1.00 78.94 346 LYS A CA 1
ATOM 2728 C C . LYS A 1 346 ? -10.910 9.702 16.739 1.00 78.94 346 LYS A C 1
ATOM 2730 O O . LYS A 1 346 ? -9.913 10.191 17.261 1.00 78.94 346 LYS A O 1
ATOM 2735 N N . GLY A 1 347 ? -10.860 8.988 15.617 1.00 79.44 347 GLY A N 1
ATOM 2736 C CA . GLY A 1 347 ? -9.628 8.807 14.847 1.00 79.44 347 GLY A CA 1
ATOM 2737 C C . GLY A 1 347 ? -9.071 10.138 14.335 1.00 79.44 347 GLY A C 1
ATOM 2738 O O . GLY A 1 347 ? -7.876 10.395 14.447 1.00 79.44 347 GLY A O 1
ATOM 2739 N N . LEU A 1 348 ? -9.946 11.045 13.887 1.00 76.56 348 LEU A N 1
ATOM 2740 C CA . LEU A 1 348 ? -9.559 12.406 13.504 1.00 76.56 348 LEU A CA 1
ATOM 2741 C C . LEU A 1 348 ? -9.079 13.245 14.692 1.00 76.56 348 LEU A C 1
ATOM 2743 O O . LEU A 1 348 ? -8.159 14.037 14.531 1.00 76.56 348 LEU A O 1
ATOM 2747 N N . GLU A 1 349 ? -9.661 13.077 15.882 1.00 72.38 349 GLU A N 1
ATOM 2748 C CA . GLU A 1 349 ? -9.152 13.709 17.106 1.00 72.38 349 GLU A CA 1
ATOM 2749 C C . GLU A 1 349 ? -7.761 13.185 17.486 1.00 72.38 349 GLU A C 1
ATOM 2751 O O . GLU A 1 349 ? -6.925 13.978 17.908 1.00 72.38 349 GLU A O 1
ATOM 2756 N N . ILE A 1 350 ? -7.497 11.881 17.321 1.00 74.00 350 ILE A N 1
ATOM 2757 C CA . ILE A 1 350 ? -6.165 11.283 17.534 1.00 74.00 350 ILE A CA 1
ATOM 2758 C C . ILE A 1 350 ? -5.156 11.889 16.553 1.00 74.00 350 ILE A C 1
ATOM 2760 O O . ILE A 1 350 ? -4.076 12.292 16.970 1.00 74.00 350 ILE A O 1
ATOM 2764 N N . LEU A 1 351 ? -5.539 12.034 15.280 1.00 70.81 351 LEU A N 1
ATOM 2765 C CA . LEU A 1 351 ? -4.751 12.729 14.256 1.00 70.81 351 LEU A CA 1
ATOM 2766 C C . LEU A 1 351 ? -4.646 14.251 14.465 1.00 70.81 351 LEU A C 1
ATOM 2768 O O . LEU A 1 351 ? -3.839 14.898 13.812 1.00 70.81 351 LEU A O 1
ATOM 2772 N N . ALA A 1 352 ? -5.472 14.864 15.310 1.00 59.47 352 ALA A N 1
ATOM 2773 C CA . ALA A 1 352 ? -5.427 16.302 15.593 1.00 59.47 352 ALA A CA 1
ATOM 2774 C C . ALA A 1 352 ? -4.686 16.634 16.901 1.00 59.47 352 ALA A C 1
ATOM 2776 O O . ALA A 1 352 ? -4.431 17.811 17.190 1.00 59.47 352 ALA A O 1
ATOM 2777 N N . ASP A 1 353 ? -4.383 15.625 17.725 1.00 60.53 353 ASP A N 1
ATOM 2778 C CA . ASP A 1 353 ? -3.745 15.814 19.025 1.00 60.53 353 ASP A CA 1
ATOM 2779 C C . ASP A 1 353 ? -2.279 16.259 18.821 1.00 60.53 353 ASP A C 1
ATOM 2781 O O . ASP A 1 353 ? -1.547 15.623 18.059 1.00 60.53 353 ASP A O 1
ATOM 2785 N N . PRO A 1 354 ? -1.800 17.340 19.474 1.00 45.66 354 PRO A N 1
ATOM 2786 C CA . PRO A 1 354 ? -0.426 17.861 19.349 1.00 45.66 354 PRO A CA 1
ATOM 2787 C C . PRO A 1 354 ? 0.662 16.958 19.957 1.00 45.66 354 PRO A C 1
ATOM 2789 O O . PRO A 1 354 ? 1.714 17.422 20.389 1.00 45.66 354 PRO A O 1
ATOM 2792 N N . TYR A 1 355 ? 0.446 15.651 19.960 1.00 50.56 355 TYR A N 1
ATOM 2793 C CA . TYR A 1 355 ? 1.502 14.657 20.078 1.00 50.56 355 TYR A CA 1
ATOM 2794 C C . TYR A 1 355 ? 2.462 14.645 18.875 1.00 50.56 355 TYR A C 1
ATOM 2796 O O . TYR A 1 355 ? 3.481 13.951 18.935 1.00 50.56 355 TYR A O 1
ATOM 2804 N N . ALA A 1 356 ? 2.141 15.452 17.856 1.00 45.41 356 ALA A N 1
ATOM 2805 C CA . ALA A 1 356 ? 2.989 15.924 16.773 1.00 45.41 356 ALA A CA 1
ATOM 2806 C C . ALA A 1 356 ? 4.418 16.264 17.227 1.00 45.41 356 ALA A C 1
ATOM 2808 O O . ALA A 1 356 ? 4.656 16.731 18.341 1.00 45.41 356 ALA A O 1
ATOM 2809 N N . ASP A 1 357 ? 5.370 16.011 16.336 1.00 46.41 357 ASP A N 1
ATOM 2810 C CA . ASP A 1 357 ? 6.808 16.206 16.520 1.00 46.41 357 ASP A CA 1
ATOM 2811 C C . ASP A 1 357 ? 7.160 17.437 17.370 1.00 46.41 357 ASP A C 1
ATOM 2813 O O . ASP A 1 357 ? 6.942 18.583 16.968 1.00 46.41 357 ASP A O 1
ATOM 2817 N N . VAL A 1 358 ? 7.762 17.210 18.543 1.00 43.53 358 VAL A N 1
ATOM 2818 C CA . VAL A 1 358 ? 8.308 18.293 19.367 1.00 43.53 358 VAL A CA 1
ATOM 2819 C C . VAL A 1 358 ? 9.627 18.731 18.734 1.00 43.53 358 VAL A C 1
ATOM 2821 O O . VAL A 1 358 ? 10.722 18.339 19.141 1.00 43.53 358 VAL A O 1
ATOM 2824 N N . GLY A 1 359 ? 9.528 19.542 17.685 1.00 40.59 359 GLY A N 1
ATOM 2825 C CA . GLY A 1 359 ? 10.677 20.184 17.069 1.00 40.59 359 GLY A CA 1
ATOM 2826 C C . GLY A 1 359 ? 11.314 21.171 18.042 1.00 40.59 359 GLY A C 1
ATOM 2827 O O . GLY A 1 359 ? 10.673 22.121 18.487 1.00 40.59 359 GLY A O 1
ATOM 2828 N N . LYS A 1 360 ? 12.599 20.991 18.352 1.00 38.62 360 LYS A N 1
ATOM 2829 C CA . LYS A 1 360 ? 13.399 22.057 18.953 1.00 38.62 360 LYS A CA 1
ATOM 2830 C C . LYS A 1 360 ? 14.712 22.180 18.205 1.00 38.62 360 LYS A C 1
ATOM 2832 O O . LYS A 1 360 ? 15.496 21.244 18.197 1.00 38.62 360 LYS A O 1
ATOM 2837 N N . SER A 1 361 ? 14.965 23.360 17.648 1.00 39.56 361 SER A N 1
ATOM 2838 C CA . SER A 1 361 ? 16.271 23.729 17.107 1.00 39.56 361 SER A CA 1
ATOM 2839 C C . SER A 1 361 ? 17.346 23.535 18.187 1.00 39.56 361 SER A C 1
ATOM 2841 O O . SER A 1 361 ? 17.310 24.172 19.247 1.00 39.56 361 SER A O 1
ATOM 2843 N N . VAL A 1 362 ? 18.269 22.595 17.968 1.00 39.22 362 VAL A N 1
ATOM 2844 C CA . VAL A 1 362 ? 19.393 22.332 18.875 1.00 39.22 362 VAL A CA 1
ATOM 2845 C C . VAL A 1 362 ? 20.663 22.944 18.279 1.00 39.22 362 VAL A C 1
ATOM 2847 O O . VAL A 1 362 ? 21.486 22.237 17.711 1.00 39.22 362 VAL A O 1
ATOM 2850 N N . GLY A 1 363 ? 20.853 24.257 18.450 1.00 36.97 363 GLY A N 1
ATOM 2851 C CA . GLY A 1 363 ? 22.173 24.896 18.325 1.00 36.97 363 GLY A CA 1
ATOM 2852 C C . GLY A 1 363 ? 22.228 26.182 17.492 1.00 36.97 363 GLY A C 1
ATOM 2853 O O . GLY A 1 363 ? 21.619 26.295 16.437 1.00 36.97 363 GLY A O 1
ATOM 2854 N N . GLY A 1 364 ? 23.036 27.143 17.956 1.00 35.47 364 GLY A N 1
ATOM 2855 C CA . GLY A 1 364 ? 23.278 28.455 17.335 1.00 35.47 364 GLY A CA 1
ATOM 2856 C C . GLY A 1 364 ? 24.144 28.446 16.066 1.00 35.47 364 GLY A C 1
ATOM 2857 O O . GLY A 1 364 ? 24.950 29.350 15.886 1.00 35.47 364 GLY A O 1
ATOM 2858 N N . GLN A 1 365 ? 24.008 27.434 15.205 1.00 38.66 365 GLN A N 1
ATOM 2859 C CA . GLN A 1 365 ? 24.667 27.371 13.888 1.00 38.66 365 GLN A CA 1
ATOM 2860 C C . GLN A 1 365 ? 23.736 26.839 12.780 1.00 38.66 365 GLN A C 1
ATOM 2862 O O . GLN A 1 365 ? 24.183 26.178 11.847 1.00 38.66 365 GLN A O 1
ATOM 2867 N N . GLY A 1 366 ? 22.428 27.101 12.878 1.00 36.22 366 GLY A N 1
ATOM 2868 C CA . GLY A 1 366 ? 21.499 26.907 11.755 1.00 36.22 366 GLY A CA 1
ATOM 2869 C C . GLY A 1 366 ? 21.302 25.460 11.283 1.00 36.22 366 GLY A C 1
ATOM 2870 O O . GLY A 1 366 ? 20.855 25.249 10.161 1.00 36.22 366 GLY A O 1
ATOM 2871 N N . ARG A 1 367 ? 21.629 24.454 12.105 1.00 37.91 367 ARG A N 1
ATOM 2872 C CA . ARG A 1 367 ? 21.286 23.048 11.837 1.00 37.91 367 ARG A CA 1
ATOM 2873 C C . ARG A 1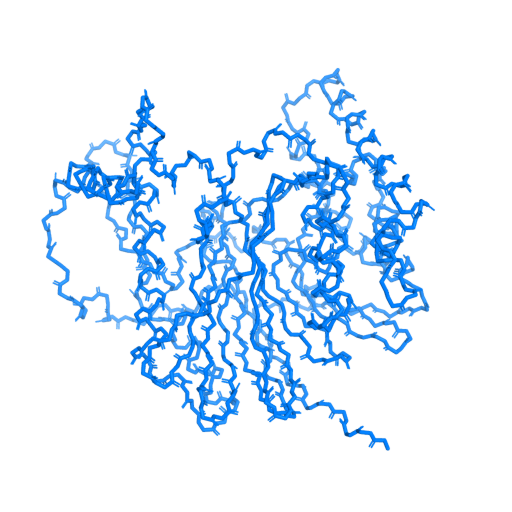 367 ? 20.193 22.603 12.798 1.00 37.91 367 ARG A C 1
ATOM 2875 O O . ARG A 1 367 ? 20.472 22.169 13.915 1.00 37.91 367 ARG A O 1
ATOM 2882 N N . ASP A 1 368 ? 18.949 22.720 12.358 1.00 42.28 368 ASP A N 1
ATOM 2883 C CA . ASP A 1 368 ? 17.798 22.227 13.104 1.00 42.28 368 ASP A CA 1
ATOM 2884 C C . ASP A 1 368 ? 17.830 20.691 13.162 1.00 42.28 368 ASP A C 1
ATOM 2886 O O . ASP A 1 368 ? 17.774 20.014 12.139 1.00 42.28 368 ASP A O 1
ATOM 2890 N N . SER A 1 369 ? 17.942 20.130 14.368 1.00 41.53 369 SER A N 1
ATOM 2891 C CA . SER A 1 369 ? 17.749 18.697 14.622 1.00 41.53 369 SER A CA 1
ATOM 2892 C C . SER A 1 369 ? 16.355 18.507 15.212 1.00 41.53 369 SER A C 1
ATOM 2894 O O . SER A 1 369 ? 16.064 19.056 16.273 1.00 41.53 369 SER A O 1
ATOM 2896 N N . PHE A 1 370 ? 15.484 17.775 14.524 1.00 41.56 370 PHE A N 1
ATOM 2897 C CA . PHE A 1 370 ? 14.108 17.526 14.956 1.00 41.56 370 PHE A CA 1
ATOM 2898 C C . PHE A 1 370 ? 14.015 16.165 15.640 1.00 41.56 370 PHE A C 1
ATOM 2900 O O . PHE A 1 370 ? 14.707 15.245 15.228 1.00 41.56 370 PHE A O 1
ATOM 2907 N N . TYR A 1 371 ? 13.175 16.060 16.672 1.00 46.56 371 TYR A N 1
ATOM 2908 C CA . TYR A 1 371 ? 12.822 14.787 17.295 1.00 46.56 371 TYR A CA 1
ATOM 2909 C C . TYR A 1 371 ? 11.406 14.446 16.870 1.00 46.56 371 TYR A C 1
ATOM 2911 O O . TYR A 1 371 ? 10.455 15.139 17.249 1.00 46.56 371 TYR A O 1
ATOM 2919 N N . TYR A 1 372 ? 11.276 13.395 16.073 1.00 51.53 372 TYR A N 1
ATOM 2920 C CA . TYR A 1 372 ? 9.975 12.961 15.611 1.00 51.53 372 TYR A CA 1
ATOM 2921 C C . TYR A 1 372 ? 9.372 12.002 16.618 1.00 51.53 372 TYR A C 1
ATOM 2923 O O . TYR A 1 372 ? 9.974 10.979 16.926 1.00 51.53 372 TYR A O 1
ATOM 2931 N N . THR A 1 373 ? 8.216 12.346 17.179 1.00 46.19 373 THR A N 1
ATOM 2932 C CA . THR A 1 373 ? 7.713 11.604 18.345 1.00 46.19 373 THR A CA 1
ATOM 2933 C C . THR A 1 373 ? 6.286 11.115 18.213 1.00 46.19 373 THR A C 1
ATOM 2935 O O . THR A 1 373 ? 5.879 10.393 19.112 1.00 46.19 373 THR A O 1
ATOM 2938 N N . GLY A 1 374 ? 5.509 11.432 17.173 1.00 52.66 374 GLY A N 1
ATOM 2939 C CA . GLY A 1 374 ? 4.125 10.948 17.131 1.00 52.66 374 GLY A CA 1
ATOM 2940 C C . GLY A 1 374 ? 3.356 11.158 15.833 1.00 52.66 374 GLY A C 1
ATOM 2941 O O . GLY A 1 374 ? 3.883 11.687 14.857 1.00 52.66 374 GLY A O 1
ATOM 2942 N N . LEU A 1 375 ? 2.094 10.720 15.882 1.00 60.25 375 LEU A N 1
ATOM 2943 C CA . LEU A 1 375 ? 1.065 10.937 14.870 1.00 60.25 375 LEU A CA 1
ATOM 2944 C C . LEU A 1 375 ? 0.298 12.246 15.126 1.00 60.25 375 LEU A C 1
ATOM 2946 O O . LEU A 1 375 ? -0.080 12.488 16.277 1.00 60.25 375 LEU A O 1
ATOM 2950 N N . PRO A 1 376 ? -0.031 13.012 14.073 1.00 59.12 376 PRO A N 1
ATOM 2951 C CA . PRO A 1 376 ? 0.611 12.991 12.763 1.00 59.12 376 PRO A CA 1
ATOM 2952 C C . PRO A 1 376 ? 1.986 13.662 12.868 1.00 59.12 376 PRO A C 1
ATOM 2954 O O . PRO A 1 376 ? 2.201 14.533 13.720 1.00 59.12 376 PRO A O 1
ATOM 2957 N N . SER A 1 377 ? 2.917 13.307 11.987 1.00 62.88 377 SER A N 1
ATOM 2958 C CA . SER A 1 377 ? 4.148 14.087 11.888 1.00 62.88 377 SER A CA 1
ATOM 2959 C C . SER A 1 377 ? 3.867 15.436 11.232 1.00 62.88 377 SER A C 1
ATOM 2961 O O . SER A 1 377 ? 2.870 15.644 10.532 1.00 62.88 377 SER A O 1
ATOM 2963 N N . ARG A 1 378 ? 4.795 16.379 11.390 1.00 61.31 378 ARG A N 1
ATOM 2964 C CA . ARG A 1 378 ? 4.739 17.669 10.679 1.00 61.31 378 ARG A CA 1
ATOM 2965 C C . ARG A 1 378 ? 4.799 17.526 9.152 1.00 61.31 378 ARG A C 1
ATOM 2967 O O . ARG A 1 378 ? 4.583 18.504 8.444 1.00 61.31 378 ARG A O 1
ATOM 2974 N N . TRP A 1 379 ? 5.171 16.346 8.665 1.00 66.44 379 TRP A N 1
ATOM 2975 C CA . TRP A 1 379 ? 5.296 16.024 7.250 1.00 66.44 379 TRP A CA 1
ATOM 2976 C C . TRP A 1 379 ? 4.072 15.316 6.703 1.00 66.44 379 TRP A C 1
ATOM 2978 O O . TRP A 1 379 ? 4.064 15.009 5.520 1.00 66.44 379 TRP A O 1
ATOM 2988 N N . THR A 1 380 ? 3.059 15.043 7.528 1.00 73.62 380 THR A N 1
ATOM 2989 C CA . THR A 1 380 ? 1.859 14.353 7.075 1.00 73.62 380 THR A CA 1
ATOM 2990 C C . THR A 1 380 ? 1.114 15.175 6.018 1.00 73.62 380 THR A C 1
ATOM 2992 O O . THR A 1 380 ? 0.717 16.321 6.247 1.00 73.62 380 THR A O 1
ATOM 2995 N N . VAL A 1 381 ? 0.895 14.560 4.860 1.00 72.19 381 VAL A N 1
ATOM 2996 C CA . VAL A 1 381 ? 0.341 15.179 3.645 1.00 72.19 381 VAL A CA 1
ATOM 2997 C C . VAL A 1 381 ? -1.062 14.681 3.344 1.00 72.19 381 VAL A C 1
ATOM 2999 O O . VAL A 1 381 ? -1.913 15.429 2.856 1.00 72.19 381 VAL A O 1
ATOM 3002 N N . ALA A 1 382 ? -1.314 13.420 3.679 1.00 79.75 382 ALA A N 1
ATOM 3003 C CA . ALA A 1 382 ? -2.595 12.762 3.554 1.00 79.75 382 ALA A CA 1
ATOM 3004 C C . ALA A 1 382 ? -2.776 11.769 4.699 1.00 79.75 382 ALA A C 1
ATOM 3006 O O . ALA A 1 382 ? -1.811 11.330 5.325 1.00 79.75 382 ALA A O 1
ATOM 3007 N N . HIS A 1 383 ? -4.028 11.445 4.990 1.00 84.44 383 HIS A N 1
ATOM 3008 C CA . HIS A 1 383 ? -4.365 10.475 6.017 1.00 84.44 383 HIS A CA 1
ATOM 3009 C C . HIS A 1 383 ? -5.627 9.698 5.662 1.00 84.44 383 HIS A C 1
ATOM 3011 O O . HIS A 1 383 ? -6.549 10.223 5.029 1.00 84.44 383 HIS A O 1
ATOM 3017 N N . LEU A 1 384 ? -5.663 8.462 6.141 1.00 88.75 384 LEU A N 1
ATOM 3018 C CA . LEU A 1 384 ? -6.823 7.589 6.176 1.00 88.75 384 LEU A CA 1
ATOM 3019 C C . LEU A 1 384 ? -7.255 7.417 7.633 1.00 88.75 384 LEU A C 1
ATOM 3021 O O . LEU A 1 384 ? -6.430 7.146 8.505 1.00 88.75 384 LEU A O 1
ATOM 3025 N N . VAL A 1 385 ? -8.558 7.523 7.879 1.00 88.25 385 VAL A N 1
ATOM 3026 C CA . VAL A 1 385 ? -9.199 6.978 9.077 1.00 88.25 385 VAL A CA 1
ATOM 3027 C C . VAL A 1 385 ? -10.275 6.013 8.616 1.00 88.25 385 VAL A C 1
ATOM 3029 O O . VAL A 1 385 ? -11.125 6.376 7.804 1.00 88.25 385 VAL A O 1
ATOM 3032 N N . SER A 1 386 ? -10.257 4.790 9.128 1.00 92.06 386 SER A N 1
ATOM 3033 C CA . SER A 1 386 ? -11.265 3.798 8.779 1.00 92.06 386 SER A CA 1
ATOM 3034 C C . SER A 1 386 ? -11.822 3.080 9.997 1.00 92.06 386 SER A C 1
ATOM 3036 O O . SER A 1 386 ? -11.152 2.918 11.017 1.00 92.06 386 SER A O 1
ATOM 3038 N N . TYR A 1 387 ? -13.078 2.676 9.865 1.00 93.25 387 TYR A N 1
ATOM 3039 C CA . TYR A 1 387 ? -13.779 1.757 10.742 1.00 93.25 387 TYR A CA 1
ATOM 3040 C C . TYR A 1 387 ? -14.262 0.583 9.889 1.00 93.25 387 TYR A C 1
ATOM 3042 O O . TYR A 1 387 ? -14.847 0.807 8.830 1.00 93.25 387 TYR A O 1
ATOM 3050 N N . VAL A 1 388 ? -14.028 -0.642 10.348 1.00 94.25 388 VAL A N 1
ATOM 3051 C CA . VAL A 1 388 ? -14.492 -1.870 9.694 1.00 94.25 388 VAL A CA 1
ATOM 3052 C C . VAL A 1 388 ? -15.258 -2.699 10.715 1.00 94.25 388 VAL A C 1
ATOM 3054 O O . VAL A 1 388 ? -14.677 -3.230 11.666 1.00 94.25 388 VAL A O 1
ATOM 3057 N N . GLY A 1 389 ? -16.574 -2.753 10.523 1.00 92.00 389 GLY A N 1
ATOM 3058 C CA . GLY A 1 389 ? -17.509 -3.540 11.315 1.00 92.00 389 GLY A CA 1
ATOM 3059 C C . GLY A 1 389 ? -17.941 -4.811 10.589 1.00 92.00 389 GLY A C 1
ATOM 3060 O O . GLY A 1 389 ? -17.311 -5.249 9.623 1.00 92.00 389 GLY A O 1
ATOM 3061 N N . ARG A 1 390 ? -19.034 -5.410 11.070 1.00 90.31 390 ARG A N 1
ATOM 3062 C CA . ARG A 1 390 ? -19.570 -6.665 10.527 1.00 90.31 390 ARG A CA 1
ATOM 3063 C C . ARG A 1 390 ? -20.086 -6.517 9.096 1.00 90.31 390 ARG A C 1
ATOM 3065 O O . ARG A 1 390 ? -19.774 -7.332 8.233 1.00 90.31 390 ARG A O 1
ATOM 3072 N N . ASP A 1 391 ? -20.884 -5.485 8.872 1.00 88.81 391 ASP A N 1
ATOM 3073 C CA . ASP A 1 391 ? -21.647 -5.221 7.650 1.00 88.81 391 ASP A CA 1
ATOM 3074 C C . ASP A 1 391 ? -21.455 -3.792 7.116 1.00 88.81 391 ASP A C 1
ATOM 3076 O O . ASP A 1 391 ? -21.983 -3.446 6.056 1.00 88.81 391 ASP A O 1
ATOM 3080 N N . GLU A 1 392 ? -20.659 -2.974 7.807 1.00 90.88 392 GLU A N 1
ATOM 3081 C CA . GLU A 1 392 ? -20.402 -1.584 7.444 1.00 90.88 392 GLU A CA 1
ATOM 3082 C C . GLU A 1 392 ? -18.905 -1.229 7.451 1.00 90.88 392 GLU A C 1
ATOM 3084 O O . GLU A 1 392 ? -18.110 -1.753 8.240 1.00 90.88 392 GLU A O 1
ATOM 3089 N N . ILE A 1 393 ? -18.531 -0.296 6.573 1.00 91.50 393 ILE A N 1
ATOM 3090 C CA . ILE A 1 393 ? -17.203 0.316 6.507 1.00 91.50 393 ILE A CA 1
ATOM 3091 C C . ILE A 1 393 ? -17.350 1.835 6.489 1.00 91.50 393 ILE A C 1
ATOM 3093 O O . ILE A 1 393 ? -18.025 2.400 5.627 1.00 91.50 393 ILE A O 1
ATOM 3097 N N . GLY A 1 394 ? -16.627 2.499 7.387 1.00 88.69 394 GLY A N 1
ATOM 3098 C CA . GLY A 1 394 ? -16.332 3.924 7.291 1.00 88.69 394 GLY A CA 1
ATOM 3099 C C . GLY A 1 394 ? -14.962 4.120 6.659 1.00 88.69 394 GLY A C 1
ATOM 3100 O O . GLY A 1 394 ? -13.969 3.622 7.188 1.00 88.69 394 GLY A O 1
ATOM 3101 N N . PHE A 1 395 ? -14.888 4.845 5.546 1.00 87.00 395 PHE A N 1
ATOM 3102 C CA . PHE A 1 395 ? -13.639 5.140 4.843 1.00 87.00 395 PHE A CA 1
ATOM 3103 C C . PHE A 1 395 ? -13.482 6.656 4.680 1.00 87.00 395 PHE A C 1
ATOM 3105 O O . PHE A 1 395 ? -14.079 7.275 3.795 1.00 87.00 395 PHE A O 1
ATOM 3112 N N . TYR A 1 396 ? -12.697 7.266 5.572 1.00 86.56 396 TYR A N 1
ATOM 3113 C CA . TYR A 1 396 ? -12.412 8.698 5.564 1.00 86.56 396 TYR A CA 1
ATOM 3114 C C . TYR A 1 396 ? -11.009 8.971 5.017 1.00 86.56 396 TYR A C 1
ATOM 3116 O O . TYR A 1 396 ? -10.027 8.469 5.560 1.00 86.56 396 TYR A O 1
ATOM 3124 N N . VAL A 1 397 ? -10.895 9.846 4.017 1.00 83.88 397 VAL A N 1
ATOM 3125 C CA . VAL A 1 397 ? -9.605 10.305 3.478 1.00 83.88 397 VAL A CA 1
ATOM 3126 C C . VAL A 1 397 ? -9.501 11.825 3.551 1.00 83.88 397 VAL A C 1
ATOM 3128 O O . VAL A 1 397 ? -10.391 12.548 3.093 1.00 83.88 397 VAL A O 1
ATOM 3131 N N . GLY A 1 398 ? -8.390 12.329 4.086 1.00 74.56 398 GLY A N 1
ATOM 3132 C CA . GLY A 1 398 ? -8.119 13.762 4.191 1.00 74.56 398 GLY A CA 1
ATOM 3133 C C . GLY A 1 398 ? -6.764 14.172 3.619 1.00 74.56 398 GLY A C 1
ATOM 3134 O O . GLY A 1 398 ? -5.791 13.430 3.734 1.00 74.56 398 GLY A O 1
ATOM 3135 N N . LYS A 1 399 ? -6.692 15.379 3.040 1.00 71.00 399 LYS A N 1
ATOM 3136 C CA . LYS A 1 399 ? -5.434 16.116 2.806 1.00 71.00 399 LYS A CA 1
ATOM 3137 C C . LYS A 1 399 ? -5.150 17.064 3.974 1.00 71.00 399 LYS A C 1
ATOM 3139 O O . LYS A 1 399 ? -6.090 17.649 4.515 1.00 71.00 399 LYS A O 1
ATOM 3144 N N . LEU A 1 400 ? -3.863 17.258 4.285 1.00 58.03 400 LEU A N 1
ATOM 3145 C CA . LEU A 1 400 ? -3.332 18.085 5.384 1.00 58.03 400 LEU A CA 1
ATOM 3146 C C . LEU A 1 400 ? -3.638 17.533 6.786 1.00 58.03 400 LEU A C 1
ATOM 3148 O O . LEU A 1 400 ? -4.680 16.926 7.028 1.00 58.03 400 LEU A O 1
ATOM 3152 N N . THR A 1 401 ? -2.740 17.771 7.742 1.00 51.09 401 THR A N 1
ATOM 3153 C CA . THR A 1 401 ? -3.020 17.486 9.154 1.00 51.09 401 THR A CA 1
ATOM 3154 C C . THR A 1 401 ? -4.161 18.371 9.660 1.00 51.09 401 THR A C 1
ATOM 3156 O O . THR A 1 401 ? -4.213 19.566 9.344 1.00 51.09 401 THR A O 1
ATOM 3159 N N . PRO A 1 402 ? -5.111 17.830 10.447 1.00 46.78 402 PRO A N 1
ATOM 3160 C CA . PRO A 1 402 ? -6.053 18.665 11.182 1.00 46.78 402 PRO A CA 1
ATOM 3161 C C . PRO A 1 402 ? -5.295 19.730 11.991 1.00 46.78 402 PRO A C 1
ATOM 3163 O O . PRO A 1 402 ? -4.217 19.458 12.517 1.00 46.78 402 PRO A O 1
ATOM 3166 N N . LYS A 1 403 ? -5.847 20.950 12.102 1.00 46.91 403 LYS A N 1
ATOM 3167 C CA . LYS A 1 403 ? -5.219 22.025 12.892 1.00 46.91 403 LYS A CA 1
ATOM 3168 C C . LYS A 1 403 ? -4.906 21.512 14.301 1.00 46.91 403 LYS A C 1
ATOM 3170 O O . LYS A 1 403 ? -5.800 20.984 14.963 1.00 46.91 403 LYS A O 1
ATOM 3175 N N . THR A 1 404 ? -3.671 21.714 14.756 1.00 47.84 404 THR A N 1
ATOM 3176 C CA . THR A 1 404 ? -3.233 21.304 16.094 1.00 47.84 404 THR A CA 1
ATOM 3177 C C . THR A 1 404 ? -4.136 21.896 17.178 1.00 47.84 404 THR A C 1
ATOM 3179 O O . THR A 1 404 ? -4.504 23.077 17.147 1.00 47.84 404 THR A O 1
ATOM 3182 N N . ILE A 1 405 ? -4.501 21.079 18.168 1.00 45.69 405 ILE A N 1
ATOM 3183 C CA . ILE A 1 405 ? -5.271 21.540 19.329 1.00 45.69 405 ILE A CA 1
ATOM 3184 C C . ILE A 1 405 ? -4.326 22.285 20.286 1.00 45.69 405 ILE A C 1
ATOM 3186 O O . ILE A 1 405 ? -3.533 21.668 20.995 1.00 45.69 405 ILE A O 1
ATOM 3190 N N . LYS A 1 406 ? -4.416 23.621 20.334 1.00 40.84 406 LYS A N 1
ATOM 3191 C CA . LYS A 1 406 ? -3.592 24.465 21.224 1.00 40.84 406 LYS A CA 1
ATOM 3192 C C . LYS A 1 406 ? -3.696 24.019 22.694 1.00 40.84 406 LYS A C 1
ATOM 3194 O O . LYS A 1 406 ? -4.793 23.809 23.204 1.00 40.84 406 LYS A O 1
ATOM 3199 N N . GLY A 1 407 ? -2.558 23.938 23.392 1.00 35.41 407 GLY A N 1
ATOM 3200 C CA . GLY A 1 407 ? -2.492 23.722 24.849 1.00 35.41 407 GLY A CA 1
ATOM 3201 C C . GLY A 1 407 ? -2.291 22.275 25.324 1.00 35.41 407 GLY A C 1
ATOM 3202 O O . GLY A 1 407 ? -2.015 22.069 26.505 1.00 35.41 407 GLY A O 1
ATOM 3203 N N . ARG A 1 408 ? -2.355 21.269 24.439 1.00 38.59 408 ARG A N 1
ATOM 3204 C CA . ARG A 1 408 ? -2.039 19.861 24.780 1.00 38.59 408 ARG A CA 1
ATOM 3205 C C . ARG A 1 408 ? -0.566 19.466 24.596 1.00 38.59 408 ARG A C 1
ATOM 3207 O O . ARG A 1 408 ? -0.159 18.415 25.080 1.00 38.59 408 ARG A O 1
ATOM 3214 N N . GLU A 1 409 ? 0.243 20.354 24.021 1.00 41.34 409 GLU A N 1
ATOM 3215 C CA . GLU A 1 409 ? 1.685 20.206 23.733 1.00 41.34 409 GLU A CA 1
ATOM 3216 C C . GLU A 1 409 ? 2.551 19.821 24.962 1.00 41.34 409 GLU A C 1
ATOM 3218 O O . GLU A 1 409 ? 3.668 19.333 24.812 1.00 41.34 409 GLU A O 1
ATOM 3223 N N . TYR A 1 410 ? 2.044 20.004 26.191 1.00 35.47 410 TYR A N 1
ATOM 3224 C CA . TYR A 1 410 ? 2.809 19.855 27.442 1.00 35.47 410 TYR A CA 1
ATOM 3225 C C . TYR A 1 410 ? 2.220 18.850 28.449 1.00 35.47 410 TYR A C 1
ATOM 3227 O O . TYR A 1 410 ? 2.772 18.673 29.539 1.00 35.47 410 TYR A O 1
ATOM 3235 N N . ALA A 1 411 ? 1.123 18.163 28.114 1.00 33.69 411 ALA A N 1
ATOM 3236 C CA . ALA A 1 411 ? 0.366 17.346 29.071 1.00 33.69 411 ALA A CA 1
ATOM 3237 C C . ALA A 1 411 ? 1.097 16.071 29.555 1.00 33.69 411 ALA A C 1
ATOM 3239 O O . ALA A 1 411 ? 0.740 15.520 30.594 1.00 33.69 411 ALA A O 1
ATOM 3240 N N . LEU A 1 412 ? 2.150 15.621 28.858 1.00 35.56 412 LEU A N 1
ATOM 3241 C CA . LEU A 1 412 ? 2.879 14.380 29.181 1.00 35.56 412 LEU A CA 1
ATOM 3242 C C . LEU A 1 412 ? 4.146 14.562 30.043 1.00 35.56 412 LEU A C 1
ATOM 3244 O O . LEU A 1 412 ? 4.848 13.588 30.294 1.00 35.56 412 LEU A O 1
ATOM 3248 N N . LYS A 1 413 ? 4.455 15.773 30.539 1.00 36.75 413 LYS A N 1
ATOM 3249 C CA . LYS A 1 413 ? 5.594 16.031 31.459 1.00 36.75 413 LYS A CA 1
ATOM 3250 C C . LYS A 1 413 ? 6.960 15.478 30.983 1.00 36.75 413 LYS A C 1
ATOM 3252 O O . LYS A 1 413 ? 7.784 15.080 31.810 1.00 36.75 413 LYS A O 1
ATOM 3257 N N . PHE A 1 414 ? 7.248 15.476 29.680 1.00 37.09 414 PHE A N 1
ATOM 3258 C CA . PHE A 1 414 ? 8.580 15.105 29.186 1.00 37.09 414 PHE A CA 1
ATOM 3259 C C . PHE A 1 414 ? 9.646 16.085 29.715 1.00 37.09 414 PHE A C 1
ATOM 3261 O O . PHE A 1 414 ? 9.549 17.304 29.549 1.00 37.09 414 PHE A O 1
ATOM 3268 N N . LYS A 1 415 ? 10.654 15.559 30.427 1.00 37.31 415 LYS A N 1
ATOM 3269 C CA . LYS A 1 415 ? 11.689 16.368 31.092 1.00 37.31 415 LYS A CA 1
ATOM 3270 C C . LYS A 1 415 ? 12.637 17.007 30.070 1.00 37.31 415 LYS A C 1
ATOM 3272 O O . LYS A 1 415 ? 13.228 16.324 29.246 1.00 37.31 415 LYS A O 1
ATOM 3277 N N . LYS A 1 416 ? 12.877 18.313 30.237 1.00 35.44 416 LYS A N 1
ATOM 3278 C CA . LYS A 1 416 ? 13.734 19.232 29.450 1.00 35.44 416 LYS A CA 1
ATOM 3279 C C . LYS A 1 416 ? 15.217 18.841 29.226 1.00 35.44 416 LYS A C 1
ATOM 3281 O O . LYS A 1 416 ? 15.945 19.639 28.635 1.00 35.44 416 LYS A O 1
ATOM 3286 N N . ASN A 1 417 ? 15.710 17.676 29.647 1.00 37.84 417 ASN A N 1
ATOM 3287 C CA . ASN A 1 417 ? 17.154 17.373 29.665 1.00 37.84 417 ASN A CA 1
ATOM 3288 C C . ASN A 1 417 ? 17.718 16.870 28.316 1.00 37.84 417 ASN A C 1
ATOM 3290 O O . ASN A 1 417 ? 18.444 15.884 28.253 1.00 37.84 417 ASN A O 1
ATOM 3294 N N . TYR A 1 418 ? 17.441 17.589 27.225 1.00 42.91 418 TYR A N 1
ATOM 3295 C CA . TYR A 1 418 ? 17.799 17.204 25.849 1.00 42.91 418 TYR A CA 1
ATOM 3296 C C . TYR A 1 418 ? 19.204 17.635 25.395 1.00 42.91 418 TYR A C 1
ATOM 3298 O O . TYR A 1 418 ? 19.632 17.292 24.296 1.00 42.91 418 TYR A O 1
ATOM 3306 N N . LYS A 1 419 ? 19.976 18.334 26.242 1.00 34.28 419 LYS A N 1
ATOM 3307 C CA . LYS A 1 419 ? 21.367 18.740 25.935 1.00 34.28 419 LYS A CA 1
ATOM 3308 C C . LYS A 1 419 ? 22.319 17.537 25.763 1.00 34.28 419 LYS A C 1
ATOM 3310 O O . LYS A 1 419 ? 23.411 17.694 25.229 1.00 34.28 419 LYS A O 1
ATOM 3315 N N . PHE A 1 420 ? 21.881 16.342 26.173 1.00 35.78 420 PHE A N 1
ATOM 3316 C CA . PHE A 1 420 ? 22.605 15.071 26.063 1.00 35.78 420 PHE A CA 1
ATOM 3317 C C . PHE A 1 420 ? 21.905 14.034 25.174 1.00 35.78 420 PHE A C 1
ATOM 3319 O O . PHE A 1 420 ? 22.384 12.906 25.089 1.00 35.78 420 PHE A O 1
ATOM 3326 N N . ALA A 1 421 ? 20.812 14.398 24.492 1.00 41.53 421 ALA A N 1
ATOM 3327 C CA . ALA A 1 421 ? 19.968 13.454 23.762 1.00 41.53 421 ALA A CA 1
ATOM 3328 C C . ALA A 1 421 ? 20.759 12.620 22.746 1.00 41.53 421 ALA A C 1
ATOM 3330 O O . ALA A 1 421 ? 20.648 11.413 22.781 1.00 41.53 421 ALA A O 1
ATOM 3331 N N . GLY A 1 422 ? 21.683 13.184 21.961 1.00 35.72 422 GLY A N 1
ATOM 3332 C CA . GLY A 1 422 ? 22.509 12.366 21.055 1.00 35.72 422 GLY A CA 1
ATOM 3333 C C . GLY A 1 422 ? 23.370 11.293 21.752 1.00 35.72 422 GLY A C 1
ATOM 3334 O O . GLY A 1 422 ? 23.541 10.204 21.215 1.00 35.72 422 GLY A O 1
ATOM 3335 N N . LYS A 1 423 ? 23.888 11.565 22.959 1.00 43.50 423 LYS A N 1
ATOM 3336 C CA . LYS A 1 423 ? 24.699 10.608 23.739 1.00 43.50 423 LYS A CA 1
ATOM 3337 C C . LYS A 1 423 ? 23.822 9.593 24.478 1.00 43.50 423 LYS A C 1
ATOM 3339 O O . LYS A 1 423 ? 24.196 8.432 24.580 1.00 43.50 423 LYS A O 1
ATOM 3344 N N . GLU A 1 424 ? 22.671 10.019 24.987 1.00 44.75 424 GLU A N 1
ATOM 3345 C CA . GLU A 1 424 ? 21.703 9.137 25.648 1.00 44.75 424 GLU A CA 1
ATOM 3346 C C . GLU A 1 424 ? 20.944 8.259 24.641 1.00 44.75 424 GLU A C 1
ATOM 3348 O O . GLU A 1 424 ? 20.772 7.076 24.898 1.00 44.75 424 GLU A O 1
ATOM 3353 N N . LEU A 1 425 ? 20.602 8.782 23.459 1.00 41.25 425 LEU A N 1
ATOM 3354 C CA . LEU A 1 425 ? 20.079 8.020 22.321 1.00 41.25 425 LEU A CA 1
ATOM 3355 C C . LEU A 1 425 ? 21.099 6.991 21.848 1.00 41.25 425 LEU A C 1
ATOM 3357 O O . LEU A 1 425 ? 20.733 5.846 21.624 1.00 41.25 425 LEU A O 1
ATOM 3361 N N . TRP A 1 426 ? 22.382 7.364 21.762 1.00 42.59 426 TRP A N 1
ATOM 3362 C CA . TRP A 1 426 ? 23.452 6.415 21.453 1.00 42.59 426 TRP A CA 1
ATOM 3363 C C . TRP A 1 426 ? 23.540 5.288 22.491 1.00 42.59 426 TRP A C 1
ATOM 3365 O O . TRP A 1 426 ? 23.615 4.118 22.134 1.00 42.59 426 TRP A O 1
ATOM 3375 N N . LYS A 1 427 ? 23.469 5.612 23.788 1.00 50.12 427 LYS A N 1
ATOM 3376 C CA . LYS A 1 427 ? 23.438 4.596 24.853 1.00 50.12 427 LYS A CA 1
ATOM 3377 C C . LYS A 1 427 ? 22.181 3.722 24.796 1.00 50.12 427 LYS A C 1
ATOM 3379 O O . LYS A 1 427 ? 22.280 2.523 25.044 1.00 50.12 427 LYS A O 1
ATOM 3384 N N . LEU A 1 428 ? 21.017 4.304 24.494 1.00 45.91 428 LEU A N 1
ATOM 3385 C CA . LEU A 1 428 ? 19.748 3.587 24.357 1.00 45.91 428 LEU A CA 1
ATOM 3386 C C . LEU A 1 428 ? 19.816 2.621 23.172 1.00 45.91 428 LEU A C 1
ATOM 3388 O O . LEU A 1 428 ? 19.606 1.427 23.342 1.00 45.91 428 LEU A O 1
ATOM 3392 N N . ALA A 1 429 ? 20.224 3.117 22.008 1.00 39.50 429 ALA A N 1
ATOM 3393 C CA . ALA A 1 429 ? 20.517 2.334 20.819 1.00 39.50 429 ALA A CA 1
ATOM 3394 C C . ALA A 1 429 ? 21.476 1.171 21.098 1.00 39.50 429 ALA A C 1
ATOM 3396 O O . ALA A 1 429 ? 21.214 0.036 20.709 1.00 39.50 429 ALA A O 1
ATOM 3397 N N . GLU A 1 430 ? 22.569 1.426 21.820 1.00 46.44 430 GLU A N 1
ATOM 3398 C CA . GLU A 1 430 ? 23.545 0.395 22.162 1.00 46.44 430 GLU A CA 1
ATOM 3399 C C . GLU A 1 430 ? 22.983 -0.639 23.153 1.00 46.44 430 GLU A C 1
ATOM 3401 O O . GLU A 1 430 ? 23.323 -1.822 23.073 1.00 46.44 430 GLU A O 1
ATOM 3406 N N . ARG A 1 431 ? 22.093 -0.229 24.065 1.00 51.38 431 ARG A N 1
ATOM 3407 C CA . ARG A 1 431 ? 21.360 -1.142 24.954 1.00 51.38 431 ARG A CA 1
ATOM 3408 C C . ARG A 1 431 ? 20.410 -2.035 24.165 1.00 51.38 431 ARG A C 1
ATOM 3410 O O . ARG A 1 431 ? 20.413 -3.243 24.370 1.00 51.38 431 ARG A O 1
ATOM 3417 N N . GLU A 1 432 ? 19.639 -1.452 23.257 1.00 42.38 432 GLU A N 1
ATOM 3418 C CA . GLU A 1 432 ? 18.680 -2.173 22.421 1.00 42.38 432 GLU A CA 1
ATOM 3419 C C . GLU A 1 432 ? 19.379 -3.126 21.446 1.00 42.38 432 GLU A C 1
ATOM 3421 O O . GLU A 1 432 ? 18.972 -4.277 21.320 1.00 42.38 432 GLU A O 1
ATOM 3426 N N . ARG A 1 433 ? 20.524 -2.719 20.884 1.00 40.75 433 ARG A N 1
ATOM 3427 C CA . ARG A 1 433 ? 21.441 -3.604 20.148 1.00 40.75 433 ARG A CA 1
ATOM 3428 C C . ARG A 1 433 ? 21.829 -4.831 20.976 1.00 40.75 433 ARG A C 1
ATOM 3430 O O . ARG A 1 433 ? 21.789 -5.950 20.482 1.00 40.75 433 ARG A O 1
ATOM 3437 N N . ARG A 1 434 ? 22.207 -4.641 22.244 1.00 48.66 434 ARG A N 1
ATOM 3438 C CA . ARG A 1 434 ? 22.590 -5.752 23.136 1.00 48.66 434 ARG A CA 1
ATOM 3439 C C . ARG A 1 434 ? 21.423 -6.674 23.486 1.00 48.66 434 ARG A C 1
ATOM 3441 O O . ARG A 1 434 ? 21.692 -7.824 23.795 1.00 48.66 434 ARG A O 1
ATOM 3448 N N . ILE A 1 435 ? 20.182 -6.184 23.495 1.00 50.69 435 ILE A N 1
ATOM 3449 C CA . ILE A 1 435 ? 18.980 -7.006 23.720 1.00 50.69 435 ILE A CA 1
ATOM 3450 C C . ILE A 1 435 ? 18.686 -7.841 22.471 1.00 50.69 435 ILE A C 1
ATOM 3452 O O . ILE A 1 435 ? 18.494 -9.046 22.581 1.00 50.69 435 ILE A O 1
ATOM 3456 N N . PHE A 1 436 ? 18.735 -7.212 21.297 1.00 35.72 436 PHE A N 1
ATOM 3457 C CA . PHE A 1 436 ? 18.444 -7.847 20.013 1.00 35.72 436 PHE A CA 1
ATOM 3458 C C . PHE A 1 436 ? 19.429 -8.976 19.658 1.00 35.72 436 PHE A C 1
ATOM 3460 O O . PHE A 1 436 ? 19.018 -10.017 19.168 1.00 35.72 436 PHE A O 1
ATOM 3467 N N . PHE A 1 437 ? 20.723 -8.820 19.972 1.00 39.88 437 PHE A N 1
ATOM 3468 C CA . PHE A 1 437 ? 21.761 -9.833 19.706 1.00 39.88 437 PHE A CA 1
ATOM 3469 C C . PHE A 1 437 ? 22.065 -10.772 20.891 1.00 39.88 437 PHE A C 1
ATOM 3471 O O . PHE A 1 437 ? 23.138 -11.374 20.931 1.00 39.88 437 PHE A O 1
ATOM 3478 N N . LYS A 1 438 ? 21.185 -10.857 21.898 1.00 40.88 438 LYS A N 1
ATOM 3479 C CA . LYS A 1 438 ? 21.353 -11.742 23.070 1.00 40.88 438 LYS A CA 1
ATOM 3480 C C . LYS A 1 438 ? 20.567 -13.060 22.978 1.00 40.88 438 LYS A C 1
ATOM 3482 O O . LYS A 1 438 ? 20.227 -13.628 24.015 1.00 40.88 438 LYS A O 1
ATOM 3487 N N . GLN A 1 439 ? 20.329 -13.545 21.762 1.00 42.06 439 GLN A N 1
ATOM 3488 C CA . GLN A 1 439 ? 20.025 -14.953 21.496 1.00 42.06 439 GLN A CA 1
ATOM 3489 C C . GLN A 1 439 ? 21.279 -15.641 20.968 1.00 42.06 439 GLN A C 1
ATOM 3491 O O . GLN A 1 439 ? 21.851 -15.124 19.981 1.00 42.06 439 GLN A O 1
#

Radius of gyration: 21.43 Å; chains: 1; bounding box: 60×50×54 Å

Foldseek 3Di:
DPDQFAEAEAEADDDPLQEEEFEDAALLQRLLQVLLSLQVVQVVVLCVLCPPDDPVRSVVQLVVLVVLVVLLVVCLVVLLQQFPNDSLSVSLVSLQNSNCNNSVHDSSSLSSLQLDDAWWKKKKWKAFLPQLKIKIKMFTFDPVPPDPPPPPDSKHFYWYHYDQWIKTDIDDRSASDQDDAWIAGSNFGKTKGKAFAQAPCLVVDFSAEQSSLNNSCRRVSDVVRNVVSVVSQLPDPPGFYNTWIKMWMWGAASNIDTWIWTDGGSDIDTDFFDDAPRMGMDIDTNHDPDVVRHHDFQADQDPDPDDHDLSSLQVNVLRVLQRVVSVVCSRPPPLPDPDFVSNQVSSLVQLQEVLEWPFDQDDDPPDTDTRGHYHPYPRGAKMWIWMHGNRHIYTYIYGDGDHHDPPRNCVPPDDPPCNCVSVVSVVVSVVVSCVVPVD